Protein 4FR2 (pdb70)

Structure (mmCIF, N/CA/C/O backbone):
data_4FR2
#
_entry.id   4FR2
#
_cell.length_a   88.825
_cell.length_b   88.825
_cell.length_c   151.028
_cell.angle_alpha   90.00
_cell.angle_beta   90.00
_cell.angle_gamma   90.00
#
_symmetry.space_group_name_H-M   'P 43 21 2'
#
loop_
_entity.id
_entity.type
_entity.pdbx_description
1 polymer '1,3-propanediol dehydrogenase'
2 non-polymer 'NICKEL (II) ION'
#
loop_
_atom_site.group_PDB
_atom_site.id
_atom_site.type_symbol
_atom_site.label_atom_id
_atom_site.label_alt_id
_atom_site.label_comp_id
_atom_site.label_asym_id
_atom_site.label_entity_id
_atom_site.label_seq_id
_atom_site.pdbx_PDB_ins_code
_atom_site.Cartn_x
_atom_site.Cartn_y
_atom_site.Cartn_z
_atom_site.occupancy
_atom_site.B_iso_or_equiv
_atom_site.auth_seq_id
_atom_site.auth_comp_id
_atom_site.auth_asym_id
_atom_site.auth_atom_id
_atom_site.pdbx_PDB_model_num
ATOM 1 N N . ALA A 1 16 ? 15.056 8.529 35.567 1.00 68.88 5 ALA A N 1
ATOM 2 C CA . ALA A 1 16 ? 16.141 8.147 34.608 1.00 68.94 5 ALA A CA 1
ATOM 3 C C . ALA A 1 16 ? 15.800 6.850 33.903 1.00 68.96 5 ALA A C 1
ATOM 4 O O . ALA A 1 16 ? 15.981 6.735 32.684 1.00 69.23 5 ALA A O 1
ATOM 6 N N . TYR A 1 17 ? 15.330 5.874 34.681 1.00 68.79 6 TYR A N 1
ATOM 7 C CA . TYR A 1 17 ? 14.820 4.607 34.152 1.00 68.45 6 TYR A CA 1
ATOM 8 C C . TYR A 1 17 ? 13.474 4.330 34.794 1.00 68.10 6 TYR A C 1
ATOM 9 O O . TYR A 1 17 ? 13.351 4.356 36.022 1.00 67.95 6 TYR A O 1
ATOM 11 N N . ASP A 1 18 ? 12.468 4.083 33.959 1.00 67.78 7 ASP A N 1
ATOM 12 C CA . ASP A 1 18 ? 11.104 3.854 34.434 1.00 67.35 7 ASP A CA 1
ATOM 13 C C . ASP A 1 18 ? 10.693 2.411 34.274 1.00 67.05 7 ASP A C 1
ATOM 14 O O . ASP A 1 18 ? 11.158 1.726 33.365 1.00 67.17 7 ASP A O 1
ATOM 16 N N . PHE A 1 19 ? 9.819 1.960 35.167 1.00 66.77 8 PHE A N 1
ATOM 17 C CA . PHE A 1 19 ? 9.182 0.652 35.044 1.00 66.40 8 PHE A CA 1
ATOM 18 C C . PHE A 1 19 ? 7.667 0.809 34.921 1.00 66.24 8 PHE A C 1
ATOM 19 O O . PHE A 1 19 ? 6.986 1.176 35.885 1.00 66.10 8 PHE A O 1
ATOM 27 N N . LEU A 1 20 ? 7.159 0.510 33.728 1.00 66.00 9 LEU A N 1
ATOM 28 C CA . LEU A 1 20 ? 5.774 0.775 33.364 1.00 66.00 9 LEU A CA 1
ATOM 29 C C . LEU A 1 20 ? 4.951 -0.523 33.237 1.00 66.09 9 LEU A C 1
ATOM 30 O O . LEU A 1 20 ? 5.034 -1.225 32.238 1.00 66.22 9 LEU A O 1
ATOM 35 N N . MET A 1 21 ? 4.173 -0.844 34.265 1.00 66.30 10 MET A N 1
ATOM 36 C CA . MET A 1 21 ? 3.283 -2.005 34.237 1.00 66.82 10 MET A CA 1
ATOM 37 C C . MET A 1 21 ? 1.885 -1.557 34.651 1.00 67.50 10 MET A C 1
ATOM 38 O O . MET A 1 21 ? 1.766 -0.563 35.365 1.00 67.68 10 MET A O 1
ATOM 41 N N . PRO A 1 22 ? 0.824 -2.268 34.198 1.00 68.02 11 PRO A N 1
ATOM 42 C CA . PRO A 1 22 ? -0.548 -2.044 34.678 1.00 68.41 11 PRO A CA 1
ATOM 43 C C . PRO A 1 22 ? -0.711 -2.256 36.173 1.00 68.93 11 PRO A C 1
ATOM 44 O O . PRO A 1 22 ? -0.054 -3.126 36.760 1.00 69.03 11 PRO A O 1
ATOM 48 N N . SER A 1 23 ? -1.610 -1.467 36.756 1.00 69.44 12 SER A N 1
ATOM 49 C CA . SER A 1 23 ? -1.847 -1.423 38.197 1.00 69.91 12 SER A CA 1
ATOM 50 C C . SER A 1 23 ? -2.463 -2.691 38.762 1.00 70.23 12 SER A C 1
ATOM 51 O O . SER A 1 23 ? -2.164 -3.052 39.892 1.00 70.33 12 SER A O 1
ATOM 54 N N . VAL A 1 24 ? -3.353 -3.333 38.006 1.00 70.88 13 VAL A N 1
ATOM 55 C CA . VAL A 1 24 ? -3.905 -4.634 38.393 1.00 71.85 13 VAL A CA 1
ATOM 56 C C . VAL A 1 24 ? -3.828 -5.566 37.205 1.00 72.57 13 VAL A C 1
ATOM 57 O O . VAL A 1 24 ? -4.175 -5.181 36.089 1.00 72.82 13 VAL A O 1
ATOM 61 N N . ASN A 1 25 ? -3.354 -6.784 37.451 1.00 73.43 14 ASN A N 1
ATOM 62 C CA . ASN A 1 25 ? -3.348 -7.841 36.448 1.00 74.02 14 ASN A CA 1
ATOM 63 C C . ASN A 1 25 ? -3.892 -9.105 37.075 1.00 74.87 14 ASN A C 1
ATOM 64 O O . ASN A 1 25 ? -3.347 -9.590 38.065 1.00 74.91 14 ASN A O 1
ATOM 69 N N . PHE A 1 26 ? -4.968 -9.637 36.510 1.00 76.09 15 PHE A N 1
ATOM 70 C CA . PHE A 1 26 ? -5.513 -10.903 36.992 1.00 77.27 15 PHE A CA 1
ATOM 71 C C . PHE A 1 26 ? -5.051 -12.084 36.172 1.00 77.67 15 PHE A C 1
ATOM 72 O O . PHE A 1 26 ? -4.759 -11.956 34.987 1.00 77.60 15 PHE A O 1
ATOM 80 N N . PHE A 1 27 ? -4.996 -13.237 36.823 1.00 78.62 16 PHE A N 1
ATOM 81 C CA . PHE A 1 27 ? -4.448 -14.425 36.209 1.00 79.81 16 PHE A CA 1
ATOM 82 C C . PHE A 1 27 ? -5.114 -15.701 36.708 1.00 80.28 16 PHE A C 1
ATOM 83 O O . PHE A 1 27 ? -5.723 -15.714 37.777 1.00 80.53 16 PHE A O 1
ATOM 91 N N . GLY A 1 28 ? -4.983 -16.777 35.937 1.00 80.83 17 GLY A N 1
ATOM 92 C CA . GLY A 1 28 ? -5.606 -18.051 36.286 1.00 81.71 17 GLY A CA 1
ATOM 93 C C . GLY A 1 28 ? -7.077 -18.058 35.895 1.00 82.41 17 GLY A C 1
ATOM 94 O O . GLY A 1 28 ? -7.580 -17.051 35.376 1.00 82.56 17 GLY A O 1
ATOM 95 N N . PRO A 1 29 ? -7.781 -19.188 36.135 1.00 82.76 18 PRO A N 1
ATOM 96 C CA . PRO A 1 29 ? -9.174 -19.296 35.701 1.00 82.97 18 PRO A CA 1
ATOM 97 C C . PRO A 1 29 ? -10.123 -18.550 36.633 1.00 83.16 18 PRO A C 1
ATOM 98 O O . PRO A 1 29 ? -9.937 -18.560 37.850 1.00 83.13 18 PRO A O 1
ATOM 102 N N . GLY A 1 30 ? -11.131 -17.908 36.050 1.00 83.48 19 GLY A N 1
ATOM 103 C CA . GLY A 1 30 ? -12.046 -17.058 36.803 1.00 83.95 19 GLY A CA 1
ATOM 104 C C . GLY A 1 30 ? -11.663 -15.603 36.622 1.00 84.34 19 GLY A C 1
ATOM 105 O O . GLY A 1 30 ? -12.497 -14.705 36.770 1.00 84.38 19 GLY A O 1
ATOM 106 N N . VAL A 1 31 ? -10.392 -15.380 36.288 1.00 84.67 20 VAL A N 1
ATOM 107 C CA . VAL A 1 31 ? -9.855 -14.048 36.058 1.00 84.96 20 VAL A CA 1
ATOM 108 C C . VAL A 1 31 ? -10.818 -13.197 35.239 1.00 85.28 20 VAL A C 1
ATOM 109 O O . VAL A 1 31 ? -10.989 -12.011 35.522 1.00 85.51 20 VAL A O 1
ATOM 111 N N . ILE A 1 32 ? -11.461 -13.807 34.244 1.00 85.60 21 ILE A N 1
ATOM 112 C CA . ILE A 1 32 ? -12.445 -13.093 33.433 1.00 86.02 21 ILE A CA 1
ATOM 113 C C . ILE A 1 32 ? -13.608 -12.602 34.296 1.00 86.44 21 ILE A C 1
ATOM 114 O O . ILE A 1 32 ? -13.792 -11.392 34.455 1.00 86.52 21 ILE A O 1
ATOM 119 N N . SER A 1 33 ? -14.365 -13.537 34.872 1.00 86.80 22 SER A N 1
ATOM 120 C CA . SER A 1 33 ? -15.504 -13.187 35.715 1.00 87.09 22 SER A CA 1
ATOM 121 C C . SER A 1 33 ? -15.058 -12.164 36.748 1.00 87.13 22 SER A C 1
ATOM 122 O O . SER A 1 33 ? -15.687 -11.116 36.909 1.00 86.92 22 SER A O 1
ATOM 125 N N . LYS A 1 34 ? -13.938 -12.466 37.404 1.00 87.38 23 LYS A N 1
ATOM 126 C CA . LYS A 1 34 ? -13.384 -11.611 38.445 1.00 87.67 23 LYS A CA 1
ATOM 127 C C . LYS A 1 34 ? -13.100 -10.201 37.942 1.00 87.86 23 LYS A C 1
ATOM 128 O O . LYS A 1 34 ? -13.209 -9.241 38.700 1.00 87.93 23 LYS A O 1
ATOM 134 N N . ILE A 1 35 ? -12.760 -10.062 36.668 1.00 88.06 24 ILE A N 1
ATOM 135 C CA . ILE A 1 35 ? -12.559 -8.723 36.140 1.00 88.50 24 ILE A CA 1
ATOM 136 C C . ILE A 1 35 ? -13.887 -8.013 35.872 1.00 88.73 24 ILE A C 1
ATOM 137 O O . ILE A 1 35 ? -13.952 -6.782 35.906 1.00 88.72 24 ILE A O 1
ATOM 142 N N . GLY A 1 36 ? -14.938 -8.796 35.620 1.00 89.05 25 GLY A N 1
ATOM 143 C CA . GLY A 1 36 ? -16.295 -8.265 35.533 1.00 89.25 25 GLY A CA 1
ATOM 144 C C . GLY A 1 36 ? -16.641 -7.593 36.848 1.00 89.56 25 GLY A C 1
ATOM 145 O O . GLY A 1 36 ? -17.131 -6.462 36.865 1.00 89.46 25 GLY A O 1
ATOM 146 N N . GLU A 1 37 ? -16.354 -8.293 37.949 1.00 89.88 26 GLU A N 1
ATOM 147 C CA . GLU A 1 37 ? -16.531 -7.769 39.308 1.00 90.25 26 GLU A CA 1
ATOM 148 C C . GLU A 1 37 ? -15.734 -6.479 39.517 1.00 90.45 26 GLU A C 1
ATOM 149 O O . GLU A 1 37 ? -16.223 -5.532 40.138 1.00 90.47 26 GLU A O 1
ATOM 155 N N . ARG A 1 38 ? -14.514 -6.456 38.983 1.00 90.70 27 ARG A N 1
ATOM 156 C CA . ARG A 1 38 ? -13.592 -5.341 39.171 1.00 90.91 27 ARG A CA 1
ATOM 157 C C . ARG A 1 38 ? -13.950 -4.184 38.259 1.00 90.96 27 ARG A C 1
ATOM 158 O O . ARG A 1 38 ? -13.624 -3.031 38.552 1.00 90.99 27 ARG A O 1
ATOM 166 N N . ALA A 1 39 ? -14.607 -4.502 37.147 1.00 90.98 28 ALA A N 1
ATOM 167 C CA . ALA A 1 39 ? -15.175 -3.491 36.276 1.00 91.12 28 ALA A CA 1
ATOM 168 C C . ALA A 1 39 ? -16.408 -2.884 36.947 1.00 91.27 28 ALA A C 1
ATOM 169 O O . ALA A 1 39 ? -16.692 -1.698 36.766 1.00 91.29 28 ALA A O 1
ATOM 171 N N . LYS A 1 40 ? -17.125 -3.696 37.729 1.00 91.41 29 LYS A N 1
ATOM 172 C CA . LYS A 1 40 ? -18.266 -3.208 38.514 1.00 91.51 29 LYS A CA 1
ATOM 173 C C . LYS A 1 40 ? -17.773 -2.346 39.662 1.00 91.67 29 LYS A C 1
ATOM 174 O O . LYS A 1 40 ? -18.092 -1.162 39.726 1.00 91.88 29 LYS A O 1
ATOM 178 N N . MET A 1 41 ? -16.980 -2.943 40.551 1.00 91.86 30 MET A N 1
ATOM 179 C CA . MET A 1 41 ? -16.452 -2.253 41.729 1.00 92.01 30 MET A CA 1
ATOM 180 C C . MET A 1 41 ? -15.649 -0.997 41.392 1.00 92.19 30 MET A C 1
ATOM 181 O O . MET A 1 41 ? -15.364 -0.200 42.283 1.00 92.30 30 MET A O 1
ATOM 183 N N . LEU A 1 42 ? -15.289 -0.823 40.117 1.00 92.43 31 LEU A N 1
ATOM 184 C CA . LEU A 1 42 ? -14.627 0.404 39.656 1.00 92.74 31 LEU A CA 1
ATOM 185 C C . LEU A 1 42 ? -15.606 1.512 39.264 1.00 92.94 31 LEU A C 1
ATOM 186 O O . LEU A 1 42 ? -15.193 2.644 38.992 1.00 92.87 31 LEU A O 1
ATOM 191 N N . GLY A 1 43 ? -16.895 1.175 39.232 1.00 93.23 32 GLY A N 1
ATOM 192 C CA . GLY A 1 43 ? -17.958 2.137 38.936 1.00 93.57 32 GLY A CA 1
ATOM 193 C C . GLY A 1 43 ? -18.058 2.524 37.473 1.00 93.85 32 GLY A C 1
ATOM 194 O O . GLY A 1 43 ? -18.127 3.710 37.144 1.00 93.72 32 GLY A O 1
ATOM 195 N N . MET A 1 44 ? -18.062 1.520 36.598 1.00 94.23 33 MET A N 1
ATOM 196 C CA . MET A 1 44 ? -18.212 1.725 35.153 1.00 94.60 33 MET A CA 1
ATOM 197 C C . MET A 1 44 ? -19.566 1.215 34.666 1.00 94.75 33 MET A C 1
ATOM 198 O O . MET A 1 44 ? -20.112 0.275 35.243 1.00 94.87 33 MET A O 1
ATOM 203 N N . LYS A 1 45 ? -20.113 1.828 33.617 1.00 94.95 34 LYS A N 1
ATOM 204 C CA . LYS A 1 45 ? -21.492 1.522 33.221 1.00 95.23 34 LYS A CA 1
ATOM 205 C C . LYS A 1 45 ? -21.688 1.013 31.789 1.00 95.31 34 LYS A C 1
ATOM 206 O O . LYS A 1 45 ? -22.364 0.009 31.586 1.00 95.52 34 LYS A O 1
ATOM 212 N N . LYS A 1 46 ? -21.104 1.690 30.807 1.00 95.27 35 LYS A N 1
ATOM 213 C CA . LYS A 1 46 ? -21.382 1.382 29.403 1.00 95.26 35 LYS A CA 1
ATOM 214 C C . LYS A 1 46 ? -20.107 1.474 28.567 1.00 95.11 35 LYS A C 1
ATOM 215 O O . LYS A 1 46 ? -19.731 2.564 28.141 1.00 95.08 35 LYS A O 1
ATOM 221 N N . PRO A 1 47 ? -19.435 0.328 28.336 1.00 94.95 36 PRO A N 1
ATOM 222 C CA . PRO A 1 47 ? -18.180 0.260 27.581 1.00 94.70 36 PRO A CA 1
ATOM 223 C C . PRO A 1 47 ? -18.313 -0.271 26.151 1.00 94.42 36 PRO A C 1
ATOM 224 O O . PRO A 1 47 ? -19.263 -1.002 25.846 1.00 94.57 36 PRO A O 1
ATOM 228 N N . VAL A 1 48 ? -17.360 0.086 25.289 1.00 93.94 37 VAL A N 1
ATOM 229 C CA . VAL A 1 48 ? -17.233 -0.593 24.001 1.00 93.41 37 VAL A CA 1
ATOM 230 C C . VAL A 1 48 ? -16.289 -1.775 24.144 1.00 93.20 37 VAL A C 1
ATOM 231 O O . VAL A 1 48 ? -15.216 -1.675 24.746 1.00 93.08 37 VAL A O 1
ATOM 235 N N . ILE A 1 49 ? -16.724 -2.904 23.610 1.00 93.04 38 ILE A N 1
ATOM 236 C CA . ILE A 1 49 ? -15.892 -4.084 23.544 1.00 92.77 38 ILE A CA 1
ATOM 237 C C . ILE A 1 49 ? -15.256 -4.159 22.163 1.00 92.94 38 ILE A C 1
ATOM 238 O O . ILE A 1 49 ? -15.927 -4.002 21.148 1.00 92.96 38 ILE A O 1
ATOM 243 N N . VAL A 1 50 ? -13.949 -4.375 22.142 1.00 93.28 39 VAL A N 1
ATOM 244 C CA . VAL A 1 50 ? -13.185 -4.391 20.906 1.00 93.73 39 VAL A CA 1
ATOM 245 C C . VAL A 1 50 ? -12.631 -5.796 20.657 1.00 94.24 39 VAL A C 1
ATOM 246 O O . VAL A 1 50 ? -11.915 -6.346 21.502 1.00 94.40 39 VAL A O 1
ATOM 250 N N . THR A 1 51 ? -12.980 -6.375 19.508 1.00 94.71 40 THR A N 1
ATOM 251 C CA . THR A 1 51 ? -12.563 -7.740 19.164 1.00 95.34 40 THR A CA 1
ATOM 252 C C . THR A 1 51 ? -12.504 -7.968 17.656 1.00 95.94 40 THR A C 1
ATOM 253 O O . THR A 1 51 ? -12.930 -7.115 16.879 1.00 96.17 40 THR A O 1
ATOM 257 N N . ASP A 1 52 ? -11.982 -9.125 17.252 1.00 96.64 41 ASP A N 1
ATOM 258 C CA . ASP A 1 52 ? -11.961 -9.522 15.842 1.00 97.31 41 ASP A CA 1
ATOM 259 C C . ASP A 1 52 ? -13.281 -10.184 15.409 1.00 97.81 41 ASP A C 1
ATOM 260 O O . ASP A 1 52 ? -14.279 -10.152 16.143 1.00 97.80 41 ASP A O 1
ATOM 265 N N . LYS A 1 53 ? -13.280 -10.778 14.216 1.00 98.40 42 LYS A N 1
ATOM 266 C CA . LYS A 1 53 ? -14.400 -11.602 13.769 1.00 98.93 42 LYS A CA 1
ATOM 267 C C . LYS A 1 53 ? -14.515 -12.869 14.617 1.00 99.12 42 LYS A C 1
ATOM 268 O O . LYS A 1 53 ? -15.403 -12.970 15.465 1.00 99.07 42 LYS A O 1
ATOM 274 N N . PHE A 1 54 ? -13.585 -13.803 14.403 1.00 99.48 43 PHE A N 1
ATOM 275 C CA . PHE A 1 54 ? -13.598 -15.138 15.020 1.00 99.80 43 PHE A CA 1
ATOM 276 C C . PHE A 1 54 ? -14.318 -15.237 16.370 1.00 100.08 43 PHE A C 1
ATOM 277 O O . PHE A 1 54 ? -15.221 -16.057 16.531 1.00 100.01 43 PHE A O 1
ATOM 279 N N . LEU A 1 55 ? -13.931 -14.389 17.319 1.00 100.55 44 LEU A N 1
ATOM 280 C CA . LEU A 1 55 ? -14.464 -14.461 18.678 1.00 101.11 44 LEU A CA 1
ATOM 281 C C . LEU A 1 55 ? -15.919 -14.019 18.794 1.00 101.52 44 LEU A C 1
ATOM 282 O O . LEU A 1 55 ? -16.680 -14.611 19.564 1.00 101.58 44 LEU A O 1
ATOM 287 N N . GLU A 1 56 ? -16.298 -12.983 18.043 1.00 102.00 45 GLU A N 1
ATOM 288 C CA . GLU A 1 56 ? -17.702 -12.573 17.948 1.00 102.50 45 GLU A CA 1
ATOM 289 C C . GLU A 1 56 ? -18.539 -13.732 17.423 1.00 102.88 45 GLU A C 1
ATOM 290 O O . GLU A 1 56 ? -19.521 -14.134 18.049 1.00 102.92 45 GLU A O 1
ATOM 292 N N . ASN A 1 57 ? -18.121 -14.273 16.280 1.00 103.37 46 ASN A N 1
ATOM 293 C CA . ASN A 1 57 ? -18.770 -15.424 15.670 1.00 103.94 46 ASN A CA 1
ATOM 294 C C . ASN A 1 57 ? -18.794 -16.620 16.610 1.00 104.41 46 ASN A C 1
ATOM 295 O O . ASN A 1 57 ? -19.862 -17.165 16.900 1.00 104.58 46 ASN A O 1
ATOM 300 N N . LEU A 1 58 ? -17.619 -17.011 17.098 1.00 104.96 47 LEU A N 1
ATOM 301 C CA . LEU A 1 58 ? -17.491 -18.184 17.958 1.00 105.55 47 LEU A CA 1
ATOM 302 C C . LEU A 1 58 ? -18.146 -17.949 19.315 1.00 105.95 47 LEU A C 1
ATOM 303 O O . LEU A 1 58 ? -18.504 -16.817 19.654 1.00 105.76 47 LEU A O 1
ATOM 305 N N . LYS A 1 59 ? -18.314 -19.031 20.074 1.00 106.69 48 LYS A N 1
ATOM 306 C CA . LYS A 1 59 ? -18.866 -18.956 21.428 1.00 107.55 48 LYS A CA 1
ATOM 307 C C . LYS A 1 59 ? -18.304 -19.996 22.412 1.00 108.07 48 LYS A C 1
ATOM 308 O O . LYS A 1 59 ? -19.050 -20.550 23.238 1.00 108.32 48 LYS A O 1
ATOM 310 N N . ASN A 1 60 ? -16.998 -20.263 22.325 1.00 108.48 49 ASN A N 1
ATOM 311 C CA . ASN A 1 60 ? -16.308 -21.035 23.366 1.00 108.86 49 ASN A CA 1
ATOM 312 C C . ASN A 1 60 ? -16.236 -20.150 24.620 1.00 109.10 49 ASN A C 1
ATOM 313 O O . ASN A 1 60 ? -17.063 -20.282 25.536 1.00 109.22 49 ASN A O 1
ATOM 315 N N . GLY A 1 61 ? -15.257 -19.243 24.641 1.00 109.23 50 GLY A N 1
ATOM 316 C CA . GLY A 1 61 ? -15.260 -18.100 25.555 1.00 109.22 50 GLY A CA 1
ATOM 317 C C . GLY A 1 61 ? -15.960 -16.949 24.845 1.00 109.18 50 GLY A C 1
ATOM 318 O O . GLY A 1 61 ? -16.726 -16.198 25.464 1.00 109.31 50 GLY A O 1
ATOM 319 N N . ALA A 1 62 ? -15.685 -16.827 23.539 1.00 108.91 51 ALA A N 1
ATOM 320 C CA . ALA A 1 62 ? -16.362 -15.889 22.627 1.00 108.55 51 ALA A CA 1
ATOM 321 C C . ALA A 1 62 ? -16.288 -14.448 23.093 1.00 108.23 51 ALA A C 1
ATOM 322 O O . ALA A 1 62 ? -15.321 -14.039 23.737 1.00 108.33 51 ALA A O 1
ATOM 324 N N . VAL A 1 63 ? -17.317 -13.689 22.730 1.00 107.70 52 VAL A N 1
ATOM 325 C CA . VAL A 1 63 ? -17.611 -12.412 23.345 1.00 107.33 52 VAL A CA 1
ATOM 326 C C . VAL A 1 63 ? -18.889 -12.620 24.134 1.00 107.22 52 VAL A C 1
ATOM 327 O O . VAL A 1 63 ? -19.146 -11.938 25.129 1.00 107.15 52 VAL A O 1
ATOM 331 N N . ALA A 1 64 ? -19.672 -13.594 23.670 1.00 107.11 53 ALA A N 1
ATOM 332 C CA . ALA A 1 64 ? -20.972 -13.937 24.233 1.00 106.91 53 ALA A CA 1
ATOM 333 C C . ALA A 1 64 ? -20.903 -14.222 25.728 1.00 106.75 53 ALA A C 1
ATOM 334 O O . ALA A 1 64 ? -21.705 -13.692 26.498 1.00 106.92 53 ALA A O 1
ATOM 336 N N . GLN A 1 65 ? -19.943 -15.051 26.135 1.00 106.40 54 GLN A N 1
ATOM 337 C CA . GLN A 1 65 ? -19.792 -15.414 27.542 1.00 106.07 54 GLN A CA 1
ATOM 338 C C . GLN A 1 65 ? -19.313 -14.242 28.402 1.00 105.80 54 GLN A C 1
ATOM 339 O O . GLN A 1 65 ? -19.518 -14.239 29.619 1.00 105.69 54 GLN A O 1
ATOM 341 N N . THR A 1 66 ? -18.690 -13.247 27.765 1.00 105.47 55 THR A N 1
ATOM 342 C CA . THR A 1 66 ? -18.178 -12.072 28.482 1.00 105.12 55 THR A CA 1
ATOM 343 C C . THR A 1 66 ? -19.275 -11.033 28.671 1.00 104.90 55 THR A C 1
ATOM 344 O O . THR A 1 66 ? -19.520 -10.586 29.792 1.00 104.97 55 THR A O 1
ATOM 348 N N . LEU A 1 67 ? -19.922 -10.661 27.565 1.00 104.42 56 LEU A N 1
ATOM 349 C CA . LEU A 1 67 ? -21.025 -9.698 27.551 1.00 103.98 56 LEU A CA 1
ATOM 350 C C . LEU A 1 67 ? -22.068 -10.020 28.626 1.00 103.67 56 LEU A C 1
ATOM 351 O O . LEU A 1 67 ? -22.523 -9.132 29.353 1.00 103.53 56 LEU A O 1
ATOM 356 N N . ALA A 1 68 ? -22.430 -11.300 28.717 1.00 103.30 57 ALA A N 1
ATOM 357 C CA . ALA A 1 68 ? -23.321 -11.793 29.756 1.00 103.02 57 ALA A CA 1
ATOM 358 C C . ALA A 1 68 ? -22.674 -11.636 31.130 1.00 102.95 57 ALA A C 1
ATOM 359 O O . ALA A 1 68 ? -23.244 -10.985 32.003 1.00 103.03 57 ALA A O 1
ATOM 361 N N . SER A 1 69 ? -21.477 -12.205 31.307 1.00 102.82 58 SER A N 1
ATOM 362 C CA . SER A 1 69 ? -20.724 -12.094 32.567 1.00 102.61 58 SER A CA 1
ATOM 363 C C . SER A 1 69 ? -20.497 -10.638 32.967 1.00 102.54 58 SER A C 1
ATOM 364 O O . SER A 1 69 ? -20.312 -10.329 34.146 1.00 102.46 58 SER A O 1
ATOM 366 N N . LEU A 1 70 ? -20.520 -9.757 31.971 1.00 102.50 59 LEU A N 1
ATOM 367 C CA . LEU A 1 70 ? -20.378 -8.324 32.176 1.00 102.50 59 LEU A CA 1
ATOM 368 C C . LEU A 1 70 ? -21.698 -7.726 32.652 1.00 102.50 59 LEU A C 1
ATOM 369 O O . LEU A 1 70 ? -21.723 -6.936 33.596 1.00 102.48 59 LEU A O 1
ATOM 374 N N . LYS A 1 71 ? -22.794 -8.118 32.006 1.00 102.53 60 LYS A N 1
ATOM 375 C CA . LYS A 1 71 ? -24.130 -7.712 32.437 1.00 102.59 60 LYS A CA 1
ATOM 376 C C . LYS A 1 71 ? -24.486 -8.287 33.812 1.00 102.60 60 LYS A C 1
ATOM 377 O O . LYS A 1 71 ? -25.245 -7.677 34.565 1.00 102.60 60 LYS A O 1
ATOM 379 N N . LYS A 1 72 ? -23.917 -9.450 34.132 1.00 102.66 61 LYS A N 1
ATOM 380 C CA . LYS A 1 72 ? -24.217 -10.176 35.372 1.00 102.77 61 LYS A CA 1
ATOM 381 C C . LYS A 1 72 ? -23.809 -9.433 36.641 1.00 102.85 61 LYS A C 1
ATOM 382 O O . LYS A 1 72 ? -24.492 -9.526 37.660 1.00 102.79 61 LYS A O 1
ATOM 384 N N . SER A 1 73 ? -22.698 -8.703 36.578 1.00 103.20 62 SER A N 1
ATOM 385 C CA . SER A 1 73 ? -22.247 -7.886 37.710 1.00 103.54 62 SER A CA 1
ATOM 386 C C . SER A 1 73 ? -22.739 -6.440 37.569 1.00 103.86 62 SER A C 1
ATOM 387 O O . SER A 1 73 ? -22.152 -5.510 38.126 1.00 103.85 62 SER A O 1
ATOM 390 N N . GLY A 1 74 ? -23.826 -6.272 36.818 1.00 104.23 63 GLY A N 1
ATOM 391 C CA . GLY A 1 74 ? -24.491 -4.982 36.653 1.00 104.68 63 GLY A CA 1
ATOM 392 C C . GLY A 1 74 ? -23.728 -3.966 35.825 1.00 104.97 63 GLY A C 1
ATOM 393 O O . GLY A 1 74 ? -23.282 -2.949 36.362 1.00 105.07 63 GLY A O 1
ATOM 394 N N . VAL A 1 75 ? -23.578 -4.233 34.523 1.00 105.22 64 VAL A N 1
ATOM 395 C CA . VAL A 1 75 ? -22.933 -3.286 33.598 1.00 105.54 64 VAL A CA 1
ATOM 396 C C . VAL A 1 75 ? -23.340 -3.489 32.127 1.00 105.82 64 VAL A C 1
ATOM 397 O O . VAL A 1 75 ? -23.543 -4.624 31.676 1.00 105.81 64 VAL A O 1
ATOM 401 N N . ASP A 1 76 ? -23.436 -2.380 31.390 1.00 106.10 65 ASP A N 1
ATOM 402 C CA . ASP A 1 76 ? -23.860 -2.386 29.985 1.00 106.41 65 ASP A CA 1
ATOM 403 C C . ASP A 1 76 ? -22.785 -2.902 29.015 1.00 106.64 65 ASP A C 1
ATOM 404 O O . ASP A 1 76 ? -21.786 -3.480 29.447 1.00 106.77 65 ASP A O 1
ATOM 406 N N . TYR A 1 77 ? -22.994 -2.682 27.712 1.00 106.89 66 TYR A N 1
ATOM 407 C CA . TYR A 1 77 ? -22.250 -3.386 26.660 1.00 107.12 66 TYR A CA 1
ATOM 408 C C . TYR A 1 77 ? -22.576 -2.882 25.251 1.00 106.93 66 TYR A C 1
ATOM 409 O O . TYR A 1 77 ? -23.731 -2.572 24.957 1.00 107.13 66 TYR A O 1
ATOM 418 N N . VAL A 1 78 ? -21.561 -2.806 24.388 1.00 106.64 67 VAL A N 1
ATOM 419 C CA . VAL A 1 78 ? -21.735 -2.725 22.924 1.00 106.29 67 VAL A CA 1
ATOM 420 C C . VAL A 1 78 ? -20.429 -3.168 22.261 1.00 106.15 67 VAL A C 1
ATOM 421 O O . VAL A 1 78 ? -19.360 -2.631 22.558 1.00 106.19 67 VAL A O 1
ATOM 425 N N . VAL A 1 79 ? -20.524 -4.138 21.357 1.00 105.83 68 VAL A N 1
ATOM 426 C CA . VAL A 1 79 ? -19.348 -4.761 20.737 1.00 105.58 68 VAL A CA 1
ATOM 427 C C . VAL A 1 79 ? -18.876 -4.053 19.446 1.00 105.52 68 VAL A C 1
ATOM 428 O O . VAL A 1 79 ? -19.554 -3.167 18.933 1.00 105.55 68 VAL A O 1
ATOM 432 N N . TYR A 1 80 ? -17.693 -4.424 18.958 1.00 105.49 69 TYR A N 1
ATOM 433 C CA . TYR A 1 80 ? -17.205 -4.006 17.641 1.00 105.46 69 TYR A CA 1
ATOM 434 C C . TYR A 1 80 ? -16.476 -5.176 16.974 1.00 105.55 69 TYR A C 1
ATOM 435 O O . TYR A 1 80 ? -15.434 -5.620 17.449 1.00 105.50 69 TYR A O 1
ATOM 444 N N . ASN A 1 81 ? -17.049 -5.673 15.880 1.00 105.84 70 ASN A N 1
ATOM 445 C CA . ASN A 1 81 ? -16.567 -6.875 15.195 1.00 106.06 70 ASN A CA 1
ATOM 446 C C . ASN A 1 81 ? -15.402 -6.619 14.255 1.00 106.08 70 ASN A C 1
ATOM 447 O O . ASN A 1 81 ? -14.473 -7.424 14.166 1.00 106.08 70 ASN A O 1
ATOM 452 N N . GLY A 1 82 ? -15.463 -5.490 13.558 1.00 106.17 71 GLY A N 1
ATOM 453 C CA . GLY A 1 82 ? -14.713 -5.303 12.318 1.00 106.33 71 GLY A CA 1
ATOM 454 C C . GLY A 1 82 ? -13.208 -5.049 12.472 1.00 106.41 71 GLY A C 1
ATOM 455 O O . GLY A 1 82 ? -12.565 -4.575 11.527 1.00 106.47 71 GLY A O 1
ATOM 456 N N . VAL A 1 83 ? -12.646 -5.370 13.638 1.00 106.39 72 VAL A N 1
ATOM 457 C CA . VAL A 1 83 ? -11.198 -5.227 13.854 1.00 106.37 72 VAL A CA 1
ATOM 458 C C . VAL A 1 83 ? -10.391 -6.040 12.841 1.00 106.35 72 VAL A C 1
ATOM 459 O O . VAL A 1 83 ? -10.682 -7.214 12.583 1.00 106.31 72 VAL A O 1
ATOM 463 N N . GLU A 1 84 ? -9.382 -5.387 12.273 1.00 106.29 73 GLU A N 1
ATOM 464 C CA . GLU A 1 84 ? -8.579 -5.966 11.209 1.00 106.29 73 GLU A CA 1
ATOM 465 C C . GLU A 1 84 ? -7.184 -6.336 11.696 1.00 105.99 73 GLU A C 1
ATOM 466 O O . GLU A 1 84 ? -6.589 -5.592 12.478 1.00 106.01 73 GLU A O 1
ATOM 472 N N . PRO A 1 85 ? -6.659 -7.489 11.239 1.00 105.72 74 PRO A N 1
ATOM 473 C CA . PRO A 1 85 ? -5.259 -7.819 11.485 1.00 105.52 74 PRO A CA 1
ATOM 474 C C . PRO A 1 85 ? -4.389 -6.707 10.911 1.00 105.37 74 PRO A C 1
ATOM 475 O O . PRO A 1 85 ? -4.615 -6.279 9.774 1.00 105.34 74 PRO A O 1
ATOM 479 N N . ASN A 1 86 ? -3.413 -6.249 11.693 1.00 105.18 75 ASN A N 1
ATOM 480 C CA . ASN A 1 86 ? -2.715 -4.986 11.436 1.00 105.14 75 ASN A CA 1
ATOM 481 C C . ASN A 1 86 ? -3.721 -3.835 11.535 1.00 105.01 75 ASN A C 1
ATOM 482 O O . ASN A 1 86 ? -4.185 -3.329 10.511 1.00 105.19 75 ASN A O 1
ATOM 487 N N . PRO A 1 87 ? -4.079 -3.434 12.770 1.00 104.80 76 PRO A N 1
ATOM 488 C CA . PRO A 1 87 ? -5.132 -2.440 13.009 1.00 104.54 76 PRO A CA 1
ATOM 489 C C . PRO A 1 87 ? -4.945 -1.139 12.233 1.00 104.29 76 PRO A C 1
ATOM 490 O O . PRO A 1 87 ? -3.907 -0.478 12.355 1.00 104.17 76 PRO A O 1
ATOM 494 N N . LYS A 1 88 ? -5.961 -0.797 11.444 1.00 104.05 77 LYS A N 1
ATOM 495 C CA . LYS A 1 88 ? -5.957 0.395 10.601 1.00 103.76 77 LYS A CA 1
ATOM 496 C C . LYS A 1 88 ? -6.459 1.627 11.344 1.00 103.62 77 LYS A C 1
ATOM 497 O O . LYS A 1 88 ? -7.190 1.512 12.329 1.00 103.58 77 LYS A O 1
ATOM 499 N N . ILE A 1 89 ? -6.061 2.803 10.859 1.00 103.44 78 ILE A N 1
ATOM 500 C CA . ILE A 1 89 ? -6.568 4.079 11.370 1.00 103.27 78 ILE A CA 1
ATOM 501 C C . ILE A 1 89 ? -8.083 4.201 11.176 1.00 103.22 78 ILE A C 1
ATOM 502 O O . ILE A 1 89 ? -8.745 4.970 11.872 1.00 103.19 78 ILE A O 1
ATOM 504 N N . HIS A 1 90 ? -8.614 3.430 10.229 1.00 103.27 79 HIS A N 1
ATOM 505 C CA . HIS A 1 90 ? -10.046 3.380 9.955 1.00 103.37 79 HIS A CA 1
ATOM 506 C C . HIS A 1 90 ? -10.816 2.628 11.045 1.00 103.59 79 HIS A C 1
ATOM 507 O O . HIS A 1 90 ? -11.858 3.105 11.504 1.00 103.81 79 HIS A O 1
ATOM 509 N N . ASN A 1 91 ? -10.310 1.462 11.455 1.00 103.62 80 ASN A N 1
ATOM 510 C CA . ASN A 1 91 ? -10.928 0.681 12.537 1.00 103.50 80 ASN A CA 1
ATOM 511 C C . ASN A 1 91 ? -11.152 1.502 13.804 1.00 103.51 80 ASN A C 1
ATOM 512 O O . ASN A 1 91 ? -12.222 1.438 14.410 1.00 103.39 80 ASN A O 1
ATOM 517 N N . ILE A 1 92 ? -10.130 2.268 14.185 1.00 103.63 81 ILE A N 1
ATOM 518 C CA . ILE A 1 92 ? -10.182 3.149 15.346 1.00 103.78 81 ILE A CA 1
ATOM 519 C C . ILE A 1 92 ? -11.378 4.088 15.241 1.00 103.93 81 ILE A C 1
ATOM 520 O O . ILE A 1 92 ? -12.225 4.111 16.134 1.00 103.99 81 ILE A O 1
ATOM 522 N N . LYS A 1 93 ? -11.449 4.828 14.132 1.00 104.14 82 LYS A N 1
ATOM 523 C CA . LYS A 1 93 ? -12.542 5.774 13.851 1.00 104.30 82 LYS A CA 1
ATOM 524 C C . LYS A 1 93 ? -13.920 5.097 13.859 1.00 104.40 82 LYS A C 1
ATOM 525 O O . LYS A 1 93 ? -14.914 5.692 14.286 1.00 104.25 82 LYS A O 1
ATOM 531 N N . GLU A 1 94 ? -13.953 3.852 13.386 1.00 104.59 83 GLU A N 1
ATOM 532 C CA . GLU A 1 94 ? -15.180 3.071 13.251 1.00 104.76 83 GLU A CA 1
ATOM 533 C C . GLU A 1 94 ? -15.728 2.617 14.594 1.00 104.91 83 GLU A C 1
ATOM 534 O O . GLU A 1 94 ? -16.939 2.643 14.820 1.00 104.94 83 GLU A O 1
ATOM 536 N N . VAL A 1 95 ? -14.826 2.192 15.473 1.00 105.11 84 VAL A N 1
ATOM 537 C CA . VAL A 1 95 ? -15.198 1.684 16.786 1.00 105.26 84 VAL A CA 1
ATOM 538 C C . VAL A 1 95 ? -15.408 2.798 17.801 1.00 105.30 84 VAL A C 1
ATOM 539 O O . VAL A 1 95 ? -16.182 2.632 18.745 1.00 105.37 84 VAL A O 1
ATOM 541 N N . LYS A 1 96 ? -14.714 3.921 17.621 1.00 105.27 85 LYS A N 1
ATOM 542 C CA . LYS A 1 96 ? -14.856 5.035 18.551 1.00 105.37 85 LYS A CA 1
ATOM 543 C C . LYS A 1 96 ? -16.179 5.733 18.319 1.00 105.33 85 LYS A C 1
ATOM 544 O O . LYS A 1 96 ? -16.935 5.955 19.264 1.00 105.40 85 LYS A O 1
ATOM 550 N N . THR A 1 97 ? -16.461 6.046 17.056 1.00 105.38 86 THR A N 1
ATOM 551 C CA . THR A 1 97 ? -17.741 6.616 16.672 1.00 105.49 86 THR A CA 1
ATOM 552 C C . THR A 1 97 ? -18.842 5.632 17.035 1.00 105.59 86 THR A C 1
ATOM 553 O O . THR A 1 97 ? -19.921 6.038 17.471 1.00 105.74 86 THR A O 1
ATOM 555 N N . LEU A 1 98 ? -18.544 4.340 16.888 1.00 105.62 87 LEU A N 1
ATOM 556 C CA . LEU A 1 98 ? -19.497 3.275 17.187 1.00 105.72 87 LEU A CA 1
ATOM 557 C C . LEU A 1 98 ? -20.062 3.368 18.598 1.00 105.71 87 LEU A C 1
ATOM 558 O O . LEU A 1 98 ? -21.232 3.054 18.811 1.00 105.96 87 LEU A O 1
ATOM 563 N N . TYR A 1 99 ? -19.245 3.804 19.554 1.00 105.67 88 TYR A N 1
ATOM 564 C CA . TYR A 1 99 ? -19.710 3.906 20.933 1.00 105.80 88 TYR A CA 1
ATOM 565 C C . TYR A 1 99 ? -20.092 5.320 21.372 1.00 105.67 88 TYR A C 1
ATOM 566 O O . TYR A 1 99 ? -20.679 5.503 22.445 1.00 105.77 88 TYR A O 1
ATOM 575 N N . GLU A 1 100 ? -19.754 6.317 20.558 1.00 105.40 89 GLU A N 1
ATOM 576 C CA . GLU A 1 100 ? -20.208 7.687 20.803 1.00 105.11 89 GLU A CA 1
ATOM 577 C C . GLU A 1 100 ? -21.730 7.748 20.918 1.00 105.14 89 GLU A C 1
ATOM 578 O O . GLU A 1 100 ? -22.284 8.646 21.564 1.00 105.16 89 GLU A O 1
ATOM 584 N N . LYS A 1 101 ? -22.384 6.769 20.294 1.00 104.99 90 LYS A N 1
ATOM 585 C CA . LYS A 1 101 ? -23.835 6.616 20.332 1.00 104.77 90 LYS A CA 1
ATOM 586 C C . LYS A 1 101 ? -24.330 6.020 21.648 1.00 104.46 90 LYS A C 1
ATOM 587 O O . LYS A 1 101 ? -25.533 6.064 21.930 1.00 104.64 90 LYS A O 1
ATOM 589 N N . GLU A 1 102 ? -23.413 5.455 22.440 1.00 103.88 91 GLU A N 1
ATOM 590 C CA . GLU A 1 102 ? -23.760 4.925 23.771 1.00 103.45 91 GLU A CA 1
ATOM 591 C C . GLU A 1 102 ? -22.993 5.587 24.924 1.00 102.71 91 GLU A C 1
ATOM 592 O O . GLU A 1 102 ? -23.221 5.256 26.095 1.00 102.69 91 GLU A O 1
ATOM 598 N N . ASP A 1 103 ? -22.109 6.527 24.576 1.00 101.72 92 ASP A N 1
ATOM 599 C CA . ASP A 1 103 ? -21.274 7.269 25.534 1.00 100.80 92 ASP A CA 1
ATOM 600 C C . ASP A 1 103 ? -20.577 6.376 26.565 1.00 99.99 92 ASP A C 1
ATOM 601 O O . ASP A 1 103 ? -21.061 6.208 27.695 1.00 100.04 92 ASP A O 1
ATOM 606 N N . ALA A 1 104 ? -19.439 5.811 26.159 1.00 98.70 93 ALA A N 1
ATOM 607 C CA . ALA A 1 104 ? -18.695 4.857 26.982 1.00 97.29 93 ALA A CA 1
ATOM 608 C C . ALA A 1 104 ? -17.918 5.518 28.114 1.00 96.29 93 ALA A C 1
ATOM 609 O O . ALA A 1 104 ? -17.630 6.713 28.060 1.00 96.33 93 ALA A O 1
ATOM 611 N N . ASP A 1 105 ? -17.596 4.737 29.141 1.00 94.98 94 ASP A N 1
ATOM 612 C CA . ASP A 1 105 ? -16.735 5.204 30.233 1.00 93.83 94 ASP A CA 1
ATOM 613 C C . ASP A 1 105 ? -15.502 4.309 30.418 1.00 93.21 94 ASP A C 1
ATOM 614 O O . ASP A 1 105 ? -14.399 4.806 30.675 1.00 93.14 94 ASP A O 1
ATOM 619 N N . SER A 1 106 ? -15.711 2.998 30.283 1.00 92.18 95 SER A N 1
ATOM 620 C CA . SER A 1 106 ? -14.641 2.012 30.225 1.00 91.17 95 SER A CA 1
ATOM 621 C C . SER A 1 106 ? -14.535 1.464 28.808 1.00 90.73 95 SER A C 1
ATOM 622 O O . SER A 1 106 ? -15.473 1.589 28.028 1.00 90.75 95 SER A O 1
ATOM 624 N N . ILE A 1 107 ? -13.389 0.870 28.472 1.00 90.14 96 ILE A N 1
ATOM 625 C CA . ILE A 1 107 ? -13.240 0.080 27.235 1.00 89.35 96 ILE A CA 1
ATOM 626 C C . ILE A 1 107 ? -12.734 -1.317 27.575 1.00 88.71 96 ILE A C 1
ATOM 627 O O . ILE A 1 107 ? -11.867 -1.483 28.431 1.00 88.56 96 ILE A O 1
ATOM 632 N N . ILE A 1 108 ? -13.279 -2.321 26.905 1.00 88.06 97 ILE A N 1
ATOM 633 C CA . ILE A 1 108 ? -12.836 -3.685 27.118 1.00 87.61 97 ILE A CA 1
ATOM 634 C C . ILE A 1 108 ? -12.458 -4.324 25.800 1.00 87.36 97 ILE A C 1
ATOM 635 O O . ILE A 1 108 ? -13.281 -4.428 24.903 1.00 87.43 97 ILE A O 1
ATOM 640 N N . THR A 1 109 ? -11.203 -4.740 25.685 1.00 87.14 98 THR A N 1
ATOM 641 C CA . THR A 1 109 ? -10.729 -5.385 24.467 1.00 86.85 98 THR A CA 1
ATOM 642 C C . THR A 1 109 ? -10.525 -6.871 24.695 1.00 86.69 98 THR A C 1
ATOM 643 O O . THR A 1 109 ? -9.758 -7.264 25.577 1.00 86.59 98 THR A O 1
ATOM 647 N N . VAL A 1 110 ? -11.222 -7.687 23.906 1.00 86.52 99 VAL A N 1
ATOM 648 C CA . VAL A 1 110 ? -11.034 -9.143 23.934 1.00 86.57 99 VAL A CA 1
ATOM 649 C C . VAL A 1 110 ? -10.392 -9.642 22.633 1.00 86.37 99 VAL A C 1
ATOM 650 O O . VAL A 1 110 ? -10.830 -9.281 21.543 1.00 86.32 99 VAL A O 1
ATOM 654 N N . GLY A 1 111 ? -9.339 -10.447 22.760 1.00 86.19 100 GLY A N 1
ATOM 655 C CA . GLY A 1 111 ? -8.644 -10.989 21.595 1.00 86.18 100 GLY A CA 1
ATOM 656 C C . GLY A 1 111 ? -7.128 -11.022 21.697 1.00 86.12 100 GLY A C 1
ATOM 657 O O . GLY A 1 111 ? -6.572 -11.141 22.793 1.00 86.12 100 GLY A O 1
ATOM 658 N N . GLY A 1 112 ? -6.469 -10.931 20.541 1.00 85.96 101 GLY A N 1
ATOM 659 C CA . GLY A 1 112 ? -5.011 -10.944 20.455 1.00 85.90 101 GLY A CA 1
ATOM 660 C C . GLY A 1 112 ? -4.432 -9.544 20.469 1.00 86.00 101 GLY A C 1
ATOM 661 O O . GLY A 1 112 ? -5.053 -8.618 20.983 1.00 86.23 101 GLY A O 1
ATOM 662 N N . GLY A 1 113 ? -3.242 -9.385 19.899 1.00 86.01 102 GLY A N 1
ATOM 663 C CA . GLY A 1 113 ? -2.576 -8.085 19.863 1.00 86.04 102 GLY A CA 1
ATOM 664 C C . GLY A 1 113 ? -3.322 -7.072 19.021 1.00 86.13 102 GLY A C 1
ATOM 665 O O . GLY A 1 113 ? -3.565 -5.945 19.458 1.00 86.12 102 GLY A O 1
ATOM 666 N N . SER A 1 114 ? -3.699 -7.488 17.816 1.00 86.23 103 SER A N 1
ATOM 667 C CA . SER A 1 114 ? -4.373 -6.614 16.860 1.00 86.36 103 SER A CA 1
ATOM 668 C C . SER A 1 114 ? -5.602 -5.959 17.464 1.00 86.02 103 SER A C 1
ATOM 669 O O . SER A 1 114 ? -5.938 -4.828 17.115 1.00 86.14 103 SER A O 1
ATOM 672 N N . ALA A 1 115 ? -6.264 -6.675 18.370 1.00 85.64 104 ALA A N 1
ATOM 673 C CA . ALA A 1 115 ? -7.421 -6.144 19.084 1.00 85.20 104 ALA A CA 1
ATOM 674 C C . ALA A 1 115 ? -7.011 -5.016 20.031 1.00 84.88 104 ALA A C 1
ATOM 675 O O . ALA A 1 115 ? -7.527 -3.901 19.934 1.00 84.92 104 ALA A O 1
ATOM 677 N N . HIS A 1 116 ? -6.062 -5.307 20.918 1.00 84.48 105 HIS A N 1
ATOM 678 C CA . HIS A 1 116 ? -5.645 -4.376 21.968 1.00 84.04 105 HIS A CA 1
ATOM 679 C C . HIS A 1 116 ? -5.090 -3.058 21.435 1.00 83.82 105 HIS A C 1
ATOM 680 O O . HIS A 1 116 ? -5.354 -2.003 22.005 1.00 83.88 105 HIS A O 1
ATOM 687 N N . ASP A 1 117 ? -4.315 -3.116 20.356 1.00 83.47 106 ASP A N 1
ATOM 688 C CA . ASP A 1 117 ? -3.760 -1.904 19.775 1.00 83.27 106 ASP A CA 1
ATOM 689 C C . ASP A 1 117 ? -4.867 -0.952 19.350 1.00 83.09 106 ASP A C 1
ATOM 690 O O . ASP A 1 117 ? -4.776 0.254 19.595 1.00 83.12 106 ASP A O 1
ATOM 695 N N . THR A 1 118 ? -5.913 -1.509 18.736 1.00 82.81 107 THR A N 1
ATOM 696 C CA . THR A 1 118 ? -7.098 -0.747 18.331 1.00 82.53 107 THR A CA 1
ATOM 697 C C . THR A 1 118 ? -7.788 -0.118 19.542 1.00 82.32 107 THR A C 1
ATOM 698 O O . THR A 1 118 ? -8.002 1.092 19.581 1.00 82.19 107 THR A O 1
ATOM 700 N N . GLY A 1 119 ? -8.118 -0.943 20.532 1.00 82.11 108 GLY A N 1
ATOM 701 C CA . GLY A 1 119 ? -8.693 -0.458 21.778 1.00 82.08 108 GLY A CA 1
ATOM 702 C C . GLY A 1 119 ? -7.919 0.716 22.340 1.00 82.20 108 GLY A C 1
ATOM 703 O O . GLY A 1 119 ? -8.508 1.700 22.774 1.00 82.32 108 GLY A O 1
ATOM 704 N N . LYS A 1 120 ? -6.594 0.611 22.322 1.00 82.40 109 LYS A N 1
ATOM 705 C CA . LYS A 1 120 ? -5.713 1.688 22.764 1.00 82.49 109 LYS A CA 1
ATOM 706 C C . LYS A 1 120 ? -5.808 2.897 21.842 1.00 82.77 109 LYS A C 1
ATOM 707 O O . LYS A 1 120 ? -5.777 4.035 22.302 1.00 82.70 109 LYS A O 1
ATOM 713 N N . GLY A 1 121 ? -5.912 2.645 20.541 1.00 83.17 110 GLY A N 1
ATOM 714 C CA . GLY A 1 121 ? -6.093 3.719 19.570 1.00 83.90 110 GLY A CA 1
ATOM 715 C C . GLY A 1 121 ? -7.347 4.515 19.886 1.00 84.43 110 GLY A C 1
ATOM 716 O O . GLY A 1 121 ? -7.270 5.712 20.194 1.00 84.42 110 GLY A O 1
ATOM 717 N N . ALA A 1 122 ? -8.498 3.837 19.825 1.00 84.86 111 ALA A N 1
ATOM 718 C CA . ALA A 1 122 ? -9.775 4.414 20.234 1.00 85.20 111 ALA A CA 1
ATOM 719 C C . ALA A 1 122 ? -9.577 5.109 21.572 1.00 85.64 111 ALA A C 1
ATOM 720 O O . ALA A 1 122 ? -9.910 6.281 21.717 1.00 85.75 111 ALA A O 1
ATOM 722 N N . GLY A 1 123 ? -8.985 4.384 22.522 1.00 86.12 112 GLY A N 1
ATOM 723 C CA . GLY A 1 123 ? -8.632 4.909 23.834 1.00 86.69 112 GLY A CA 1
ATOM 724 C C . GLY A 1 123 ? -8.096 6.330 23.827 1.00 87.21 112 GLY A C 1
ATOM 725 O O . GLY A 1 123 ? -8.806 7.259 24.203 1.00 87.32 112 GLY A O 1
ATOM 726 N N . ILE A 1 124 ? -6.850 6.508 23.398 1.00 87.66 113 ILE A N 1
ATOM 727 C CA . ILE A 1 124 ? -6.219 7.827 23.442 1.00 88.22 113 ILE A CA 1
ATOM 728 C C . ILE A 1 124 ? -7.088 8.868 22.737 1.00 88.80 113 ILE A C 1
ATOM 729 O O . ILE A 1 124 ? -7.347 9.942 23.293 1.00 88.85 113 ILE A O 1
ATOM 734 N N . ILE A 1 125 ? -7.552 8.525 21.533 1.00 89.45 114 ILE A N 1
ATOM 735 C CA . ILE A 1 125 ? -8.330 9.437 20.688 1.00 90.15 114 ILE A CA 1
ATOM 736 C C . ILE A 1 125 ? -9.708 9.763 21.272 1.00 90.72 114 ILE A C 1
ATOM 737 O O . ILE A 1 125 ? -10.262 10.840 21.019 1.00 90.75 114 ILE A O 1
ATOM 739 N N . MET A 1 126 ? -10.241 8.835 22.065 1.00 91.45 115 MET A N 1
ATOM 740 C CA . MET A 1 126 ? -11.502 9.025 22.788 1.00 92.20 115 MET A CA 1
ATOM 741 C C . MET A 1 126 ? -11.419 10.070 23.901 1.00 92.73 115 MET A C 1
ATOM 742 O O . MET A 1 126 ? -12.447 10.484 24.446 1.00 92.76 115 MET A O 1
ATOM 744 N N . THR A 1 127 ? -10.197 10.472 24.244 1.00 93.46 116 THR A N 1
ATOM 745 C CA . THR A 1 127 ? -9.969 11.492 25.259 1.00 94.26 116 THR A CA 1
ATOM 746 C C . THR A 1 127 ? -9.324 12.726 24.651 1.00 94.71 116 THR A C 1
ATOM 747 O O . THR A 1 127 ? -9.706 13.850 24.973 1.00 94.88 116 THR A O 1
ATOM 751 N N . ASN A 1 128 ? -8.351 12.506 23.770 1.00 95.32 117 ASN A N 1
ATOM 752 C CA . ASN A 1 128 ? -7.535 13.586 23.210 1.00 95.89 117 ASN A CA 1
ATOM 753 C C . ASN A 1 128 ? -7.980 14.002 21.803 1.00 96.19 117 ASN A C 1
ATOM 754 O O . ASN A 1 128 ? -8.930 13.434 21.247 1.00 96.00 117 ASN A O 1
ATOM 759 N N . GLY A 1 129 ? -7.291 15.002 21.248 1.00 96.64 118 GLY A N 1
ATOM 760 C CA . GLY A 1 129 ? -7.498 15.437 19.864 1.00 97.14 118 GLY A CA 1
ATOM 761 C C . GLY A 1 129 ? -7.353 14.260 18.920 1.00 97.45 118 GLY A C 1
ATOM 762 O O . GLY A 1 129 ? -6.286 13.650 18.846 1.00 97.46 118 GLY A O 1
ATOM 763 N N . ASP A 1 130 ? -8.441 13.948 18.213 1.00 97.85 119 ASP A N 1
ATOM 764 C CA . ASP A 1 130 ? -8.567 12.741 17.378 1.00 98.18 119 ASP A CA 1
ATOM 765 C C . ASP A 1 130 ? -7.592 12.705 16.196 1.00 98.36 119 ASP A C 1
ATOM 766 O O . ASP A 1 130 ? -7.943 13.076 15.067 1.00 98.55 119 ASP A O 1
ATOM 768 N N . ASP A 1 131 ? -6.377 12.229 16.464 1.00 98.50 120 ASP A N 1
ATOM 769 C CA . ASP A 1 131 ? -5.275 12.341 15.515 1.00 98.58 120 ASP A CA 1
ATOM 770 C C . ASP A 1 131 ? -4.149 11.370 15.877 1.00 98.25 120 ASP A C 1
ATOM 771 O O . ASP A 1 131 ? -3.205 11.730 16.594 1.00 98.24 120 ASP A O 1
ATOM 776 N N . ILE A 1 132 ? -4.257 10.140 15.376 1.00 97.84 121 ILE A N 1
ATOM 777 C CA . ILE A 1 132 ? -3.329 9.067 15.739 1.00 97.42 121 ILE A CA 1
ATOM 778 C C . ILE A 1 132 ? -1.864 9.466 15.577 1.00 97.21 121 ILE A C 1
ATOM 779 O O . ILE A 1 132 ? -1.050 9.194 16.461 1.00 97.19 121 ILE A O 1
ATOM 781 N N . THR A 1 133 ? -1.531 10.127 14.467 1.00 96.88 122 THR A N 1
ATOM 782 C CA . THR A 1 133 ? -0.133 10.489 14.202 1.00 96.67 122 THR A CA 1
ATOM 783 C C . THR A 1 133 ? 0.327 11.770 14.902 1.00 96.35 122 THR A C 1
ATOM 784 O O . THR A 1 133 ? 1.518 11.931 15.184 1.00 96.26 122 THR A O 1
ATOM 788 N N . LYS A 1 134 ? -0.609 12.676 15.179 1.00 96.03 123 LYS A N 1
ATOM 789 C CA . LYS A 1 134 ? -0.313 13.808 16.051 1.00 95.74 123 LYS A CA 1
ATOM 790 C C . LYS A 1 134 ? 0.065 13.246 17.412 1.00 95.39 123 LYS A C 1
ATOM 791 O O . LYS A 1 134 ? 0.810 13.867 18.166 1.00 95.30 123 LYS A O 1
ATOM 793 N N . LEU A 1 135 ? -0.457 12.055 17.699 1.00 95.06 124 LEU A N 1
ATOM 794 C CA . LEU A 1 135 ? -0.245 11.372 18.968 1.00 94.68 124 LEU A CA 1
ATOM 795 C C . LEU A 1 135 ? 0.857 10.298 18.878 1.00 94.63 124 LEU A C 1
ATOM 796 O O . LEU A 1 135 ? 1.169 9.633 19.870 1.00 94.46 124 LEU A O 1
ATOM 801 N N . ALA A 1 136 ? 1.452 10.157 17.690 1.00 94.65 125 ALA A N 1
ATOM 802 C CA . ALA A 1 136 ? 2.583 9.242 17.456 1.00 94.55 125 ALA A CA 1
ATOM 803 C C . ALA A 1 136 ? 3.921 9.802 17.943 1.00 94.41 125 ALA A C 1
ATOM 804 O O . ALA A 1 136 ? 4.180 11.002 17.832 1.00 94.34 125 ALA A O 1
ATOM 806 N N . GLY A 1 137 ? 4.768 8.913 18.461 1.00 94.32 126 GLY A N 1
ATOM 807 C CA . GLY A 1 137 ? 6.067 9.283 19.039 1.00 94.22 126 GLY A CA 1
ATOM 808 C C . GLY A 1 137 ? 6.173 8.780 20.468 1.00 94.06 126 GLY A C 1
ATOM 809 O O . GLY A 1 137 ? 5.640 7.716 20.785 1.00 94.24 126 GLY A O 1
ATOM 810 N N . ILE A 1 138 ? 6.848 9.534 21.336 1.00 93.78 127 ILE A N 1
ATOM 811 C CA . ILE A 1 138 ? 6.886 9.193 22.767 1.00 93.44 127 ILE A CA 1
ATOM 812 C C . ILE A 1 138 ? 6.073 10.139 23.651 1.00 93.21 127 ILE A C 1
ATOM 813 O O . ILE A 1 138 ? 6.274 11.359 23.627 1.00 93.28 127 ILE A O 1
ATOM 818 N N . GLU A 1 139 ? 5.141 9.557 24.406 1.00 92.81 128 GLU A N 1
ATOM 819 C CA . GLU A 1 139 ? 4.389 10.240 25.480 1.00 92.32 128 GLU A CA 1
ATOM 820 C C . GLU A 1 139 ? 3.892 11.655 25.179 1.00 91.70 128 GLU A C 1
ATOM 821 O O . GLU A 1 139 ? 3.896 12.517 26.058 1.00 91.54 128 GLU A O 1
ATOM 827 N N . THR A 1 140 ? 3.447 11.881 23.947 1.00 91.17 129 THR A N 1
ATOM 828 C CA . THR A 1 140 ? 3.023 13.214 23.518 1.00 90.85 129 THR A CA 1
ATOM 829 C C . THR A 1 140 ? 1.653 13.608 24.081 1.00 90.68 129 THR A C 1
ATOM 830 O O . THR A 1 140 ? 1.346 14.800 24.195 1.00 90.83 129 THR A O 1
ATOM 834 N N . LEU A 1 141 ? 0.840 12.610 24.427 1.00 90.30 130 LEU A N 1
ATOM 835 C CA . LEU A 1 141 ? -0.489 12.845 24.996 1.00 89.94 130 LEU A CA 1
ATOM 836 C C . LEU A 1 141 ? -0.417 13.434 26.404 1.00 89.63 130 LEU A C 1
ATOM 837 O O . LEU A 1 141 ? 0.515 13.150 27.163 1.00 89.64 130 LEU A O 1
ATOM 842 N N . LYS A 1 142 ? -1.409 14.250 26.745 1.00 89.19 131 LYS A N 1
ATOM 843 C CA . LYS A 1 142 ? -1.480 14.856 28.070 1.00 88.69 131 LYS A CA 1
ATOM 844 C C . LYS A 1 142 ? -2.488 14.121 28.945 1.00 88.15 131 LYS A C 1
ATOM 845 O O . LYS A 1 142 ? -2.175 13.749 30.075 1.00 88.19 131 LYS A O 1
ATOM 847 N N . ASN A 1 143 ? -3.692 13.915 28.419 1.00 87.36 132 ASN A N 1
ATOM 848 C CA . ASN A 1 143 ? -4.700 13.124 29.113 1.00 86.81 132 ASN A CA 1
ATOM 849 C C . ASN A 1 143 ? -4.475 11.626 28.880 1.00 86.02 132 ASN A C 1
ATOM 850 O O . ASN A 1 143 ? -3.818 11.245 27.913 1.00 86.16 132 ASN A O 1
ATOM 855 N N . PRO A 1 144 ? -4.986 10.768 29.779 1.00 85.15 133 PRO A N 1
ATOM 856 C CA . PRO A 1 144 ? -4.835 9.344 29.510 1.00 84.40 133 PRO A CA 1
ATOM 857 C C . PRO A 1 144 ? -6.066 8.738 28.822 1.00 83.45 133 PRO A C 1
ATOM 858 O O . PRO A 1 144 ? -7.127 9.369 28.794 1.00 83.36 133 PRO A O 1
ATOM 862 N N . LEU A 1 145 ? -5.914 7.528 28.275 1.00 82.23 134 LEU A N 1
ATOM 863 C CA . LEU A 1 145 ? -7.021 6.806 27.630 1.00 81.03 134 LEU A CA 1
ATOM 864 C C . LEU A 1 145 ? -8.124 6.439 28.631 1.00 80.28 134 LEU A C 1
ATOM 865 O O . LEU A 1 145 ? -7.844 6.328 29.829 1.00 80.53 134 LEU A O 1
ATOM 870 N N . PRO A 1 146 ? -9.379 6.251 28.153 1.00 79.30 135 PRO A N 1
ATOM 871 C CA . PRO A 1 146 ? -10.446 5.855 29.073 1.00 78.41 135 PRO A CA 1
ATOM 872 C C . PRO A 1 146 ? -10.160 4.471 29.590 1.00 77.33 135 PRO A C 1
ATOM 873 O O . PRO A 1 146 ? -9.764 3.600 28.815 1.00 77.05 135 PRO A O 1
ATOM 877 N N . PRO A 1 147 ? -10.336 4.274 30.899 1.00 76.56 136 PRO A N 1
ATOM 878 C CA . PRO A 1 147 ? -9.979 3.032 31.562 1.00 76.00 136 PRO A CA 1
ATOM 879 C C . PRO A 1 147 ? -10.121 1.828 30.642 1.00 75.19 136 PRO A C 1
ATOM 880 O O . PRO A 1 147 ? -11.225 1.529 30.182 1.00 75.15 136 PRO A O 1
ATOM 884 N N . LEU A 1 148 ? -8.993 1.178 30.355 1.00 74.22 137 LEU A N 1
ATOM 885 C CA . LEU A 1 148 ? -8.964 0.046 29.433 1.00 73.12 137 LEU A CA 1
ATOM 886 C C . LEU A 1 148 ? -8.681 -1.261 30.146 1.00 72.40 137 LEU A C 1
ATOM 887 O O . LEU A 1 148 ? -7.767 -1.355 30.955 1.00 72.37 137 LEU A O 1
ATOM 892 N N . ILE A 1 149 ? -9.476 -2.268 29.821 1.00 71.61 138 ILE A N 1
ATOM 893 C CA . ILE A 1 149 ? -9.324 -3.588 30.395 1.00 70.96 138 ILE A CA 1
ATOM 894 C C . ILE A 1 149 ? -9.109 -4.575 29.266 1.00 70.67 138 ILE A C 1
ATOM 895 O O . ILE A 1 149 ? -9.982 -4.790 28.421 1.00 70.46 138 ILE A O 1
ATOM 900 N N . ALA A 1 150 ? -7.926 -5.172 29.255 1.00 70.42 139 ALA A N 1
ATOM 901 C CA . ALA A 1 150 ? -7.532 -6.023 28.149 1.00 70.10 139 ALA A CA 1
ATOM 902 C C . ALA A 1 150 ? -7.684 -7.480 28.501 1.00 69.74 139 ALA A C 1
ATOM 903 O O . ALA A 1 150 ? -6.868 -8.051 29.223 1.00 69.57 139 ALA A O 1
ATOM 905 N N . VAL A 1 151 ? -8.763 -8.066 28.002 1.00 69.57 140 VAL A N 1
ATOM 906 C CA . VAL A 1 151 ? -8.953 -9.497 28.092 1.00 69.34 140 VAL A CA 1
ATOM 907 C C . VAL A 1 151 ? -8.247 -10.043 26.863 1.00 69.23 140 VAL A C 1
ATOM 908 O O . VAL A 1 151 ? -8.606 -9.706 25.739 1.00 69.26 140 VAL A O 1
ATOM 912 N N . ASN A 1 152 ? -7.214 -10.848 27.070 1.00 69.02 141 ASN A N 1
ATOM 913 C CA . ASN A 1 152 ? -6.398 -11.288 25.947 1.00 68.79 141 ASN A CA 1
ATOM 914 C C . ASN A 1 152 ? -6.452 -12.790 25.745 1.00 68.80 141 ASN A C 1
ATOM 915 O O . ASN A 1 152 ? -6.520 -13.547 26.706 1.00 68.44 141 ASN A O 1
ATOM 920 N N . THR A 1 153 ? -6.454 -13.209 24.485 1.00 69.24 142 THR A N 1
ATOM 921 C CA . THR A 1 153 ? -6.663 -14.616 24.150 1.00 69.99 142 THR A CA 1
ATOM 922 C C . THR A 1 153 ? -5.464 -15.334 23.507 1.00 70.38 142 THR A C 1
ATOM 923 O O . THR A 1 153 ? -5.468 -16.565 23.399 1.00 70.38 142 THR A O 1
ATOM 927 N N . THR A 1 154 ? -4.458 -14.568 23.079 1.00 70.83 143 THR A N 1
ATOM 928 C CA . THR A 1 154 ? -3.199 -15.121 22.564 1.00 71.09 143 THR A CA 1
ATOM 929 C C . THR A 1 154 ? -2.188 -15.381 23.682 1.00 71.52 143 THR A C 1
ATOM 930 O O . THR A 1 154 ? -2.200 -14.714 24.720 1.00 71.35 143 THR A O 1
ATOM 934 N N . ALA A 1 155 ? -1.314 -16.358 23.450 1.00 72.17 144 ALA A N 1
ATOM 935 C CA . ALA A 1 155 ? -0.196 -16.646 24.338 1.00 72.74 144 ALA A CA 1
ATOM 936 C C . ALA A 1 155 ? 1.096 -16.206 23.653 1.00 73.28 144 ALA A C 1
ATOM 937 O O . ALA A 1 155 ? 1.899 -17.044 23.218 1.00 73.42 144 ALA A O 1
ATOM 939 N N . GLY A 1 156 ? 1.284 -14.892 23.539 1.00 73.66 145 GLY A N 1
ATOM 940 C CA . GLY A 1 156 ? 2.468 -14.354 22.889 1.00 74.31 145 GLY A CA 1
ATOM 941 C C . GLY A 1 156 ? 2.665 -12.865 23.057 1.00 74.83 145 GLY A C 1
ATOM 942 O O . GLY A 1 156 ? 3.576 -12.417 23.771 1.00 75.00 145 GLY A O 1
ATOM 943 N N . THR A 1 157 ? 1.820 -12.096 22.378 1.00 75.22 146 THR A N 1
ATOM 944 C CA . THR A 1 157 ? 1.877 -10.639 22.436 1.00 75.55 146 THR A CA 1
ATOM 945 C C . THR A 1 157 ? 1.542 -10.183 23.861 1.00 75.78 146 THR A C 1
ATOM 946 O O . THR A 1 157 ? 0.689 -10.785 24.523 1.00 75.88 146 THR A O 1
ATOM 950 N N . GLY A 1 158 ? 2.238 -9.157 24.348 1.00 75.92 147 GLY A N 1
ATOM 951 C CA . GLY A 1 158 ? 2.046 -8.698 25.730 1.00 75.97 147 GLY A CA 1
ATOM 952 C C . GLY A 1 158 ? 1.076 -7.536 25.859 1.00 76.04 147 GLY A C 1
ATOM 953 O O . GLY A 1 158 ? 0.858 -7.026 26.961 1.00 75.97 147 GLY A O 1
ATOM 954 N N . SER A 1 159 ? 0.475 -7.154 24.729 1.00 76.07 148 SER A N 1
ATOM 955 C CA . SER A 1 159 ? -0.270 -5.895 24.563 1.00 76.05 148 SER A CA 1
ATOM 956 C C . SER A 1 159 ? -1.250 -5.508 25.670 1.00 75.97 148 SER A C 1
ATOM 957 O O . SER A 1 159 ? -1.466 -4.322 25.910 1.00 75.86 148 SER A O 1
ATOM 960 N N . GLU A 1 160 ? -1.840 -6.495 26.339 1.00 75.90 149 GLU A N 1
ATOM 961 C CA . GLU A 1 160 ? -2.740 -6.208 27.452 1.00 75.85 149 GLU A CA 1
ATOM 962 C C . GLU A 1 160 ? -2.046 -5.423 28.562 1.00 75.78 149 GLU A C 1
ATOM 963 O O . GLU A 1 160 ? -2.709 -4.725 29.323 1.00 75.96 149 GLU A O 1
ATOM 969 N N . LEU A 1 161 ? -0.719 -5.533 28.636 1.00 75.67 150 LEU A N 1
ATOM 970 C CA . LEU A 1 161 ? 0.080 -4.788 29.607 1.00 75.50 150 LEU A CA 1
ATOM 971 C C . LEU A 1 161 ? 0.851 -3.660 28.949 1.00 75.81 150 LEU A C 1
ATOM 972 O O . LEU A 1 161 ? 1.114 -2.630 29.567 1.00 75.62 150 LEU A O 1
ATOM 977 N N . THR A 1 162 ? 1.215 -3.867 27.691 1.00 76.33 151 THR A N 1
ATOM 978 C CA . THR A 1 162 ? 2.230 -3.051 27.055 1.00 77.09 151 THR A CA 1
ATOM 979 C C . THR A 1 162 ? 1.804 -1.588 26.881 1.00 77.76 151 THR A C 1
ATOM 980 O O . THR A 1 162 ? 0.620 -1.275 26.822 1.00 77.88 151 THR A O 1
ATOM 984 N N . ARG A 1 163 ? 2.785 -0.698 26.838 1.00 78.76 152 ARG A N 1
ATOM 985 C CA . ARG A 1 163 ? 2.535 0.728 26.668 1.00 79.69 152 ARG A CA 1
ATOM 986 C C . ARG A 1 163 ? 2.644 1.120 25.197 1.00 80.51 152 ARG A C 1
ATOM 987 O O . ARG A 1 163 ? 2.853 2.293 24.875 1.00 80.66 152 ARG A O 1
ATOM 995 N N . HIS A 1 164 ? 2.516 0.135 24.311 1.00 81.52 153 HIS A N 1
ATOM 996 C CA . HIS A 1 164 ? 2.597 0.374 22.872 1.00 82.58 153 HIS A CA 1
ATOM 997 C C . HIS A 1 164 ? 1.256 0.158 22.166 1.00 83.27 153 HIS A C 1
ATOM 998 O O . HIS A 1 164 ? 0.585 -0.858 22.378 1.00 83.24 153 HIS A O 1
ATOM 1005 N N . ALA A 1 165 ? 0.874 1.127 21.337 1.00 84.19 154 ALA A N 1
ATOM 1006 C CA . ALA A 1 165 ? -0.134 0.914 20.302 1.00 85.19 154 ALA A CA 1
ATOM 1007 C C . ALA A 1 165 ? 0.480 1.315 18.966 1.00 85.97 154 ALA A C 1
ATOM 1008 O O . ALA A 1 165 ? 0.856 2.475 18.768 1.00 86.04 154 ALA A O 1
ATOM 1010 N N . VAL A 1 166 ? 0.625 0.345 18.066 1.00 86.94 155 VAL A N 1
ATOM 1011 C CA . VAL A 1 166 ? 1.106 0.636 16.713 1.00 87.89 155 VAL A CA 1
ATOM 1012 C C . VAL A 1 166 ? -0.076 0.600 15.730 1.00 88.52 155 VAL A C 1
ATOM 1013 O O . VAL A 1 166 ? -0.734 -0.432 15.560 1.00 88.50 155 VAL A O 1
ATOM 1017 N N . ILE A 1 167 ? -0.370 1.747 15.127 1.00 89.40 156 ILE A N 1
ATOM 1018 C CA . ILE A 1 167 ? -1.531 1.863 14.256 1.00 90.32 156 ILE A CA 1
ATOM 1019 C C . ILE A 1 167 ? -1.093 1.969 12.808 1.00 91.04 156 ILE A C 1
ATOM 1020 O O . ILE A 1 167 ? -0.242 2.795 12.461 1.00 90.98 156 ILE A O 1
ATOM 1022 N N . THR A 1 168 ? -1.669 1.112 11.971 1.00 92.09 157 THR A N 1
ATOM 1023 C CA . THR A 1 168 ? -1.365 1.119 10.550 1.00 93.23 157 THR A CA 1
ATOM 1024 C C . THR A 1 168 ? -2.222 2.174 9.825 1.00 94.11 157 THR A C 1
ATOM 1025 O O . THR A 1 168 ? -3.326 2.504 10.277 1.00 94.21 157 THR A O 1
ATOM 1029 N N . ASN A 1 169 ? -1.692 2.704 8.720 1.00 95.21 158 ASN A N 1
ATOM 1030 C CA . ASN A 1 169 ? -2.311 3.812 7.980 1.00 96.27 158 ASN A CA 1
ATOM 1031 C C . ASN A 1 169 ? -1.941 3.798 6.492 1.00 97.00 158 ASN A C 1
ATOM 1032 O O . ASN A 1 169 ? -0.769 3.961 6.135 1.00 97.20 158 ASN A O 1
ATOM 1037 N N . GLU A 1 170 ? -2.952 3.629 5.637 1.00 97.88 159 GLU A N 1
ATOM 1038 C CA . GLU A 1 170 ? -2.757 3.466 4.193 1.00 98.67 159 GLU A CA 1
ATOM 1039 C C . GLU A 1 170 ? -2.618 4.784 3.402 1.00 99.29 159 GLU A C 1
ATOM 1040 O O . GLU A 1 170 ? -3.528 5.149 2.647 1.00 99.37 159 GLU A O 1
ATOM 1042 N N . GLU A 1 171 ? -1.488 5.485 3.582 1.00 100.03 160 GLU A N 1
ATOM 1043 C CA . GLU A 1 171 ? -1.126 6.664 2.758 1.00 100.72 160 GLU A CA 1
ATOM 1044 C C . GLU A 1 171 ? 0.163 6.440 1.951 1.00 101.07 160 GLU A C 1
ATOM 1045 O O . GLU A 1 171 ? 0.183 6.645 0.729 1.00 101.23 160 GLU A O 1
ATOM 1051 N N . THR A 1 172 ? 1.233 6.060 2.656 1.00 101.37 161 THR A N 1
ATOM 1052 C CA . THR A 1 172 ? 2.441 5.467 2.062 1.00 101.53 161 THR A CA 1
ATOM 1053 C C . THR A 1 172 ? 2.472 4.024 2.599 1.00 101.44 161 THR A C 1
ATOM 1054 O O . THR A 1 172 ? 3.501 3.336 2.569 1.00 101.52 161 THR A O 1
ATOM 1058 N N . HIS A 1 173 ? 1.303 3.580 3.064 1.00 101.28 162 HIS A N 1
ATOM 1059 C CA . HIS A 1 173 ? 1.157 2.370 3.872 1.00 101.24 162 HIS A CA 1
ATOM 1060 C C . HIS A 1 173 ? 2.147 2.387 5.031 1.00 100.92 162 HIS A C 1
ATOM 1061 O O . HIS A 1 173 ? 2.875 1.417 5.275 1.00 100.89 162 HIS A O 1
ATOM 1068 N N . LEU A 1 174 ? 2.160 3.527 5.722 1.00 100.43 163 LEU A N 1
ATOM 1069 C CA . LEU A 1 174 ? 2.987 3.744 6.896 1.00 99.89 163 LEU A CA 1
ATOM 1070 C C . LEU A 1 174 ? 2.459 2.939 8.080 1.00 99.55 163 LEU A C 1
ATOM 1071 O O . LEU A 1 174 ? 1.272 2.613 8.142 1.00 99.48 163 LEU A O 1
ATOM 1073 N N . LYS A 1 175 ? 3.359 2.612 9.003 1.00 99.14 164 LYS A N 1
ATOM 1074 C CA . LYS A 1 175 ? 3.013 1.916 10.236 1.00 98.65 164 LYS A CA 1
ATOM 1075 C C . LYS A 1 175 ? 3.697 2.648 11.397 1.00 98.29 164 LYS A C 1
ATOM 1076 O O . LYS A 1 175 ? 4.803 2.277 11.807 1.00 98.31 164 LYS A O 1
ATOM 1082 N N . PHE A 1 176 ? 3.050 3.696 11.909 1.00 97.68 165 PHE A N 1
ATOM 1083 C CA . PHE A 1 176 ? 3.656 4.510 12.974 1.00 97.18 165 PHE A CA 1
ATOM 1084 C C . PHE A 1 176 ? 3.205 4.151 14.392 1.00 96.55 165 PHE A C 1
ATOM 1085 O O . PHE A 1 176 ? 2.188 3.476 14.589 1.00 96.41 165 PHE A O 1
ATOM 1093 N N . VAL A 1 177 ? 3.976 4.632 15.365 1.00 95.79 166 VAL A N 1
ATOM 1094 C CA . VAL A 1 177 ? 3.924 4.146 16.744 1.00 95.07 166 VAL A CA 1
ATOM 1095 C C . VAL A 1 177 ? 3.434 5.183 17.751 1.00 94.48 166 VAL A C 1
ATOM 1096 O O . VAL A 1 177 ? 3.971 6.291 17.824 1.00 94.48 166 VAL A O 1
ATOM 1100 N N . VAL A 1 178 ? 2.419 4.824 18.530 1.00 93.56 167 VAL A N 1
ATOM 1101 C CA . VAL A 1 178 ? 2.058 5.645 19.676 1.00 92.80 167 VAL A CA 1
ATOM 1102 C C . VAL A 1 178 ? 2.670 5.040 20.936 1.00 92.33 167 VAL A C 1
ATOM 1103 O O . VAL A 1 178 ? 2.024 4.273 21.653 1.00 92.32 167 VAL A O 1
ATOM 1107 N N . VAL A 1 179 ? 3.941 5.369 21.173 1.00 91.75 168 VAL A N 1
ATOM 1108 C CA . VAL A 1 179 ? 4.672 4.903 22.359 1.00 91.14 168 VAL A CA 1
ATOM 1109 C C . VAL A 1 179 ? 4.523 5.914 23.492 1.00 90.78 168 VAL A C 1
ATOM 1110 O O . VAL A 1 179 ? 5.463 6.635 23.835 1.00 90.68 168 VAL A O 1
ATOM 1114 N N . SER A 1 180 ? 3.319 5.966 24.054 1.00 90.41 169 SER A N 1
ATOM 1115 C CA . SER A 1 180 ? 3.024 6.815 25.198 1.00 89.93 169 SER A CA 1
ATOM 1116 C C . SER A 1 180 ? 2.648 5.949 26.386 1.00 89.63 169 SER A C 1
ATOM 1117 O O . SER A 1 180 ? 2.047 4.885 26.219 1.00 89.59 169 SER A O 1
ATOM 1120 N N . TRP A 1 181 ? 2.998 6.415 27.581 1.00 89.28 170 TRP A N 1
ATOM 1121 C CA . TRP A 1 181 ? 2.688 5.679 28.799 1.00 89.02 170 TRP A CA 1
ATOM 1122 C C . TRP A 1 181 ? 1.193 5.705 29.088 1.00 88.12 170 TRP A C 1
ATOM 1123 O O . TRP A 1 181 ? 0.643 4.725 29.590 1.00 88.22 170 TRP A O 1
ATOM 1134 N N . ARG A 1 182 ? 0.539 6.822 28.773 1.00 87.05 171 ARG A N 1
ATOM 1135 C CA . ARG A 1 182 ? -0.876 6.972 29.094 1.00 85.96 171 ARG A CA 1
ATOM 1136 C C . ARG A 1 182 ? -1.749 6.108 28.183 1.00 85.09 171 ARG A C 1
ATOM 1137 O O . ARG A 1 182 ? -2.969 6.266 28.143 1.00 85.07 171 ARG A O 1
ATOM 1139 N N . ASN A 1 183 ? -1.102 5.187 27.472 1.00 84.00 172 ASN A N 1
ATOM 1140 C CA . ASN A 1 183 ? -1.782 4.082 26.806 1.00 83.16 172 ASN A CA 1
ATOM 1141 C C . ASN A 1 183 ? -2.025 2.894 27.756 1.00 82.53 172 ASN A C 1
ATOM 1142 O O . ASN A 1 183 ? -3.090 2.274 27.719 1.00 82.30 172 ASN A O 1
ATOM 1144 N N . ILE A 1 184 ? -1.039 2.594 28.608 1.00 81.83 173 ILE A N 1
ATOM 1145 C CA . ILE A 1 184 ? -1.096 1.455 29.538 1.00 81.09 173 ILE A CA 1
ATOM 1146 C C . ILE A 1 184 ? -2.498 1.266 30.113 1.00 80.69 173 ILE A C 1
ATOM 1147 O O . ILE A 1 184 ? -3.064 2.198 30.679 1.00 80.82 173 ILE A O 1
ATOM 1149 N N . PRO A 1 185 ? -3.079 0.068 29.921 1.00 80.28 174 PRO A N 1
ATOM 1150 C CA . PRO A 1 185 ? -4.399 -0.331 30.434 1.00 79.90 174 PRO A CA 1
ATOM 1151 C C . PRO A 1 185 ? -4.499 -0.318 31.958 1.00 79.48 174 PRO A C 1
ATOM 1152 O O . PRO A 1 185 ? -3.489 -0.458 32.648 1.00 79.67 174 PRO A O 1
ATOM 1156 N N . LEU A 1 186 ? -5.715 -0.156 32.472 1.00 78.96 175 LEU A N 1
ATOM 1157 C CA . LEU A 1 186 ? -5.941 -0.057 33.920 1.00 78.34 175 LEU A CA 1
ATOM 1158 C C . LEU A 1 186 ? -5.931 -1.402 34.612 1.00 77.77 175 LEU A C 1
ATOM 1159 O O . LEU A 1 186 ? -5.567 -1.499 35.782 1.00 77.76 175 LEU A O 1
ATOM 1164 N N . VAL A 1 187 ? -6.357 -2.430 33.884 1.00 77.13 176 VAL A N 1
ATOM 1165 C CA . VAL A 1 187 ? -6.326 -3.798 34.365 1.00 76.48 176 VAL A CA 1
ATOM 1166 C C . VAL A 1 187 ? -5.998 -4.716 33.205 1.00 76.09 176 VAL A C 1
ATOM 1167 O O . VAL A 1 187 ? -6.479 -4.522 32.090 1.00 76.01 176 VAL A O 1
ATOM 1171 N N . SER A 1 188 ? -5.160 -5.705 33.480 1.00 75.75 177 SER A N 1
ATOM 1172 C CA . SER A 1 188 ? -4.945 -6.809 32.572 1.00 75.50 177 SER A CA 1
ATOM 1173 C C . SER A 1 188 ? -5.671 -8.031 33.101 1.00 75.47 177 SER A C 1
ATOM 1174 O O . SER A 1 188 ? -5.787 -8.218 34.310 1.00 75.42 177 SER A O 1
ATOM 1177 N N . PHE A 1 189 ? -6.159 -8.860 32.189 1.00 75.54 178 PHE A N 1
ATOM 1178 C CA . PHE A 1 189 ? -6.750 -10.136 32.552 1.00 75.61 178 PHE A CA 1
ATOM 1179 C C . PHE A 1 189 ? -6.262 -11.217 31.601 1.00 75.68 178 PHE A C 1
ATOM 1180 O O . PHE A 1 189 ? -6.320 -11.065 30.379 1.00 75.45 178 PHE A O 1
ATOM 1182 N N . ASN A 1 190 ? -5.758 -12.298 32.177 1.00 76.09 179 ASN A N 1
ATOM 1183 C CA . ASN A 1 190 ? -5.374 -13.471 31.410 1.00 76.70 179 ASN A CA 1
ATOM 1184 C C . ASN A 1 190 ? -6.028 -14.706 31.994 1.00 77.22 179 ASN A C 1
ATOM 1185 O O . ASN A 1 190 ? -5.531 -15.274 32.975 1.00 77.34 179 ASN A O 1
ATOM 1190 N N . ASP A 1 191 ? -7.156 -15.102 31.406 1.00 77.90 180 ASP A N 1
ATOM 1191 C CA . ASP A 1 191 ? -7.790 -16.375 31.748 1.00 78.54 180 ASP A CA 1
ATOM 1192 C C . ASP A 1 191 ? -7.315 -17.446 30.765 1.00 78.78 180 ASP A C 1
ATOM 1193 O O . ASP A 1 191 ? -7.596 -17.355 29.563 1.00 78.70 180 ASP A O 1
ATOM 1198 N N . PRO A 1 192 ? -6.587 -18.459 31.279 1.00 79.04 181 PRO A N 1
ATOM 1199 C CA . PRO A 1 192 ? -6.006 -19.550 30.505 1.00 79.45 181 PRO A CA 1
ATOM 1200 C C . PRO A 1 192 ? -7.028 -20.160 29.567 1.00 80.02 181 PRO A C 1
ATOM 1201 O O . PRO A 1 192 ? -6.682 -20.568 28.452 1.00 80.04 181 PRO A O 1
ATOM 1205 N N . THR A 1 193 ? -8.278 -20.201 30.027 1.00 80.54 182 THR A N 1
ATOM 1206 C CA . THR A 1 193 ? -9.360 -20.850 29.301 1.00 81.07 182 THR A CA 1
ATOM 1207 C C . THR A 1 193 ? -9.775 -20.126 28.016 1.00 81.20 182 THR A C 1
ATOM 1208 O O . THR A 1 193 ? -10.238 -20.765 27.071 1.00 81.41 182 THR A O 1
ATOM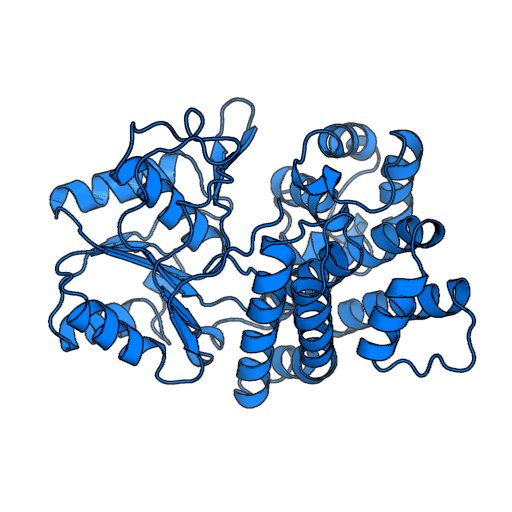 1212 N N . LEU A 1 194 ? -9.602 -18.809 27.972 1.00 81.31 183 LEU A N 1
ATOM 1213 C CA . LEU A 1 194 ? -9.882 -18.063 26.750 1.00 81.61 183 LEU A CA 1
ATOM 1214 C C . LEU A 1 194 ? -8.786 -18.296 25.709 1.00 81.97 183 LEU A C 1
ATOM 1215 O O . LEU A 1 194 ? -8.886 -17.840 24.566 1.00 81.88 183 LEU A O 1
ATOM 1220 N N . MET A 1 195 ? -7.755 -19.033 26.122 1.00 82.61 184 MET A N 1
ATOM 1221 C CA . MET A 1 195 ? -6.583 -19.319 25.291 1.00 83.22 184 MET A CA 1
ATOM 1222 C C . MET A 1 195 ? -6.567 -20.762 24.782 1.00 83.42 184 MET A C 1
ATOM 1223 O O . MET A 1 195 ? -5.596 -21.193 24.167 1.00 83.43 184 MET A O 1
ATOM 1228 N N . LEU A 1 196 ? -7.637 -21.507 25.043 1.00 83.90 185 LEU A N 1
ATOM 1229 C CA . LEU A 1 196 ? -7.819 -22.833 24.439 1.00 84.36 185 LEU A CA 1
ATOM 1230 C C . LEU A 1 196 ? -8.227 -22.685 22.988 1.00 84.71 185 LEU A C 1
ATOM 1231 O O . LEU A 1 196 ? -7.974 -23.572 22.173 1.00 84.74 185 LEU A O 1
ATOM 1236 N N . ASP A 1 197 ? -8.881 -21.559 22.700 1.00 85.23 186 ASP A N 1
ATOM 1237 C CA . ASP A 1 197 ? -9.199 -21.094 21.347 1.00 85.83 186 ASP A CA 1
ATOM 1238 C C . ASP A 1 197 ? -8.001 -21.160 20.382 1.00 85.73 186 ASP A C 1
ATOM 1239 O O . ASP A 1 197 ? -8.180 -21.370 19.177 1.00 85.71 186 ASP A O 1
ATOM 1244 N N . ILE A 1 198 ? -6.790 -20.982 20.913 1.00 85.62 187 ILE A N 1
ATOM 1245 C CA . ILE A 1 198 ? -5.575 -21.020 20.095 1.00 85.42 187 ILE A CA 1
ATOM 1246 C C . ILE A 1 198 ? -5.316 -22.444 19.568 1.00 85.18 187 ILE A C 1
ATOM 1247 O O . ILE A 1 198 ? -5.144 -23.385 20.349 1.00 84.94 187 ILE A O 1
ATOM 1252 N N . PRO A 1 199 ? -5.311 -22.605 18.235 1.00 85.06 188 PRO A N 1
ATOM 1253 C CA . PRO A 1 199 ? -5.020 -23.906 17.642 1.00 84.96 188 PRO A CA 1
ATOM 1254 C C . PRO A 1 199 ? -3.574 -24.044 17.154 1.00 84.84 188 PRO A C 1
ATOM 1255 O O . PRO A 1 199 ? -3.084 -23.172 16.437 1.00 84.85 188 PRO A O 1
ATOM 1259 N N . LYS A 1 200 ? -2.914 -25.133 17.559 1.00 84.67 189 LYS A N 1
ATOM 1260 C CA . LYS A 1 200 ? -1.570 -25.516 17.082 1.00 84.55 189 LYS A CA 1
ATOM 1261 C C . LYS A 1 200 ? -0.793 -24.411 16.343 1.00 84.50 189 LYS A C 1
ATOM 1262 O O . LYS A 1 200 ? 0.057 -23.746 16.937 1.00 84.61 189 LYS A O 1
ATOM 1264 N N . GLY A 1 201 ? -1.098 -24.225 15.057 1.00 84.38 190 GLY A N 1
ATOM 1265 C CA . GLY A 1 201 ? -0.498 -23.172 14.229 1.00 84.00 190 GLY A CA 1
ATOM 1266 C C . GLY A 1 201 ? -0.287 -21.848 14.945 1.00 83.81 190 GLY A C 1
ATOM 1267 O O . GLY A 1 201 ? 0.807 -21.284 14.886 1.00 83.93 190 GLY A O 1
ATOM 1268 N N . LEU A 1 202 ? -1.323 -21.375 15.643 1.00 83.45 191 LEU A N 1
ATOM 1269 C CA . LEU A 1 202 ? -1.305 -20.064 16.311 1.00 83.05 191 LEU A CA 1
ATOM 1270 C C . LEU A 1 202 ? -0.627 -20.043 17.694 1.00 82.57 191 LEU A C 1
ATOM 1271 O O . LEU A 1 202 ? -0.048 -19.025 18.083 1.00 82.36 191 LEU A O 1
ATOM 1276 N N . THR A 1 203 ? -0.704 -21.145 18.440 1.00 82.03 192 TH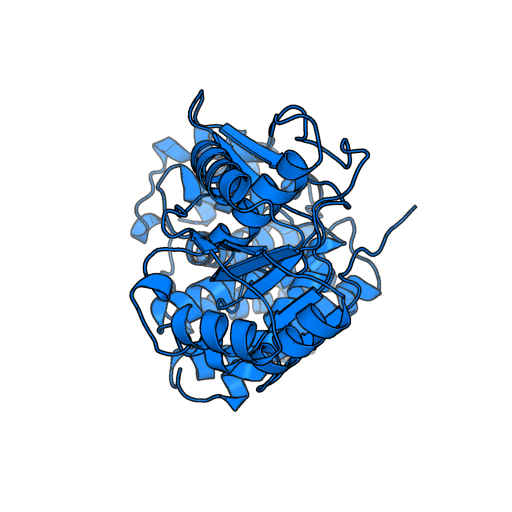R A N 1
ATOM 1277 C CA . THR A 1 203 ? -0.006 -21.224 19.739 1.00 81.60 192 THR A CA 1
ATOM 1278 C C . THR A 1 203 ? 1.503 -21.355 19.551 1.00 81.16 192 THR A C 1
ATOM 1279 O O . THR A 1 203 ? 2.290 -20.933 20.402 1.00 81.11 192 THR A O 1
ATOM 1283 N N . ALA A 1 204 ? 1.885 -21.936 18.420 1.00 80.55 193 ALA A N 1
ATOM 1284 C CA . ALA A 1 204 ? 3.276 -22.023 18.022 1.00 79.87 193 ALA A CA 1
ATOM 1285 C C . ALA A 1 204 ? 3.771 -20.660 17.564 1.00 79.29 193 ALA A C 1
ATOM 1286 O O . ALA A 1 204 ? 4.925 -20.305 17.789 1.00 79.29 193 ALA A O 1
ATOM 1288 N N . ALA A 1 205 ? 2.892 -19.899 16.922 1.00 78.61 194 ALA A N 1
ATOM 1289 C CA . ALA A 1 205 ? 3.258 -18.593 16.384 1.00 78.07 194 ALA A CA 1
ATOM 1290 C C . ALA A 1 205 ? 3.445 -17.579 17.506 1.00 77.55 194 ALA A C 1
ATOM 1291 O O . ALA A 1 205 ? 4.521 -16.990 17.656 1.00 77.73 194 ALA A O 1
ATOM 1293 N N . THR A 1 206 ? 2.397 -17.394 18.301 1.00 76.74 195 THR A N 1
ATOM 1294 C CA . THR A 1 206 ? 2.437 -16.449 19.403 1.00 75.80 195 THR A CA 1
ATOM 1295 C C . THR A 1 206 ? 3.469 -16.904 20.432 1.00 75.18 195 THR A C 1
ATOM 1296 O O . THR A 1 206 ? 4.259 -16.101 20.920 1.00 75.30 195 THR A O 1
ATOM 1300 N N . GLY A 1 207 ? 3.486 -18.203 20.716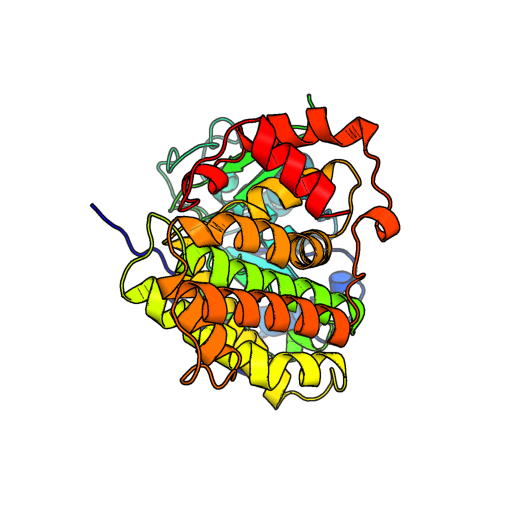 1.00 74.38 196 GLY A N 1
ATOM 1301 C CA . GLY A 1 207 ? 4.426 -18.782 21.673 1.00 73.44 196 GLY A CA 1
ATOM 1302 C C . GLY A 1 207 ? 5.886 -18.530 21.340 1.00 72.62 196 GLY A C 1
ATOM 1303 O O . GLY A 1 207 ? 6.727 -18.424 22.230 1.00 72.61 196 GLY A O 1
ATOM 1304 N N . MET A 1 208 ? 6.197 -18.438 20.056 1.00 71.71 197 MET A N 1
ATOM 1305 C CA . MET A 1 208 ? 7.540 -18.080 19.669 1.00 70.95 197 MET A CA 1
ATOM 1306 C C . MET A 1 208 ? 7.720 -16.582 19.815 1.00 70.61 197 MET A C 1
ATOM 1307 O O . MET A 1 208 ? 8.725 -16.137 20.354 1.00 70.57 197 MET A O 1
ATOM 1312 N N . ASP A 1 209 ? 6.727 -15.816 19.362 1.00 70.30 198 ASP A N 1
ATOM 1313 C CA . ASP A 1 209 ? 6.747 -14.351 19.454 1.00 69.92 198 ASP A CA 1
ATOM 1314 C C . ASP A 1 209 ? 7.104 -13.866 20.862 1.00 69.31 198 ASP A C 1
ATOM 1315 O O . ASP A 1 209 ? 8.001 -13.030 21.030 1.00 69.24 198 ASP A O 1
ATOM 1320 N N . ALA A 1 210 ? 6.400 -14.396 21.862 1.00 68.52 199 ALA A N 1
ATOM 1321 C CA . ALA A 1 210 ? 6.636 -14.041 23.256 1.00 68.00 199 ALA A CA 1
ATOM 1322 C C . ALA A 1 210 ? 8.096 -14.278 23.613 1.00 67.63 199 ALA A C 1
ATOM 1323 O O . ALA A 1 210 ? 8.793 -13.388 24.091 1.00 67.65 199 ALA A O 1
ATOM 1325 N N . PHE A 1 211 ? 8.543 -15.495 23.348 1.00 67.11 200 PHE A N 1
ATOM 1326 C CA . PHE A 1 211 ? 9.903 -15.924 23.595 1.00 66.54 200 PHE A CA 1
ATOM 1327 C C . PHE A 1 211 ? 10.955 -15.058 22.889 1.00 65.78 200 PHE A C 1
ATOM 1328 O O . PHE A 1 211 ? 11.984 -14.737 23.469 1.00 65.40 200 PHE A O 1
ATOM 1336 N N . VAL A 1 212 ? 10.689 -14.680 21.646 1.00 65.31 201 VAL A N 1
ATOM 1337 C CA . VAL A 1 212 ? 11.517 -13.697 20.967 1.00 65.21 201 VAL A CA 1
ATOM 1338 C C . VAL A 1 212 ? 11.516 -12.412 21.785 1.00 65.50 201 VAL A C 1
ATOM 1339 O O . VAL A 1 212 ? 12.571 -11.833 22.064 1.00 65.74 201 VAL A O 1
ATOM 1343 N N . GLN A 1 213 ? 10.327 -11.966 22.175 1.00 65.47 202 GLN A N 1
ATOM 1344 C CA . GLN A 1 213 ? 10.221 -10.782 22.996 1.00 65.48 202 GLN A CA 1
ATOM 1345 C C . GLN A 1 213 ? 11.047 -10.910 24.262 1.00 65.65 202 GLN A C 1
ATOM 1346 O O . GLN A 1 213 ? 11.448 -9.911 24.808 1.00 65.72 202 GLN A O 1
ATOM 1352 N N . ALA A 1 214 ? 11.310 -12.133 24.720 1.00 65.88 203 ALA A N 1
ATOM 1353 C CA . ALA A 1 214 ? 12.052 -12.340 25.965 1.00 65.90 203 ALA A CA 1
ATOM 1354 C C . ALA A 1 214 ? 13.568 -12.258 25.788 1.00 66.15 203 ALA A C 1
ATOM 1355 O O . ALA A 1 214 ? 14.256 -11.681 26.633 1.00 66.40 203 ALA A O 1
ATOM 1357 N N . VAL A 1 215 ? 14.099 -12.827 24.708 1.00 66.26 204 VAL A N 1
ATOM 1358 C CA . VAL A 1 215 ? 15.546 -12.762 24.491 1.00 66.40 204 VAL A CA 1
ATOM 1359 C C . VAL A 1 215 ? 15.955 -11.360 24.042 1.00 66.59 204 VAL A C 1
ATOM 1360 O O . VAL A 1 215 ? 16.908 -10.795 24.574 1.00 66.55 204 VAL A O 1
ATOM 1364 N N . GLU A 1 216 ? 15.202 -10.796 23.098 1.00 66.96 205 GLU A N 1
ATOM 1365 C CA . GLU A 1 216 ? 15.460 -9.451 22.562 1.00 67.45 205 GLU A CA 1
ATOM 1366 C C . GLU A 1 216 ? 15.793 -8.397 23.627 1.00 67.74 205 GLU A C 1
ATOM 1367 O O . GLU A 1 216 ? 16.779 -7.680 23.476 1.00 68.19 205 GLU A O 1
ATOM 1373 N N . PRO A 1 217 ? 14.974 -8.285 24.691 1.00 67.86 206 PRO A N 1
ATOM 1374 C CA . PRO A 1 217 ? 15.339 -7.383 25.760 1.00 68.09 206 PRO A CA 1
ATOM 1375 C C . PRO A 1 217 ? 16.386 -7.951 26.693 1.00 68.24 206 PRO A C 1
ATOM 1376 O O . PRO A 1 217 ? 17.123 -7.178 27.302 1.00 68.35 206 PRO A O 1
ATOM 1380 N N . TYR A 1 218 ? 16.462 -9.275 26.818 1.00 68.42 207 TYR A N 1
ATOM 1381 C CA . TYR A 1 218 ? 17.452 -9.845 27.724 1.00 68.61 207 TYR A CA 1
ATOM 1382 C C . TYR A 1 218 ? 18.873 -9.518 27.265 1.00 68.67 207 TYR A C 1
ATOM 1383 O O . TYR A 1 218 ? 19.806 -9.486 28.072 1.00 68.82 207 TYR A O 1
ATOM 1392 N N . VAL A 1 219 ? 19.019 -9.254 25.972 1.00 68.52 208 VAL A N 1
ATOM 1393 C CA . VAL A 1 219 ? 20.287 -8.809 25.428 1.00 68.34 208 VAL A CA 1
ATOM 1394 C C . VAL A 1 219 ? 20.257 -7.305 25.180 1.00 68.26 208 VAL A C 1
ATOM 1395 O O . VAL A 1 219 ? 21.287 -6.706 24.869 1.00 68.55 208 VAL A O 1
ATOM 1399 N N . SER A 1 220 ? 19.078 -6.705 25.336 1.00 67.96 209 SER A N 1
ATOM 1400 C CA . SER A 1 220 ? 18.859 -5.302 24.992 1.00 67.75 209 SER A CA 1
ATOM 1401 C C . SER A 1 220 ? 19.804 -4.352 25.715 1.00 67.92 209 SER A C 1
ATOM 1402 O O . SER A 1 220 ? 20.233 -4.622 26.845 1.00 68.09 209 SER A O 1
ATOM 1405 N N . VAL A 1 221 ? 20.129 -3.255 25.026 1.00 67.91 210 VAL A N 1
ATOM 1406 C CA . VAL A 1 221 ? 20.918 -2.134 25.551 1.00 67.88 210 VAL A CA 1
ATOM 1407 C C . VAL A 1 221 ? 20.327 -1.587 26.851 1.00 67.74 210 VAL A C 1
ATOM 1408 O O . VAL A 1 221 ? 21.055 -1.223 27.773 1.00 67.68 210 VAL A O 1
ATOM 1412 N N . ASP A 1 222 ? 19.004 -1.542 26.925 1.00 67.64 211 ASP A N 1
ATOM 1413 C CA . ASP A 1 222 ? 18.354 -0.900 28.053 1.00 67.77 211 ASP A CA 1
ATOM 1414 C C . ASP A 1 222 ? 17.685 -1.851 29.046 1.00 66.87 211 ASP A C 1
ATOM 1415 O O . ASP A 1 222 ? 16.712 -1.485 29.723 1.00 66.74 211 ASP A O 1
ATOM 1420 N N . HIS A 1 223 ? 18.238 -3.061 29.140 1.00 65.72 212 HIS A N 1
ATOM 1421 C CA . HIS A 1 223 ? 17.798 -4.051 30.116 1.00 64.74 212 HIS A CA 1
ATOM 1422 C C . HIS A 1 223 ? 18.274 -3.659 31.495 1.00 64.21 212 HIS A C 1
ATOM 1423 O O . HIS A 1 223 ? 19.228 -2.891 31.635 1.00 64.43 212 HIS A O 1
ATOM 1425 N N . ASN A 1 224 ? 17.599 -4.179 32.511 1.00 63.33 213 ASN A N 1
ATOM 1426 C CA . ASN A 1 224 ? 17.928 -3.878 33.896 1.00 62.62 213 ASN A CA 1
ATOM 1427 C C . ASN A 1 224 ? 17.694 -5.117 34.766 1.00 62.22 213 ASN A C 1
ATOM 1428 O O . ASN A 1 224 ? 17.309 -6.170 34.244 1.00 62.44 213 ASN A O 1
ATOM 1433 N N . PRO A 1 225 ? 17.935 -5.015 36.088 1.00 61.51 214 PRO A N 1
ATOM 1434 C CA . PRO A 1 225 ? 17.651 -6.187 36.896 1.00 60.93 214 PRO A CA 1
ATOM 1435 C C . PRO A 1 225 ? 16.246 -6.745 36.668 1.00 60.51 214 PRO A C 1
ATOM 1436 O O . PRO A 1 225 ? 16.137 -7.915 36.324 1.00 61.00 214 PRO A O 1
ATOM 1440 N N . ILE A 1 226 ? 15.200 -5.927 36.815 1.00 59.86 215 ILE A N 1
ATOM 1441 C CA . ILE A 1 226 ? 13.807 -6.405 36.722 1.00 59.17 215 ILE A CA 1
ATOM 1442 C C . ILE A 1 226 ? 13.586 -7.151 35.412 1.00 58.78 215 ILE A C 1
ATOM 1443 O O . ILE A 1 226 ? 13.117 -8.294 35.400 1.00 58.46 215 ILE A O 1
ATOM 1448 N N . THR A 1 227 ? 13.944 -6.491 34.319 1.00 58.46 216 THR A N 1
ATOM 1449 C CA . THR A 1 227 ? 13.878 -7.076 32.993 1.00 58.48 216 THR A CA 1
ATOM 1450 C C . THR A 1 227 ? 14.531 -8.450 32.958 1.00 58.50 216 THR A C 1
ATOM 1451 O O . THR A 1 227 ? 13.834 -9.455 32.855 1.00 58.59 216 THR A O 1
ATOM 1455 N N . ASP A 1 228 ? 15.859 -8.484 33.068 1.00 58.54 217 ASP A N 1
ATOM 1456 C CA . ASP A 1 228 ? 16.625 -9.728 33.117 1.00 58.52 217 ASP A CA 1
ATOM 1457 C C . ASP A 1 228 ? 15.886 -10.825 33.866 1.00 58.48 217 ASP A C 1
ATOM 1458 O O . ASP A 1 228 ? 15.747 -11.942 33.366 1.00 58.63 217 ASP A O 1
ATOM 1463 N N . SER A 1 229 ? 15.401 -10.480 35.058 1.00 58.08 218 SER A N 1
ATOM 1464 C CA . SER A 1 229 ? 14.694 -11.406 35.909 1.00 57.84 218 SER A CA 1
ATOM 1465 C C . SER A 1 229 ? 13.480 -12.000 35.203 1.00 57.78 218 SER A C 1
ATOM 1466 O O . SER A 1 229 ? 13.448 -13.201 34.929 1.00 57.93 218 SER A O 1
ATOM 1468 N N . GLN A 1 230 ? 12.496 -11.165 34.885 1.00 57.52 219 GLN A N 1
ATOM 1469 C CA . GLN A 1 230 ? 11.266 -11.654 34.263 1.00 57.22 219 GLN A CA 1
ATOM 1470 C C . GLN A 1 230 ? 11.574 -12.402 32.948 1.00 57.05 219 GLN A C 1
ATOM 1471 O O . GLN A 1 230 ? 10.997 -13.448 32.668 1.00 56.75 219 GLN A O 1
ATOM 1473 N N . CYS A 1 231 ? 12.528 -11.873 32.188 1.00 57.20 220 CYS A N 1
ATOM 1474 C CA . CYS A 1 231 ? 12.916 -12.413 30.885 1.00 57.57 220 CYS A CA 1
ATOM 1475 C C . CYS A 1 231 ? 13.353 -13.875 30.905 1.00 57.80 220 CYS A C 1
ATOM 1476 O O . CYS A 1 231 ? 12.965 -14.653 30.031 1.00 57.94 220 CYS A O 1
ATOM 1478 N N . ILE A 1 232 ? 14.173 -14.256 31.874 1.00 57.75 221 ILE A N 1
ATOM 1479 C CA . ILE A 1 232 ? 14.593 -15.645 31.912 1.00 57.93 221 ILE A CA 1
ATOM 1480 C C . ILE A 1 232 ? 13.413 -16.542 32.296 1.00 58.09 221 ILE A C 1
ATOM 1481 O O . ILE A 1 232 ? 13.006 -17.386 31.500 1.00 58.02 221 ILE A O 1
ATOM 1486 N N . GLN A 1 233 ? 12.824 -16.327 33.470 1.00 58.35 222 GLN A N 1
ATOM 1487 C CA . GLN A 1 233 ? 11.706 -17.162 33.911 1.00 58.75 222 GLN A CA 1
ATOM 1488 C C . GLN A 1 233 ? 10.682 -17.358 32.792 1.00 59.02 222 GLN A C 1
ATOM 1489 O O . GLN A 1 233 ? 10.089 -18.427 32.682 1.00 59.13 222 GLN A O 1
ATOM 1495 N N . ALA A 1 234 ? 10.492 -16.326 31.966 1.00 59.37 223 ALA A N 1
ATOM 1496 C CA . ALA A 1 234 ? 9.627 -16.404 30.779 1.00 59.52 223 ALA A CA 1
ATOM 1497 C C . ALA A 1 234 ? 10.082 -17.516 29.838 1.00 59.72 223 ALA A C 1
ATOM 1498 O O . ALA A 1 234 ? 9.286 -18.365 29.444 1.00 59.67 223 ALA A O 1
ATOM 1500 N N . ILE A 1 235 ? 11.370 -17.513 29.503 1.00 60.13 224 ILE A N 1
ATOM 1501 C CA . ILE A 1 235 ? 11.966 -18.554 28.664 1.00 60.59 224 ILE A CA 1
ATOM 1502 C C . ILE A 1 235 ? 11.981 -19.909 29.398 1.00 60.98 224 ILE A C 1
ATOM 1503 O O . ILE A 1 235 ? 11.722 -20.970 28.800 1.00 60.99 224 ILE A O 1
ATOM 1508 N N . LYS A 1 236 ? 12.278 -19.868 30.694 1.00 61.17 225 LYS A N 1
ATOM 1509 C CA . LYS A 1 236 ? 12.218 -21.069 31.500 1.00 61.67 225 LYS A CA 1
ATOM 1510 C C . LYS A 1 236 ? 10.829 -21.701 31.380 1.00 62.11 225 LYS A C 1
ATOM 1511 O O . LYS A 1 236 ? 10.711 -22.913 31.210 1.00 62.31 225 LYS A O 1
ATOM 1517 N N . LEU A 1 237 ? 9.786 -20.870 31.445 1.00 62.53 226 LEU A N 1
ATOM 1518 C CA . LEU A 1 237 ? 8.409 -21.351 31.409 1.00 62.87 226 LEU A CA 1
ATOM 1519 C C . LEU A 1 237 ? 8.043 -21.820 30.015 1.00 63.09 226 LEU A C 1
ATOM 1520 O O . LEU A 1 237 ? 7.235 -22.739 29.853 1.00 63.19 226 LEU A O 1
ATOM 1525 N N . ILE A 1 238 ? 8.646 -21.192 29.011 1.00 63.32 227 ILE A N 1
ATOM 1526 C CA . ILE A 1 238 ? 8.395 -21.568 27.628 1.00 63.48 227 ILE A CA 1
ATOM 1527 C C . ILE A 1 238 ? 9.026 -22.921 27.326 1.00 64.09 227 ILE A C 1
ATOM 1528 O O . ILE A 1 238 ? 8.333 -23.823 26.860 1.00 64.26 227 ILE A O 1
ATOM 1533 N N . GLU A 1 239 ? 10.318 -23.078 27.621 1.00 64.65 228 GLU A N 1
ATOM 1534 C CA . GLU A 1 239 ? 10.981 -24.361 27.396 1.00 65.25 228 GLU A CA 1
ATOM 1535 C C . GLU A 1 239 ? 10.053 -25.501 27.844 1.00 65.73 228 GLU A C 1
ATOM 1536 O O . GLU A 1 239 ? 9.690 -26.375 27.046 1.00 66.01 228 GLU A O 1
ATOM 1542 N N . SER A 1 240 ? 9.640 -25.444 29.109 1.00 66.03 229 SER A N 1
ATOM 1543 C CA . SER A 1 240 ? 9.011 -26.571 29.773 1.00 66.47 229 SER A CA 1
ATOM 1544 C C . SER A 1 240 ? 7.559 -26.752 29.370 1.00 66.85 229 SER A C 1
ATOM 1545 O O . SER A 1 240 ? 7.046 -27.875 29.380 1.00 67.03 229 SER A O 1
ATOM 1547 N N . SER A 1 241 ? 6.898 -25.659 29.001 1.00 67.09 230 SER A N 1
ATOM 1548 C CA . SER A 1 241 ? 5.458 -25.720 28.810 1.00 67.36 230 SER A CA 1
ATOM 1549 C C . SER A 1 241 ? 4.943 -25.378 27.409 1.00 67.89 230 SER A C 1
ATOM 1550 O O . SER A 1 241 ? 3.762 -25.566 27.142 1.00 68.06 230 SER A O 1
ATOM 1553 N N . LEU A 1 242 ? 5.805 -24.904 26.508 1.00 68.58 231 LEU A N 1
ATOM 1554 C CA . LEU A 1 242 ? 5.334 -24.493 25.175 1.00 69.15 231 LEU A CA 1
ATOM 1555 C C . LEU A 1 242 ? 4.913 -25.671 24.307 1.00 69.91 231 LEU A C 1
ATOM 1556 O O . LEU A 1 242 ? 3.771 -25.730 23.855 1.00 69.89 231 LEU A O 1
ATOM 1561 N N . ARG A 1 243 ? 5.839 -26.601 24.084 1.00 70.90 232 ARG A N 1
ATOM 1562 C CA . ARG A 1 243 ? 5.606 -27.732 23.184 1.00 71.68 232 ARG A CA 1
ATOM 1563 C C . ARG A 1 243 ? 4.382 -28.528 23.600 1.00 72.09 232 ARG A C 1
ATOM 1564 O O . ARG A 1 243 ? 3.624 -28.988 22.748 1.00 72.25 232 ARG A O 1
ATOM 1572 N N . GLU A 1 244 ? 4.202 -28.683 24.910 1.00 72.60 233 GLU A N 1
ATOM 1573 C CA . GLU A 1 244 ? 2.999 -29.291 25.470 1.00 73.23 233 GLU A CA 1
ATOM 1574 C C . GLU A 1 244 ? 1.739 -28.632 24.890 1.00 73.54 233 GLU A C 1
ATOM 1575 O O . GLU A 1 244 ? 0.942 -29.293 24.219 1.00 73.69 233 GLU A O 1
ATOM 1581 N N . ALA A 1 245 ? 1.588 -27.328 25.111 1.00 73.85 234 ALA A N 1
ATOM 1582 C CA . ALA A 1 245 ? 0.412 -26.588 24.639 1.00 74.32 234 ALA A CA 1
ATOM 1583 C C . ALA A 1 245 ? 0.168 -26.748 23.141 1.00 74.70 234 ALA A C 1
ATOM 1584 O O . ALA A 1 245 ? -0.972 -26.690 22.683 1.00 74.78 234 ALA A O 1
ATOM 1586 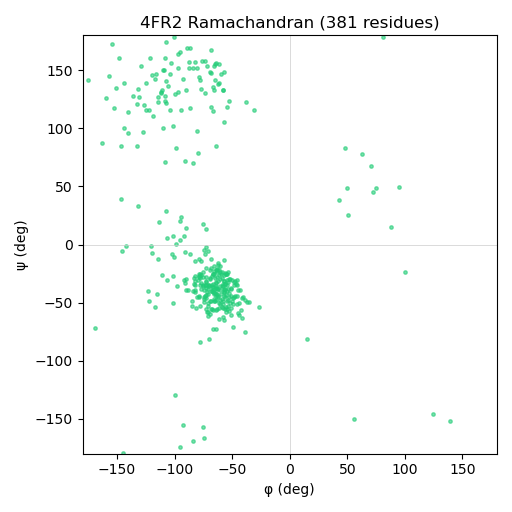N N . VAL A 1 246 ? 1.245 -26.943 22.387 1.00 75.23 235 VAL A N 1
ATOM 1587 C CA . VAL A 1 246 ? 1.173 -27.054 20.936 1.00 75.76 235 VAL A CA 1
ATOM 1588 C C . VAL A 1 246 ? 0.627 -28.424 20.540 1.00 76.17 235 VAL A C 1
ATOM 1589 O O . VAL A 1 246 ? -0.105 -28.540 19.555 1.00 76.21 235 VAL A O 1
ATOM 1593 N N . ALA A 1 247 ? 0.982 -29.454 21.309 1.00 76.61 236 ALA A N 1
ATOM 1594 C CA . ALA A 1 247 ? 0.373 -30.774 21.152 1.00 77.07 236 ALA A CA 1
ATOM 1595 C C . ALA A 1 247 ? -1.020 -30.771 21.802 1.00 77.42 236 ALA A C 1
ATOM 1596 O O . ALA A 1 247 ? -2.030 -30.549 21.122 1.00 77.34 236 ALA A O 1
ATOM 1598 N N . ASN A 1 248 ? -1.069 -30.992 23.115 1.00 77.89 237 ASN A N 1
ATOM 1599 C CA . ASN A 1 248 ? -2.327 -30.953 23.846 1.00 78.38 237 ASN A CA 1
ATOM 1600 C C . ASN A 1 248 ? -2.739 -29.516 24.132 1.00 78.84 237 ASN A C 1
ATOM 1601 O O . ASN A 1 248 ? -2.548 -29.012 25.244 1.00 79.06 237 ASN A O 1
ATOM 1603 N N . GLY A 1 249 ? -3.292 -28.853 23.117 1.00 79.24 238 GLY A N 1
ATOM 1604 C CA . GLY A 1 249 ? -3.861 -27.515 23.284 1.00 79.74 238 GLY A CA 1
ATOM 1605 C C . GLY A 1 249 ? -4.877 -27.478 24.413 1.00 80.16 238 GLY A C 1
ATOM 1606 O O . GLY A 1 249 ? -5.126 -26.426 24.998 1.00 80.13 238 GLY A O 1
ATOM 1607 N N . HIS A 1 250 ? -5.449 -28.643 24.714 1.00 80.64 239 HIS A N 1
ATOM 1608 C CA . HIS A 1 250 ? -6.450 -28.796 25.761 1.00 81.12 239 HIS A CA 1
ATOM 1609 C C . HIS A 1 250 ? -5.826 -28.820 27.155 1.00 81.48 239 HIS A C 1
ATOM 1610 O O . HIS A 1 250 ? -6.490 -28.489 28.142 1.00 81.56 239 HIS A O 1
ATOM 1612 N N . ASN A 1 251 ? -4.558 -29.222 27.241 1.00 81.93 240 ASN A N 1
ATOM 1613 C CA . ASN A 1 251 ? -3.848 -29.231 28.523 1.00 82.30 240 ASN A CA 1
ATOM 1614 C C . ASN A 1 251 ? -3.857 -27.833 29.124 1.00 82.53 240 ASN A C 1
ATOM 1615 O O . ASN A 1 251 ? -3.127 -26.953 28.655 1.00 82.71 240 ASN A O 1
ATOM 1620 N N . LEU A 1 252 ? -4.678 -27.622 30.153 1.00 82.62 241 LEU A N 1
ATOM 1621 C CA . LEU A 1 252 ? -4.758 -26.288 30.747 1.00 82.54 241 LEU A CA 1
ATOM 1622 C C . LEU A 1 252 ? -3.527 -25.917 31.578 1.00 82.39 241 LEU A C 1
ATOM 1623 O O . LEU A 1 252 ? -3.088 -24.771 31.536 1.00 82.59 241 LEU A O 1
ATOM 1628 N N . GLN A 1 253 ? -2.959 -26.877 32.309 1.00 82.05 242 GLN A N 1
ATOM 1629 C CA . GLN A 1 253 ? -1.807 -26.580 33.173 1.00 81.76 242 GLN A CA 1
ATOM 1630 C C . GLN A 1 253 ? -0.616 -25.973 32.405 1.00 80.98 242 GLN A C 1
ATOM 1631 O O . GLN A 1 253 ? 0.041 -25.053 32.896 1.00 81.02 242 GLN A O 1
ATOM 1637 N N . ALA A 1 254 ? -0.370 -26.457 31.192 1.00 80.03 243 ALA A N 1
ATOM 1638 C CA . ALA A 1 254 ? 0.656 -25.874 30.332 1.00 79.08 243 ALA A CA 1
ATOM 1639 C C . ALA A 1 254 ? 0.151 -24.591 29.672 1.00 78.40 243 ALA A C 1
ATOM 1640 O O . ALA A 1 254 ? 0.933 -23.693 29.356 1.00 78.43 243 ALA A O 1
ATOM 1642 N N . ARG A 1 255 ? -1.162 -24.513 29.476 1.00 77.46 244 ARG A N 1
ATOM 1643 C CA . ARG A 1 255 ? -1.798 -23.346 28.871 1.00 76.53 244 ARG A CA 1
ATOM 1644 C C . ARG A 1 255 ? -1.806 -22.154 29.835 1.00 76.25 244 ARG A C 1
ATOM 1645 O O . ARG A 1 255 ? -1.945 -21.008 29.410 1.00 75.94 244 ARG A O 1
ATOM 1653 N N . THR A 1 256 ? -1.656 -22.451 31.127 1.00 75.99 245 THR A N 1
ATOM 1654 C CA . THR A 1 256 ? -1.574 -21.445 32.183 1.00 75.85 245 THR A CA 1
ATOM 1655 C C . THR A 1 256 ? -0.161 -20.885 32.272 1.00 75.47 245 THR A C 1
ATOM 1656 O O . THR A 1 256 ? 0.035 -19.669 32.207 1.00 75.62 245 THR A O 1
ATOM 1660 N N . LYS A 1 257 ? 0.820 -21.773 32.435 1.00 74.80 246 LYS A N 1
ATOM 1661 C CA . LYS A 1 257 ? 2.215 -21.354 32.582 1.00 74.03 246 LYS A CA 1
ATOM 1662 C C . LYS A 1 257 ? 2.736 -20.713 31.296 1.00 73.29 246 LYS A C 1
ATOM 1663 O O . LYS A 1 257 ? 3.658 -19.898 31.335 1.00 73.33 246 LYS A O 1
ATOM 1669 N N . MET A 1 258 ? 2.137 -21.077 30.165 1.00 72.22 247 MET A N 1
ATOM 1670 C CA . MET A 1 258 ? 2.380 -20.361 28.926 1.00 71.40 247 MET A CA 1
ATOM 1671 C C . MET A 1 258 ? 1.828 -18.939 28.987 1.00 70.84 247 MET A C 1
ATOM 1672 O O . MET A 1 258 ? 2.426 -18.008 28.439 1.00 70.87 247 MET A O 1
ATOM 1677 N N . VAL A 1 259 ? 0.685 -18.776 29.651 1.00 69.94 248 VAL A N 1
ATOM 1678 C CA . VAL A 1 259 ? 0.082 -17.459 29.798 1.00 68.95 248 VAL A CA 1
ATOM 1679 C C . VAL A 1 259 ? 0.966 -16.607 30.699 1.00 68.33 248 VAL A C 1
ATOM 1680 O O . VAL A 1 259 ? 1.173 -15.421 30.423 1.00 68.23 248 VAL A O 1
ATOM 1682 N N . GLU A 1 260 ? 1.500 -17.229 31.754 1.00 67.49 249 GLU A N 1
ATOM 1683 C CA . GLU A 1 260 ? 2.448 -16.577 32.655 1.00 66.88 249 GLU A CA 1
ATOM 1684 C C . GLU A 1 260 ? 3.636 -16.062 31.853 1.00 66.38 249 GLU A C 1
ATOM 1685 O O . GLU A 1 260 ? 3.956 -14.871 31.884 1.00 66.08 249 GLU A O 1
ATOM 1691 N N . ALA A 1 261 ? 4.267 -16.967 31.114 1.00 65.92 250 ALA A N 1
ATOM 1692 C CA . ALA A 1 261 ? 5.412 -16.626 30.291 1.00 65.75 250 ALA A CA 1
ATOM 1693 C C . ALA A 1 261 ? 5.137 -15.327 29.550 1.00 65.71 250 ALA A C 1
ATOM 1694 O O . ALA A 1 261 ? 5.826 -14.325 29.752 1.00 65.91 250 ALA A O 1
ATOM 1696 N N . GLU A 1 262 ? 4.091 -15.355 28.730 1.00 65.50 251 GLU A N 1
ATOM 1697 C CA . GLU A 1 262 ? 3.714 -14.259 27.845 1.00 65.11 251 GLU A CA 1
ATOM 1698 C C . GLU A 1 262 ? 3.705 -12.886 28.536 1.00 64.78 251 GLU A C 1
ATOM 1699 O O . GLU A 1 262 ? 4.045 -11.873 27.915 1.00 64.62 251 GLU A O 1
ATOM 1705 N N . MET A 1 263 ? 3.341 -12.857 29.819 1.00 64.45 252 MET A N 1
ATOM 1706 C CA . MET A 1 263 ? 3.337 -11.601 30.571 1.00 64.02 252 MET A CA 1
ATOM 1707 C C . MET A 1 263 ? 4.694 -11.271 31.156 1.00 63.42 252 MET A C 1
ATOM 1708 O O . MET A 1 263 ? 5.158 -10.139 31.007 1.00 63.37 252 MET A O 1
ATOM 1713 N N . LEU A 1 264 ? 5.317 -12.245 31.831 1.00 62.60 253 LEU A N 1
ATOM 1714 C CA . LEU A 1 264 ? 6.676 -12.075 32.349 1.00 61.69 253 LEU A CA 1
ATOM 1715 C C . LEU A 1 264 ? 7.565 -11.578 31.217 1.00 61.54 253 LEU A C 1
ATOM 1716 O O . LEU A 1 264 ? 8.429 -10.732 31.422 1.00 61.58 253 LEU A O 1
ATOM 1721 N N . ALA A 1 265 ? 7.318 -12.088 30.014 1.00 61.26 254 ALA A N 1
ATOM 1722 C CA . ALA A 1 265 ? 7.980 -11.604 28.817 1.00 61.22 254 ALA A CA 1
ATOM 1723 C C . ALA A 1 265 ? 7.588 -10.168 28.541 1.00 61.38 254 ALA A C 1
ATOM 1724 O O . ALA A 1 265 ? 8.446 -9.326 28.290 1.00 61.33 254 ALA A O 1
ATOM 1726 N N . GLY A 1 266 ? 6.283 -9.899 28.585 1.00 61.78 255 GLY A N 1
ATOM 1727 C CA . GLY A 1 266 ? 5.753 -8.558 28.368 1.00 62.06 255 GLY A CA 1
ATOM 1728 C C . GLY A 1 266 ? 6.402 -7.586 29.336 1.00 62.40 255 GLY A C 1
ATOM 1729 O O . GLY A 1 266 ? 7.048 -6.621 28.913 1.00 62.51 255 GLY A O 1
ATOM 1730 N N . MET A 1 267 ? 6.257 -7.861 30.632 1.00 62.37 256 MET A N 1
ATOM 1731 C CA . MET A 1 267 ? 6.841 -7.026 31.675 1.00 62.59 256 MET A CA 1
ATOM 1732 C C . MET A 1 267 ? 8.198 -6.493 31.255 1.00 63.11 256 MET A C 1
ATOM 1733 O O . MET A 1 267 ? 8.453 -5.300 31.342 1.00 63.33 256 MET A O 1
ATOM 1738 N N . ALA A 1 268 ? 9.061 -7.385 30.782 1.00 63.74 257 ALA A N 1
ATOM 1739 C CA . ALA A 1 268 ? 10.436 -7.024 30.485 1.00 64.34 257 ALA A CA 1
ATOM 1740 C C . ALA A 1 268 ? 10.578 -6.277 29.164 1.00 64.88 257 ALA A C 1
ATOM 1741 O O . ALA A 1 268 ? 11.156 -5.192 29.142 1.00 65.07 257 ALA A O 1
ATOM 1743 N N . PHE A 1 269 ? 10.042 -6.834 28.077 1.00 65.51 258 PHE A N 1
ATOM 1744 C CA . PHE A 1 269 ? 10.188 -6.208 26.758 1.00 66.32 258 PHE A CA 1
ATOM 1745 C C . PHE A 1 269 ? 9.513 -4.835 26.678 1.00 66.85 258 PHE A C 1
ATOM 1746 O O . PHE A 1 269 ? 9.861 -4.008 25.840 1.00 66.55 258 PHE A O 1
ATOM 1754 N N . ASN A 1 270 ? 8.562 -4.587 27.568 1.00 67.91 259 ASN A N 1
ATOM 1755 C CA . ASN A 1 270 ? 7.976 -3.268 27.658 1.00 68.98 259 ASN A CA 1
ATOM 1756 C C . ASN A 1 270 ? 8.974 -2.242 28.171 1.00 69.82 259 ASN A C 1
ATOM 1757 O O . ASN A 1 270 ? 8.958 -1.098 27.733 1.00 69.96 259 ASN A O 1
ATOM 1762 N N . ASN A 1 271 ? 9.849 -2.665 29.079 1.00 71.12 260 ASN A N 1
ATOM 1763 C CA . ASN A 1 271 ? 10.737 -1.743 29.793 1.00 72.44 260 ASN A CA 1
ATOM 1764 C C . ASN A 1 271 ? 12.153 -1.618 29.253 1.00 73.38 260 ASN A C 1
ATOM 1765 O O . ASN A 1 271 ? 12.742 -0.540 29.309 1.00 73.60 260 ASN A O 1
ATOM 1770 N N . ALA A 1 272 ? 12.699 -2.727 28.769 1.00 74.62 261 ALA A N 1
ATOM 1771 C CA . ALA A 1 272 ? 13.808 -2.702 27.822 1.00 75.93 261 ALA A CA 1
ATOM 1772 C C . ALA A 1 272 ? 13.178 -3.088 26.497 1.00 76.97 261 ALA A C 1
ATOM 1773 O O . ALA A 1 272 ? 12.375 -4.015 26.449 1.00 77.50 261 ALA A O 1
ATOM 1775 N N . ASN A 1 273 ? 13.520 -2.398 25.419 1.00 78.02 262 ASN A N 1
ATOM 1776 C CA . ASN A 1 273 ? 12.851 -2.664 24.149 1.00 79.13 262 ASN A CA 1
ATOM 1777 C C . ASN A 1 273 ? 13.338 -3.953 23.510 1.00 79.54 262 ASN A C 1
ATOM 1778 O O . ASN A 1 273 ? 13.841 -4.844 24.188 1.00 79.59 262 ASN A O 1
ATOM 1783 N N . LEU A 1 274 ? 13.178 -4.054 22.201 1.00 80.23 263 LEU A N 1
ATOM 1784 C CA . LEU A 1 274 ? 13.602 -5.242 21.486 1.00 81.03 263 LEU A CA 1
ATOM 1785 C C . LEU A 1 274 ? 14.847 -4.913 20.681 1.00 81.52 263 LEU A C 1
ATOM 1786 O O . LEU A 1 274 ? 15.289 -3.774 20.665 1.00 81.45 263 LEU A O 1
ATOM 1791 N N . GLY A 1 275 ? 15.435 -5.918 20.049 1.00 82.35 264 GLY A N 1
ATOM 1792 C CA . GLY A 1 275 ? 16.566 -5.690 19.162 1.00 83.21 264 GLY A CA 1
ATOM 1793 C C . GLY A 1 275 ? 16.105 -5.674 17.719 1.00 83.83 264 GLY A C 1
ATOM 1794 O O . GLY A 1 275 ? 15.133 -4.993 17.373 1.00 83.65 264 GLY A O 1
ATOM 1795 N N . TYR A 1 276 ? 16.794 -6.451 16.886 1.00 84.66 265 TYR A N 1
ATOM 1796 C CA . TYR A 1 276 ? 16.515 -6.491 15.452 1.00 85.61 265 TYR A CA 1
ATOM 1797 C C . TYR A 1 276 ? 15.455 -7.503 15.054 1.00 86.00 265 TYR A C 1
ATOM 1798 O O . TYR A 1 276 ? 14.642 -7.223 14.180 1.00 86.15 265 TYR A O 1
ATOM 1807 N N . VAL A 1 277 ? 15.456 -8.672 15.688 1.00 86.58 266 VAL A N 1
ATOM 1808 C CA . VAL A 1 277 ? 14.513 -9.719 15.311 1.00 87.13 266 VAL A CA 1
ATOM 1809 C C . VAL A 1 277 ? 13.148 -9.089 15.047 1.00 87.60 266 VAL A C 1
ATOM 1810 O O . VAL A 1 277 ? 12.521 -9.367 14.029 1.00 87.67 266 VAL A O 1
ATOM 1814 N N . HIS A 1 278 ? 12.714 -8.210 15.946 1.00 88.26 267 HIS A N 1
ATOM 1815 C CA . HIS A 1 278 ? 11.442 -7.514 15.774 1.00 89.01 267 HIS A CA 1
ATOM 1816 C C . HIS A 1 278 ? 11.477 -6.438 14.701 1.00 89.38 267 HIS A C 1
ATOM 1817 O O . HIS A 1 278 ? 10.555 -6.341 13.899 1.00 89.33 267 HIS A O 1
ATOM 1824 N N . ALA A 1 279 ? 12.538 -5.637 14.691 1.00 90.10 268 ALA A N 1
ATOM 1825 C CA . ALA A 1 279 ? 12.700 -4.578 13.691 1.00 90.88 268 ALA A CA 1
ATOM 1826 C C . ALA A 1 279 ? 12.646 -5.121 12.259 1.00 91.42 268 ALA A C 1
ATOM 1827 O O . ALA A 1 279 ? 11.972 -4.553 11.398 1.00 91.41 268 ALA A O 1
ATOM 1829 N N . MET A 1 280 ? 13.354 -6.225 12.024 1.00 92.19 269 MET A N 1
ATOM 1830 C CA . MET A 1 280 ? 13.323 -6.927 10.746 1.00 92.95 269 MET A CA 1
ATOM 1831 C C . MET A 1 280 ? 11.948 -7.562 10.470 1.00 93.64 269 MET A C 1
ATOM 1832 O O . MET A 1 280 ? 11.320 -7.266 9.444 1.00 93.70 269 MET A O 1
ATOM 1837 N N . ALA A 1 281 ? 11.480 -8.406 11.393 1.00 94.44 270 ALA A N 1
ATOM 1838 C CA . ALA A 1 281 ? 10.225 -9.157 11.218 1.00 95.30 270 ALA A CA 1
ATOM 1839 C C . ALA A 1 281 ? 8.956 -8.294 11.124 1.00 96.01 270 ALA A C 1
ATOM 1840 O O . ALA A 1 281 ? 7.935 -8.751 10.597 1.00 96.21 270 ALA A O 1
ATOM 1842 N N . HIS A 1 282 ? 9.017 -7.064 11.641 1.00 96.76 271 HIS A N 1
ATOM 1843 C CA . HIS A 1 282 ? 7.927 -6.101 11.484 1.00 97.53 271 HIS A CA 1
ATOM 1844 C C . HIS A 1 282 ? 7.732 -5.765 10.010 1.00 97.90 271 HIS A C 1
ATOM 1845 O O . HIS A 1 282 ? 6.599 -5.677 9.532 1.00 98.02 271 HIS A O 1
ATOM 1852 N N . GLN A 1 283 ? 8.842 -5.578 9.298 1.00 98.39 272 GLN A N 1
ATOM 1853 C CA . GLN A 1 283 ? 8.803 -5.261 7.871 1.00 98.79 272 GLN A CA 1
ATOM 1854 C C . GLN A 1 283 ? 8.207 -6.395 7.060 1.00 99.07 272 GLN A C 1
ATOM 1855 O O . GLN A 1 283 ? 7.324 -6.175 6.235 1.00 99.19 272 GLN A O 1
ATOM 1861 N N . LEU A 1 284 ? 8.677 -7.607 7.323 1.00 99.40 273 LEU A N 1
ATOM 1862 C CA . LEU A 1 284 ? 8.223 -8.792 6.603 1.00 99.79 273 LEU A CA 1
ATOM 1863 C C . LEU A 1 284 ? 6.740 -9.084 6.851 1.00 100.09 273 LEU A C 1
ATOM 1864 O O . LEU A 1 284 ? 6.045 -9.588 5.966 1.00 100.05 273 LEU A O 1
ATOM 1869 N N . GLY A 1 285 ? 6.266 -8.750 8.051 1.00 100.51 274 GLY A N 1
ATOM 1870 C CA . GLY A 1 285 ? 4.867 -8.940 8.436 1.00 101.02 274 GLY A CA 1
ATOM 1871 C C . GLY A 1 285 ? 3.857 -8.059 7.712 1.00 101.46 274 GLY A C 1
ATOM 1872 O O . GLY A 1 285 ? 2.666 -8.385 7.681 1.00 101.60 274 GLY A O 1
ATOM 1873 N N . GLY A 1 286 ? 4.326 -6.946 7.139 1.00 101.70 275 GLY A N 1
ATOM 1874 C CA . GLY A 1 286 ? 3.470 -6.009 6.401 1.00 101.80 275 GLY A CA 1
ATOM 1875 C C . GLY A 1 286 ? 4.030 -5.596 5.046 1.00 101.93 275 GLY A C 1
ATOM 1876 O O . GLY A 1 286 ? 3.838 -4.463 4.600 1.00 101.95 275 GLY A O 1
ATOM 1877 N N . GLN A 1 287 ? 4.733 -6.519 4.399 1.00 102.02 276 GLN A N 1
ATOM 1878 C CA . GLN A 1 287 ? 5.271 -6.318 3.057 1.00 102.20 276 GLN A CA 1
ATOM 1879 C C . GLN A 1 287 ? 5.126 -7.633 2.316 1.00 102.29 276 GLN A C 1
ATOM 1880 O O . GLN A 1 287 ? 5.502 -7.756 1.144 1.00 102.33 276 GLN A O 1
ATOM 1886 N N . TYR A 1 288 ? 4.593 -8.614 3.041 1.00 102.40 277 TYR A N 1
ATOM 1887 C CA . TYR A 1 288 ? 4.261 -9.934 2.526 1.00 102.56 277 TYR A CA 1
ATOM 1888 C C . TYR A 1 288 ? 3.011 -10.407 3.248 1.00 102.57 277 TYR A C 1
ATOM 1889 O O . TYR A 1 288 ? 2.461 -11.466 2.933 1.00 102.63 277 TYR A O 1
ATOM 1898 N N . ASP A 1 289 ? 2.585 -9.601 4.224 1.00 102.56 278 ASP A N 1
ATOM 1899 C CA . ASP A 1 289 ? 1.505 -9.923 5.174 1.00 102.50 278 ASP A CA 1
ATOM 1900 C C . ASP A 1 289 ? 1.640 -11.277 5.877 1.00 102.14 278 ASP A C 1
ATOM 1901 O O . ASP A 1 289 ? 0.643 -11.861 6.317 1.00 102.13 278 ASP A O 1
ATOM 1906 N N . ALA A 1 290 ? 2.883 -11.751 5.985 1.00 101.66 279 ALA A N 1
ATOM 1907 C CA . ALA A 1 290 ? 3.218 -12.965 6.729 1.00 101.17 279 ALA A CA 1
ATOM 1908 C C . ALA A 1 290 ? 3.015 -12.742 8.239 1.00 100.80 279 ALA A C 1
ATOM 1909 O O . ALA A 1 290 ? 3.196 -11.620 8.725 1.00 100.84 279 ALA A O 1
ATOM 1911 N N . PRO A 1 291 ? 2.616 -13.801 8.980 1.00 100.34 280 PRO A N 1
ATOM 1912 C CA . PRO A 1 291 ? 2.310 -13.672 10.414 1.00 99.91 280 PRO A CA 1
ATOM 1913 C C . PRO A 1 291 ? 3.500 -13.218 11.258 1.00 99.38 280 PRO A C 1
ATOM 1914 O O . PRO A 1 291 ? 4.629 -13.677 11.049 1.00 99.41 280 PRO A O 1
ATOM 1918 N N . HIS A 1 292 ? 3.219 -12.324 12.205 1.00 98.61 281 HIS A N 1
ATOM 1919 C CA . HIS A 1 292 ? 4.223 -11.710 13.074 1.00 97.75 281 HIS A CA 1
ATOM 1920 C C . HIS A 1 292 ? 5.122 -12.733 13.770 1.00 96.91 281 HIS A C 1
ATOM 1921 O O . HIS A 1 292 ? 6.346 -12.632 13.711 1.00 96.76 281 HIS A O 1
ATOM 1928 N N . GLY A 1 293 ? 4.501 -13.723 14.403 1.00 96.04 282 GLY A N 1
ATOM 1929 C CA . GLY A 1 293 ? 5.212 -14.714 15.206 1.00 94.93 282 GLY A CA 1
ATOM 1930 C C . GLY A 1 293 ? 6.140 -15.642 14.447 1.00 94.08 282 GLY A C 1
ATOM 1931 O O . GLY A 1 293 ? 7.242 -15.925 14.910 1.00 94.00 282 GLY A O 1
ATOM 1932 N N . VAL A 1 294 ? 5.699 -16.125 13.290 1.00 93.30 283 VAL A N 1
ATOM 1933 C CA . VAL A 1 294 ? 6.524 -17.037 12.499 1.00 92.51 283 VAL A CA 1
ATOM 1934 C C . VAL A 1 294 ? 7.695 -16.311 11.841 1.00 92.03 283 VAL A C 1
ATOM 1935 O O . VAL A 1 294 ? 8.826 -16.812 11.861 1.00 92.06 283 VAL A O 1
ATOM 1939 N N . CYS A 1 295 ? 7.436 -15.131 11.278 1.00 91.16 284 CYS A N 1
ATOM 1940 C CA . CYS A 1 295 ? 8.511 -14.348 10.679 1.00 90.41 284 CYS A CA 1
ATOM 1941 C C . CYS A 1 295 ? 9.495 -13.890 11.761 1.00 89.48 284 CYS A C 1
ATOM 1942 O O . CYS A 1 295 ? 10.659 -13.616 11.466 1.00 89.39 284 CYS A O 1
ATOM 1945 N N . CYS A 1 296 ? 9.028 -13.843 13.012 1.00 88.45 285 CYS A N 1
ATOM 1946 C CA . CYS A 1 296 ? 9.904 -13.613 14.169 1.00 87.24 285 CYS A CA 1
ATOM 1947 C C . CYS A 1 296 ? 10.738 -14.839 14.525 1.00 86.48 285 CYS A C 1
ATOM 1948 O O . CYS A 1 296 ? 11.943 -14.721 14.741 1.00 86.53 285 CYS A O 1
ATOM 1951 N N . ALA A 1 297 ? 10.100 -16.008 14.576 1.00 85.41 286 ALA A N 1
ATOM 1952 C CA . ALA A 1 297 ? 10.790 -17.254 14.914 1.00 84.47 286 ALA A CA 1
ATOM 1953 C C . ALA A 1 297 ? 11.872 -17.603 13.900 1.00 83.87 286 ALA A C 1
ATOM 1954 O O . ALA A 1 297 ? 12.988 -17.967 14.269 1.00 83.74 286 ALA A O 1
ATOM 1956 N N . LEU A 1 298 ? 11.532 -17.472 12.620 1.00 83.15 287 LEU A N 1
ATOM 1957 C CA . LEU A 1 298 ? 12.423 -17.849 11.529 1.00 82.40 287 LEU A CA 1
ATOM 1958 C C . LEU A 1 298 ? 13.676 -16.974 11.450 1.00 81.98 287 LEU A C 1
ATOM 1959 O O . LEU A 1 298 ? 14.673 -17.368 10.838 1.00 81.90 287 LEU A O 1
ATOM 1961 N N . LEU A 1 299 ? 13.618 -15.802 12.085 1.00 81.44 288 LEU A N 1
ATOM 1962 C CA . LEU A 1 299 ? 14.680 -14.794 12.008 1.00 80.85 288 LEU A CA 1
ATOM 1963 C C . LEU A 1 299 ? 15.600 -14.765 13.222 1.00 80.56 288 LEU A C 1
ATOM 1964 O O . LEU A 1 299 ? 16.765 -14.367 13.122 1.00 80.27 288 LEU A O 1
ATOM 1969 N N . LEU A 1 300 ? 15.058 -15.189 14.359 1.00 80.29 289 LEU A N 1
ATOM 1970 C CA . LEU A 1 300 ? 15.707 -15.059 15.659 1.00 80.18 289 LEU A CA 1
ATOM 1971 C C . LEU A 1 300 ? 17.137 -15.617 15.726 1.00 80.10 289 LEU A C 1
ATOM 1972 O O . LEU A 1 300 ? 18.061 -14.871 16.066 1.00 80.00 289 LEU A O 1
ATOM 1977 N N . PRO A 1 301 ? 17.326 -16.919 15.400 1.00 80.04 290 PRO A N 1
ATOM 1978 C CA . PRO A 1 301 ? 18.642 -17.531 15.535 1.00 80.17 290 PRO A CA 1
ATOM 1979 C C . PRO A 1 301 ? 19.737 -16.810 14.754 1.00 80.48 290 PRO A C 1
ATOM 1980 O O . PRO A 1 301 ? 20.868 -16.757 15.211 1.00 80.40 290 PRO A O 1
ATOM 1984 N N . TYR A 1 302 ? 19.397 -16.251 13.598 1.00 81.09 291 TYR A N 1
ATOM 1985 C CA . TYR A 1 302 ? 20.374 -15.543 12.767 1.00 81.65 291 TYR A CA 1
ATOM 1986 C C . TYR A 1 302 ? 20.583 -14.106 13.235 1.00 81.73 291 TYR A C 1
ATOM 1987 O O . TYR A 1 302 ? 21.697 -13.580 13.153 1.00 81.77 291 TYR A O 1
ATOM 1996 N N . ALA A 1 303 ? 19.515 -13.474 13.718 1.00 81.82 292 ALA A N 1
ATOM 1997 C CA . ALA A 1 303 ? 19.613 -12.112 14.232 1.00 81.85 292 ALA A CA 1
ATOM 1998 C C . ALA A 1 303 ? 20.417 -12.099 15.526 1.00 81.83 292 ALA A C 1
ATOM 1999 O O . ALA A 1 303 ? 21.092 -11.118 15.837 1.00 81.75 292 ALA A O 1
ATOM 2001 N N . GLU A 1 304 ? 20.363 -13.199 16.268 1.00 81.81 293 GLU A N 1
ATOM 2002 C CA . GLU A 1 304 ? 21.097 -13.274 17.520 1.00 82.00 293 GLU A CA 1
ATOM 2003 C C . GLU A 1 304 ? 22.495 -13.861 17.336 1.00 82.20 293 GLU A C 1
ATOM 2004 O O . GLU A 1 304 ? 23.414 -13.495 18.064 1.00 82.19 293 GLU A O 1
ATOM 2010 N N . GLU A 1 305 ? 22.649 -14.752 16.354 1.00 82.57 294 GLU A N 1
ATOM 2011 C CA . GLU A 1 305 ? 23.961 -15.305 15.975 1.00 82.85 294 GLU A CA 1
ATOM 2012 C C . GLU A 1 305 ? 24.889 -14.166 15.590 1.00 83.10 294 GLU A C 1
ATOM 2013 O O . GLU A 1 305 ? 26.088 -14.223 15.832 1.00 83.15 294 GLU A O 1
ATOM 2019 N N . TYR A 1 306 ? 24.309 -13.136 14.985 1.00 83.52 295 TYR A N 1
ATOM 2020 C CA . TYR A 1 306 ? 25.010 -11.899 14.692 1.00 84.00 295 TYR A CA 1
ATOM 2021 C C . TYR A 1 306 ? 25.328 -11.187 16.000 1.00 84.27 295 TYR A C 1
ATOM 2022 O O . TYR A 1 306 ? 26.465 -10.773 16.226 1.00 84.43 295 TYR A O 1
ATOM 2031 N N . ASN A 1 307 ? 24.322 -11.064 16.864 1.00 84.60 296 ASN A N 1
ATOM 2032 C CA . ASN A 1 307 ? 24.449 -10.315 18.117 1.00 84.82 296 ASN A CA 1
ATOM 2033 C C . ASN A 1 307 ? 25.521 -10.857 19.061 1.00 85.04 296 ASN A C 1
ATOM 2034 O O . ASN A 1 307 ? 25.961 -10.147 19.966 1.00 84.94 296 ASN A O 1
ATOM 2039 N N . LEU A 1 308 ? 25.936 -12.107 18.839 1.00 85.42 297 LEU A N 1
ATOM 2040 C CA . LEU A 1 308 ? 26.903 -12.783 19.709 1.00 85.86 297 LEU A CA 1
ATOM 2041 C C . LEU A 1 308 ? 28.084 -11.899 20.082 1.00 85.88 297 LEU A C 1
ATOM 2042 O O . LEU A 1 308 ? 28.311 -11.646 21.256 1.00 86.07 297 LEU A O 1
ATOM 2047 N N . ILE A 1 309 ? 28.819 -11.423 19.080 1.00 85.76 298 ILE A N 1
ATOM 2048 C CA . ILE A 1 309 ? 30.099 -10.751 19.311 1.00 85.63 298 ILE A CA 1
ATOM 2049 C C . ILE A 1 309 ? 30.054 -9.715 20.453 1.00 85.62 298 ILE A C 1
ATOM 2050 O O . ILE A 1 309 ? 30.943 -9.701 21.312 1.00 85.76 298 ILE A O 1
ATOM 2055 N N . ALA A 1 310 ? 28.996 -8.896 20.476 1.00 85.31 299 ALA A N 1
ATOM 2056 C CA . ALA A 1 310 ? 28.826 -7.825 21.466 1.00 84.87 299 ALA A CA 1
ATOM 2057 C C . ALA A 1 310 ? 28.519 -8.317 22.889 1.00 84.68 299 ALA A C 1
ATOM 2058 O O . ALA A 1 310 ? 29.169 -7.883 23.846 1.00 84.80 299 ALA A O 1
ATOM 2060 N N . ASP A 1 311 ? 27.530 -9.203 23.035 1.00 84.28 300 ASP A N 1
ATOM 2061 C CA . ASP A 1 311 ? 27.243 -9.818 24.346 1.00 83.85 300 ASP A CA 1
ATOM 2062 C C . ASP A 1 311 ? 26.727 -11.265 24.243 1.00 83.22 300 ASP A C 1
ATOM 2063 O O . ASP A 1 311 ? 25.517 -11.502 24.239 1.00 82.90 300 ASP A O 1
ATOM 2068 N N . PRO A 1 312 ? 27.661 -12.235 24.152 1.00 82.74 301 PRO A N 1
ATOM 2069 C CA . PRO A 1 312 ? 27.353 -13.663 24.195 1.00 82.16 301 PRO A CA 1
ATOM 2070 C C . PRO A 1 312 ? 27.404 -14.206 25.611 1.00 81.48 301 PRO A C 1
ATOM 2071 O O . PRO A 1 312 ? 27.071 -15.368 25.842 1.00 81.42 301 PRO A O 1
ATOM 2075 N N . GLU A 1 313 ? 27.832 -13.363 26.545 1.00 80.62 302 GLU A N 1
ATOM 2076 C CA . GLU A 1 313 ? 27.811 -13.692 27.954 1.00 80.08 302 GLU A CA 1
ATOM 2077 C C . GLU A 1 313 ? 26.386 -13.924 28.439 1.00 79.42 302 GLU A C 1
ATOM 2078 O O . GLU A 1 313 ? 26.163 -14.727 29.338 1.00 79.26 302 GLU A O 1
ATOM 2084 N N . ARG A 1 314 ? 25.433 -13.221 27.828 1.00 78.80 303 ARG A N 1
ATOM 2085 C CA . ARG A 1 314 ? 24.023 -13.292 28.208 1.00 78.24 303 ARG A CA 1
ATOM 2086 C C . ARG A 1 314 ? 23.296 -14.473 27.577 1.00 77.95 303 ARG A C 1
ATOM 2087 O O . ARG A 1 314 ? 22.391 -15.039 28.192 1.00 77.97 303 ARG A O 1
ATOM 2095 N N . PHE A 1 315 ? 23.684 -14.843 26.356 1.00 77.52 304 PHE A N 1
ATOM 2096 C CA . PHE A 1 315 ? 23.144 -16.044 25.722 1.00 77.11 304 PHE A CA 1
ATOM 2097 C C . PHE A 1 315 ? 23.469 -17.257 26.559 1.00 76.87 304 PHE A C 1
ATOM 2098 O O . PHE A 1 315 ? 22.731 -18.235 26.543 1.00 76.76 304 PHE A O 1
ATOM 2106 N N . ALA A 1 316 ? 24.593 -17.197 27.269 1.00 76.69 305 ALA A N 1
ATOM 2107 C CA . ALA A 1 316 ? 24.976 -18.267 28.164 1.00 76.66 305 ALA A CA 1
ATOM 2108 C C . ALA A 1 316 ? 23.809 -18.540 29.098 1.00 76.78 305 ALA A C 1
ATOM 2109 O O . ALA A 1 316 ? 23.486 -19.705 29.349 1.00 77.05 305 ALA A O 1
ATOM 2111 N N . GLU A 1 317 ? 23.154 -17.477 29.577 1.00 76.65 306 GLU A N 1
ATOM 2112 C CA . GLU A 1 317 ? 21.913 -17.634 30.338 1.00 76.75 306 GLU A CA 1
ATOM 2113 C C . GLU A 1 317 ? 20.778 -18.129 29.463 1.00 76.37 306 GLU A C 1
ATOM 2114 O O . GLU A 1 317 ? 20.172 -19.153 29.767 1.00 76.28 306 GLU A O 1
ATOM 2120 N N . LEU A 1 318 ? 20.489 -17.410 28.379 1.00 76.12 307 LEU A N 1
ATOM 2121 C CA . LEU A 1 318 ? 19.439 -17.833 27.460 1.00 75.98 307 LEU A CA 1
ATOM 2122 C C . LEU A 1 318 ? 19.526 -19.354 27.296 1.00 75.93 307 LEU A C 1
ATOM 2123 O O . LEU A 1 318 ? 18.520 -20.055 27.396 1.00 76.05 307 LEU A O 1
ATOM 2125 N N . ALA A 1 319 ? 20.750 -19.849 27.117 1.00 75.80 308 ALA A N 1
ATOM 2126 C CA . ALA A 1 319 ? 21.035 -21.272 26.969 1.00 75.59 308 ALA A CA 1
ATOM 2127 C C . ALA A 1 319 ? 20.682 -22.091 28.204 1.00 75.48 308 ALA A C 1
ATOM 2128 O O . ALA A 1 319 ? 19.939 -23.066 28.112 1.00 75.20 308 ALA A O 1
ATOM 2130 N N . ARG A 1 320 ? 21.229 -21.705 29.354 1.00 75.58 309 ARG A N 1
ATOM 2131 C CA . ARG A 1 320 ? 20.937 -22.408 30.598 1.00 75.93 309 ARG A CA 1
ATOM 2132 C C . ARG A 1 320 ? 19.428 -22.460 30.813 1.00 76.40 309 ARG A C 1
ATOM 2133 O O . ARG A 1 320 ? 18.895 -23.485 31.222 1.00 76.31 309 ARG A O 1
ATOM 2135 N N . ILE A 1 321 ? 18.754 -21.353 30.490 1.00 77.31 310 ILE A N 1
ATOM 2136 C CA . ILE A 1 321 ? 17.295 -21.221 30.587 1.00 78.05 310 ILE A CA 1
ATOM 2137 C C . ILE A 1 321 ? 16.585 -22.149 29.612 1.00 78.76 310 ILE A C 1
ATOM 2138 O O . ILE A 1 321 ? 15.433 -22.539 29.836 1.00 78.75 310 ILE A O 1
ATOM 2140 N N . MET A 1 322 ? 17.285 -22.492 28.531 1.00 79.61 311 MET A N 1
ATOM 2141 C CA . MET A 1 322 ? 16.824 -23.497 27.580 1.00 80.47 311 MET A CA 1
ATOM 2142 C C . MET A 1 322 ? 17.058 -24.914 28.100 1.00 81.04 311 MET A C 1
ATOM 2143 O O . MET A 1 322 ? 16.537 -25.879 27.539 1.00 81.15 311 MET A O 1
ATOM 2148 N N . GLY A 1 323 ? 17.843 -25.043 29.163 1.00 81.55 312 GLY A N 1
ATOM 2149 C CA . GLY A 1 323 ? 18.125 -26.352 29.724 1.00 82.51 312 GLY A CA 1
ATOM 2150 C C . GLY A 1 323 ? 19.327 -27.004 29.074 1.00 83.24 312 GLY A C 1
ATOM 2151 O O . GLY A 1 323 ? 19.546 -28.213 29.211 1.00 83.23 312 GLY A O 1
ATOM 2152 N N . GLU A 1 324 ? 20.108 -26.206 28.356 1.00 83.93 313 GLU A N 1
ATOM 2153 C CA . GLU A 1 324 ? 21.390 -26.673 27.866 1.00 84.79 313 GLU A CA 1
ATOM 2154 C C . GLU A 1 324 ? 22.383 -26.745 29.016 1.00 84.99 313 GLU A C 1
ATOM 2155 O O . GLU A 1 324 ? 22.510 -25.795 29.789 1.00 84.95 313 GLU A O 1
ATOM 2161 N N . ASN A 1 325 ? 23.060 -27.884 29.147 1.00 85.34 314 ASN A N 1
ATOM 2162 C CA . ASN A 1 325 ? 24.155 -27.997 30.100 1.00 85.68 314 ASN A CA 1
ATOM 2163 C C . ASN A 1 325 ? 25.421 -27.395 29.505 1.00 85.85 314 ASN A C 1
ATOM 2164 O O . ASN A 1 325 ? 26.136 -28.044 28.745 1.00 85.96 314 ASN A O 1
ATOM 2169 N N . THR A 1 326 ? 25.691 -26.150 29.868 1.00 86.13 315 THR A N 1
ATOM 2170 C CA . THR A 1 326 ? 26.703 -25.360 29.189 1.00 86.52 315 THR A CA 1
ATOM 2171 C C . THR A 1 326 ? 28.010 -25.288 29.960 1.00 86.97 315 THR A C 1
ATOM 2172 O O . THR A 1 326 ? 28.919 -24.535 29.582 1.00 87.12 315 THR A O 1
ATOM 2176 N N . ASP A 1 327 ? 28.120 -26.059 31.037 1.00 87.39 316 ASP A N 1
ATOM 2177 C CA . ASP A 1 327 ? 29.291 -25.932 31.909 1.00 87.68 316 ASP A CA 1
ATOM 2178 C C . ASP A 1 327 ? 30.590 -26.468 31.304 1.00 87.57 316 ASP A C 1
ATOM 2179 O O . ASP A 1 327 ? 31.660 -26.311 31.891 1.00 87.57 316 ASP A O 1
ATOM 2184 N N . GLY A 1 328 ? 30.489 -27.076 30.125 1.00 87.48 317 GLY A N 1
ATOM 2185 C CA . GLY A 1 328 ? 31.664 -27.400 29.335 1.00 87.55 317 GLY A CA 1
ATOM 2186 C C . GLY A 1 328 ? 32.168 -26.188 28.565 1.00 87.67 317 GLY A C 1
ATOM 2187 O O . GLY A 1 328 ? 33.367 -25.901 28.562 1.00 87.76 317 GLY A O 1
ATOM 2188 N N . LEU A 1 329 ? 31.239 -25.461 27.941 1.00 87.70 318 LEU A N 1
ATOM 2189 C CA . LEU A 1 329 ? 31.548 -24.452 26.913 1.00 87.71 318 LEU A CA 1
ATOM 2190 C C . LEU A 1 329 ? 32.006 -23.113 27.465 1.00 87.70 318 LEU A C 1
ATOM 2191 O O . LEU A 1 329 ? 31.619 -22.725 28.567 1.00 87.79 318 LEU A O 1
ATOM 2196 N N . SER A 1 330 ? 32.817 -22.400 26.686 1.00 87.71 319 SER A N 1
ATOM 2197 C CA . SER A 1 330 ? 33.181 -21.028 27.030 1.00 87.80 319 SER A CA 1
ATOM 2198 C C . SER A 1 330 ? 32.116 -20.087 26.481 1.00 87.98 319 SER A C 1
ATOM 2199 O O . SER A 1 330 ? 31.254 -20.509 25.702 1.00 87.96 319 SER A O 1
ATOM 2202 N N . THR A 1 331 ? 32.183 -18.821 26.893 1.00 88.18 320 THR A N 1
ATOM 2203 C CA . THR A 1 331 ? 31.166 -17.819 26.550 1.00 88.27 320 THR A CA 1
ATOM 2204 C C . THR A 1 331 ? 30.675 -17.896 25.086 1.00 88.33 320 THR A C 1
ATOM 2205 O O . THR A 1 331 ? 29.502 -18.189 24.852 1.00 88.40 320 THR A O 1
ATOM 2209 N N . ARG A 1 332 ? 31.564 -17.665 24.118 1.00 88.38 321 ARG A N 1
ATOM 2210 C CA . ARG A 1 332 ? 31.162 -17.581 22.705 1.00 88.34 321 ARG A CA 1
ATOM 2211 C C . ARG A 1 332 ? 30.570 -18.881 22.164 1.00 87.90 321 ARG A C 1
ATOM 2212 O O . ARG A 1 332 ? 29.620 -18.860 21.378 1.00 87.70 321 ARG A O 1
ATOM 2220 N N . ASP A 1 333 ? 31.136 -20.005 22.588 1.00 87.55 322 ASP A N 1
ATOM 2221 C CA . ASP A 1 333 ? 30.675 -21.304 22.109 1.00 87.45 322 ASP A CA 1
ATOM 2222 C C . ASP A 1 333 ? 29.348 -21.732 22.745 1.00 86.91 322 ASP A C 1
ATOM 2223 O O . ASP A 1 333 ? 28.519 -22.357 22.082 1.00 86.91 322 ASP A O 1
ATOM 2228 N N . ALA A 1 334 ? 29.138 -21.390 24.013 1.00 86.29 323 ALA A N 1
ATOM 2229 C CA . ALA A 1 334 ? 27.848 -21.650 24.662 1.00 85.68 323 ALA A CA 1
ATOM 2230 C C . ALA A 1 334 ? 26.731 -20.849 23.982 1.00 85.26 323 ALA A C 1
ATOM 2231 O O . ALA A 1 334 ? 25.652 -21.380 23.698 1.00 85.25 323 ALA A O 1
ATOM 2233 N N . ALA A 1 335 ? 27.021 -19.580 23.703 1.00 84.59 324 ALA A N 1
ATOM 2234 C CA . ALA A 1 335 ? 26.124 -18.684 22.988 1.00 83.99 324 ALA A CA 1
ATOM 2235 C C . ALA A 1 335 ? 25.578 -19.276 21.696 1.00 83.69 324 ALA A C 1
ATOM 2236 O O . ALA A 1 335 ? 24.470 -18.939 21.284 1.00 83.59 324 ALA A O 1
ATOM 2238 N N . GLU A 1 336 ? 26.367 -20.139 21.057 1.00 83.32 325 GLU A N 1
ATOM 2239 C CA . GLU A 1 336 ? 25.926 -20.876 19.871 1.00 83.02 325 GLU A CA 1
ATOM 2240 C C . GLU A 1 336 ? 24.860 -21.921 20.185 1.00 82.52 325 GLU A C 1
ATOM 2241 O O . GLU A 1 336 ? 23.835 -21.991 19.504 1.00 82.52 325 GLU A O 1
ATOM 2247 N N . LEU A 1 337 ? 25.118 -22.735 21.207 1.00 81.78 326 LEU A N 1
ATOM 2248 C CA . LEU A 1 337 ? 24.202 -23.794 21.613 1.00 81.24 326 LEU A CA 1
ATOM 2249 C C . LEU A 1 337 ? 22.821 -23.239 21.951 1.00 80.86 326 LEU A C 1
ATOM 2250 O O . LEU A 1 337 ? 21.815 -23.945 21.851 1.00 80.76 326 LEU A O 1
ATOM 2252 N N . SER A 1 338 ? 22.790 -21.970 22.354 1.00 80.36 327 SER A N 1
ATOM 2253 C CA . SER A 1 338 ? 21.542 -21.259 22.610 1.00 79.92 327 SER A CA 1
ATOM 2254 C C . SER A 1 338 ? 20.823 -20.983 21.303 1.00 79.63 327 SER A C 1
ATOM 2255 O O . SER A 1 338 ? 19.603 -21.142 21.219 1.00 79.62 327 SER A O 1
ATOM 2257 N N . ILE A 1 339 ? 21.589 -20.571 20.290 1.00 79.27 328 ILE A N 1
ATOM 2258 C CA . ILE A 1 339 ? 21.066 -20.379 18.935 1.00 78.92 328 ILE A CA 1
ATOM 2259 C C . ILE A 1 339 ? 20.590 -21.717 18.377 1.00 78.83 328 ILE A C 1
ATOM 2260 O O . ILE A 1 339 ? 19.579 -21.778 17.674 1.00 78.83 328 ILE A O 1
ATOM 2265 N N . LYS A 1 340 ? 21.325 -22.780 18.701 1.00 78.67 329 LYS A N 1
ATOM 2266 C CA . LYS A 1 340 ? 20.956 -24.131 18.302 1.00 78.61 329 LYS A CA 1
ATOM 2267 C C . LYS A 1 340 ? 19.604 -24.516 18.879 1.00 78.50 329 LYS A C 1
ATOM 2268 O O . LYS A 1 340 ? 18.721 -24.966 18.150 1.00 78.58 329 LYS A O 1
ATOM 2270 N N . ALA A 1 341 ? 19.451 -24.323 20.185 1.00 78.33 330 ALA A N 1
ATOM 2271 C CA . ALA A 1 341 ? 18.243 -24.724 20.892 1.00 78.34 330 ALA A CA 1
ATOM 2272 C C . ALA A 1 341 ? 17.050 -23.842 20.539 1.00 78.37 330 ALA A C 1
ATOM 2273 O O . ALA A 1 341 ? 15.914 -24.323 20.480 1.00 78.22 330 ALA A O 1
ATOM 2275 N N . MET A 1 342 ? 17.312 -22.557 20.307 1.00 78.55 331 MET A N 1
ATOM 2276 C CA . MET A 1 342 ? 16.272 -21.626 19.873 1.00 78.84 331 MET A CA 1
ATOM 2277 C C . MET A 1 342 ? 15.715 -22.111 18.546 1.00 79.03 331 MET A C 1
ATOM 2278 O O . MET A 1 342 ? 14.502 -22.218 18.379 1.00 79.06 331 MET A O 1
ATOM 2280 N N . LYS A 1 343 ? 16.626 -22.434 17.629 1.00 79.44 332 LYS A N 1
ATOM 2281 C CA . LYS A 1 343 ? 16.290 -22.905 16.290 1.00 79.81 332 LYS A CA 1
ATOM 2282 C C . LYS A 1 343 ? 15.571 -24.245 16.345 1.00 80.10 332 LYS A C 1
ATOM 2283 O O . LYS A 1 343 ? 14.599 -24.472 15.622 1.00 80.04 332 LYS A O 1
ATOM 2285 N N . GLN A 1 344 ? 16.055 -25.126 17.211 1.00 80.62 333 GLN A N 1
ATOM 2286 C CA . GLN A 1 344 ? 15.453 -26.432 17.396 1.00 81.23 333 GLN A CA 1
ATOM 2287 C C . GLN A 1 344 ? 14.009 -26.288 17.880 1.00 81.73 333 GLN A C 1
ATOM 2288 O O . GLN A 1 344 ? 13.099 -26.872 17.294 1.00 81.76 333 GLN A O 1
ATOM 2294 N N . LEU A 1 345 ? 13.802 -25.487 18.925 1.00 82.48 334 LEU A N 1
ATOM 2295 C CA . LEU A 1 345 ? 12.468 -25.286 19.501 1.00 83.25 334 LEU A CA 1
ATOM 2296 C C . LEU A 1 345 ? 11.424 -24.949 18.437 1.00 83.92 334 LEU A C 1
ATOM 2297 O O . LEU A 1 345 ? 10.337 -25.522 18.432 1.00 84.01 334 LEU A O 1
ATOM 2302 N N . SER A 1 346 ? 11.763 -24.033 17.535 1.00 84.80 335 SER A N 1
ATOM 2303 C CA . SER A 1 346 ? 10.842 -23.619 16.481 1.00 85.86 335 SER A CA 1
ATOM 2304 C C . SER A 1 346 ? 10.509 -24.758 15.514 1.00 86.54 335 SER A C 1
ATOM 2305 O O . SER A 1 346 ? 9.373 -24.873 15.048 1.00 86.62 335 SER A O 1
ATOM 2308 N N . GLU A 1 347 ? 11.502 -25.593 15.219 1.00 87.48 336 GLU A N 1
ATOM 2309 C CA . GLU A 1 347 ? 11.307 -26.743 14.334 1.00 88.37 336 GLU A CA 1
ATOM 2310 C C . GLU A 1 347 ? 10.522 -27.857 15.026 1.00 88.98 336 GLU A C 1
ATOM 2311 O O . GLU A 1 347 ? 10.132 -28.834 14.383 1.00 89.11 336 GLU A O 1
ATOM 2313 N N . ASP A 1 348 ? 10.297 -27.703 16.332 1.00 89.72 337 ASP A N 1
ATOM 2314 C CA . ASP A 1 348 ? 9.509 -28.655 17.117 1.00 90.49 337 ASP A CA 1
ATOM 2315 C C . ASP A 1 348 ? 8.039 -28.265 17.154 1.00 91.14 337 ASP A C 1
ATOM 2316 O O . ASP A 1 348 ? 7.157 -29.125 17.193 1.00 91.12 337 ASP A O 1
ATOM 2321 N N . VAL A 1 349 ? 7.790 -26.960 17.147 1.00 92.07 338 VAL A N 1
ATOM 2322 C CA . VAL A 1 349 ? 6.432 -26.430 17.139 1.00 93.01 338 VAL A CA 1
ATOM 2323 C C . VAL A 1 349 ? 5.952 -26.186 15.704 1.00 93.76 338 VAL A C 1
ATOM 2324 O O . VAL A 1 349 ? 4.882 -25.618 15.480 1.00 93.94 338 VAL A O 1
ATOM 2328 N N . GLY A 1 350 ? 6.751 -26.625 14.737 1.00 94.58 339 GLY A N 1
ATOM 2329 C CA . GLY A 1 350 ? 6.355 -26.577 13.336 1.00 95.76 339 GLY A CA 1
ATOM 2330 C C . GLY A 1 350 ? 6.353 -25.186 12.739 1.00 96.57 339 GLY A C 1
ATOM 2331 O O . GLY A 1 350 ? 5.398 -24.796 12.064 1.00 96.61 339 GLY A O 1
ATOM 2332 N N . ILE A 1 351 ? 7.415 -24.433 13.010 1.00 97.43 340 ILE A N 1
ATOM 2333 C CA . ILE A 1 351 ? 7.673 -23.187 12.305 1.00 98.29 340 ILE A CA 1
ATOM 2334 C C . ILE A 1 351 ? 8.571 -23.626 11.164 1.00 98.98 340 ILE A C 1
ATOM 2335 O O . ILE A 1 351 ? 9.419 -24.506 11.339 1.00 99.01 340 ILE A O 1
ATOM 2340 N N . PRO A 1 352 ? 8.373 -23.018 9.998 1.00 100.02 341 PRO A N 1
ATOM 2341 C CA . PRO A 1 352 ? 9.214 -23.289 8.828 1.00 101.11 341 PRO A CA 1
ATOM 2342 C C . PRO A 1 352 ? 10.666 -22.902 9.115 1.00 101.91 341 PRO A C 1
ATOM 2343 O O . PRO A 1 352 ? 10.926 -21.866 9.739 1.00 101.98 341 PRO A O 1
ATOM 2347 N N . HIS A 1 353 ? 11.600 -23.748 8.681 1.00 102.93 342 HIS A N 1
ATOM 2348 C CA . HIS A 1 353 ? 13.031 -23.555 8.958 1.00 103.91 342 HIS A CA 1
ATOM 2349 C C . HIS A 1 353 ? 13.711 -22.388 8.236 1.00 104.50 342 HIS A C 1
ATOM 2350 O O . HIS A 1 353 ? 14.602 -21.739 8.796 1.00 104.51 342 HIS A O 1
ATOM 2352 N N . SER A 1 354 ? 13.283 -22.131 7.001 1.00 105.25 343 SER A N 1
ATOM 2353 C CA . SER A 1 354 ? 13.843 -21.053 6.191 1.00 106.10 343 SER A CA 1
ATOM 2354 C C . SER A 1 354 ? 12.773 -20.038 5.776 1.00 106.68 343 SER A C 1
ATOM 2355 O O . SER A 1 354 ? 11.576 -20.341 5.794 1.00 106.71 343 SER A O 1
ATOM 2357 N N . ILE A 1 355 ? 13.220 -18.837 5.405 1.00 107.41 344 ILE A N 1
ATOM 2358 C CA . ILE A 1 355 ? 12.333 -17.746 4.989 1.00 108.12 344 ILE A CA 1
ATOM 2359 C C . ILE A 1 355 ? 11.738 -18.015 3.604 1.00 108.57 344 ILE A C 1
ATOM 2360 O O . ILE A 1 355 ? 10.580 -17.666 3.335 1.00 108.60 344 ILE A O 1
ATOM 2365 N N . LYS A 1 356 ? 12.531 -18.651 2.740 1.00 109.10 345 LYS A N 1
ATOM 2366 C CA . LYS A 1 356 ? 12.103 -19.002 1.384 1.00 109.59 345 LYS A CA 1
ATOM 2367 C C . LYS A 1 356 ? 10.696 -19.609 1.361 1.00 109.93 345 LYS A C 1
ATOM 2368 O O . LYS A 1 356 ? 9.903 -19.304 0.467 1.00 109.94 345 LYS A O 1
ATOM 2370 N N . ASP A 1 357 ? 10.400 -20.447 2.359 1.00 110.31 346 ASP A N 1
ATOM 2371 C CA . ASP A 1 357 ? 9.107 -21.127 2.483 1.00 110.70 346 ASP A CA 1
ATOM 2372 C C . ASP A 1 357 ? 7.961 -20.146 2.656 1.00 110.98 346 ASP A C 1
ATOM 2373 O O . ASP A 1 357 ? 6.916 -20.291 2.020 1.00 111.04 346 ASP A O 1
ATOM 2378 N N . ILE A 1 358 ? 8.169 -19.153 3.519 1.00 111.40 347 ILE A N 1
ATOM 2379 C CA . ILE A 1 358 ? 7.187 -18.096 3.753 1.00 111.83 347 ILE A CA 1
ATOM 2380 C C . ILE A 1 358 ? 6.914 -17.314 2.469 1.00 112.14 347 ILE A C 1
ATOM 2381 O O . ILE A 1 358 ? 5.852 -16.702 2.315 1.00 112.19 347 ILE A O 1
ATOM 2383 N N . GLY A 1 359 ? 7.881 -17.345 1.555 1.00 112.46 348 GLY A N 1
ATOM 2384 C CA . GLY A 1 359 ? 7.694 -16.813 0.212 1.00 112.91 348 GLY A CA 1
ATOM 2385 C C . GLY A 1 359 ? 8.174 -15.392 0.035 1.00 113.21 348 GLY A C 1
ATOM 2386 O O . GLY A 1 359 ? 7.437 -14.550 -0.477 1.00 113.27 348 GLY A O 1
ATOM 2387 N N . ALA A 1 360 ? 9.407 -15.128 0.467 1.00 113.55 349 ALA A N 1
ATOM 2388 C CA . ALA A 1 360 ? 10.066 -13.843 0.228 1.00 113.86 349 ALA A CA 1
ATOM 2389 C C . ALA A 1 360 ? 10.947 -13.921 -1.024 1.00 114.14 349 ALA A C 1
ATOM 2390 O O . ALA A 1 360 ? 10.915 -14.931 -1.736 1.00 114.27 349 ALA A O 1
ATOM 2392 N N . LYS A 1 361 ? 11.712 -12.862 -1.302 1.00 114.41 350 LYS A N 1
ATOM 2393 C CA . LYS A 1 361 ? 12.631 -12.839 -2.453 1.00 114.64 350 LYS A CA 1
ATOM 2394 C C . LYS A 1 361 ? 13.866 -11.958 -2.246 1.00 114.77 350 LYS A C 1
ATOM 2395 O O . LYS A 1 361 ? 13.741 -10.830 -1.763 1.00 114.73 350 LYS A O 1
ATOM 2401 N N . PRO A 1 362 ? 15.062 -12.473 -2.617 1.00 114.92 351 PRO A N 1
ATOM 2402 C CA . PRO A 1 362 ? 16.343 -11.755 -2.503 1.00 115.02 351 PRO A CA 1
ATOM 2403 C C . PRO A 1 362 ? 16.382 -10.355 -3.133 1.00 115.14 351 PRO A C 1
ATOM 2404 O O . PRO A 1 362 ? 17.131 -9.498 -2.658 1.00 115.05 351 PRO A O 1
ATOM 2408 N N . GLU A 1 363 ? 15.587 -10.130 -4.179 1.00 115.35 352 GLU A N 1
ATOM 2409 C CA . GLU A 1 363 ? 15.465 -8.806 -4.801 1.00 115.61 352 GLU A CA 1
ATOM 2410 C C . GLU A 1 363 ? 14.803 -7.783 -3.866 1.00 115.80 352 GLU A C 1
ATOM 2411 O O . GLU A 1 363 ? 15.024 -6.577 -3.995 1.00 115.69 352 GLU A O 1
ATOM 2413 N N . ASP A 1 364 ? 14.001 -8.283 -2.927 1.00 116.14 353 ASP A N 1
ATOM 2414 C CA . ASP A 1 364 ? 13.296 -7.452 -1.946 1.00 116.49 353 ASP A CA 1
ATOM 2415 C C . ASP A 1 364 ? 14.155 -7.060 -0.745 1.00 116.48 353 ASP A C 1
ATOM 2416 O O . ASP A 1 364 ? 13.782 -6.169 0.028 1.00 116.61 353 ASP A O 1
ATOM 2421 N N . PHE A 1 365 ? 15.294 -7.727 -0.590 1.00 116.35 354 PHE A N 1
ATOM 2422 C CA . PHE A 1 365 ? 16.083 -7.633 0.637 1.00 116.22 354 PHE A CA 1
ATOM 2423 C C . PHE A 1 365 ? 16.695 -6.263 0.922 1.00 116.04 354 PHE A C 1
ATOM 2424 O O . PHE A 1 365 ? 16.683 -5.812 2.064 1.00 115.93 354 PHE A O 1
ATOM 2432 N N . ASP A 1 366 ? 17.215 -5.603 -0.109 1.00 115.94 355 ASP A N 1
ATOM 2433 C CA . ASP A 1 366 ? 17.871 -4.302 0.052 1.00 115.80 355 ASP A CA 1
ATOM 2434 C C . ASP A 1 366 ? 16.883 -3.218 0.472 1.00 115.72 355 ASP A C 1
ATOM 2435 O O . ASP A 1 366 ? 17.234 -2.305 1.226 1.00 115.63 355 ASP A O 1
ATOM 2440 N N . LEU A 1 367 ? 15.652 -3.336 -0.024 1.00 115.68 356 LEU A N 1
ATOM 2441 C CA . LEU A 1 367 ? 14.573 -2.401 0.292 1.00 115.63 356 LEU A CA 1
ATOM 2442 C C . LEU A 1 367 ? 14.079 -2.610 1.725 1.00 115.54 356 LEU A C 1
ATOM 2443 O O . LEU A 1 367 ? 14.074 -1.671 2.527 1.00 115.61 356 LEU A O 1
ATOM 2448 N N . MET A 1 368 ? 13.684 -3.844 2.043 1.00 115.32 357 MET A N 1
ATOM 2449 C CA . MET A 1 368 ? 13.158 -4.188 3.366 1.00 115.21 357 MET A CA 1
ATOM 2450 C C . MET A 1 368 ? 14.146 -3.888 4.498 1.00 115.20 357 MET A C 1
ATOM 2451 O O . MET A 1 368 ? 13.735 -3.594 5.623 1.00 115.14 357 MET A O 1
ATOM 2453 N N . ALA A 1 369 ? 15.440 -3.957 4.182 1.00 115.28 358 ALA A N 1
ATOM 2454 C CA . ALA A 1 369 ? 16.522 -3.748 5.151 1.00 115.23 358 ALA A CA 1
ATOM 2455 C C . ALA A 1 369 ? 16.750 -2.279 5.482 1.00 115.24 358 ALA A C 1
ATOM 2456 O O . ALA A 1 369 ? 17.121 -1.944 6.607 1.00 115.16 358 ALA A O 1
ATOM 2458 N N . GLU A 1 370 ? 16.537 -1.408 4.499 1.00 115.34 359 GLU A N 1
ATOM 2459 C CA . GLU A 1 370 ? 16.631 0.029 4.723 1.00 115.43 359 GLU A CA 1
ATOM 2460 C C . GLU A 1 370 ? 15.639 0.454 5.801 1.00 115.22 359 GLU A C 1
ATOM 2461 O O . GLU A 1 370 ? 15.941 1.332 6.609 1.00 115.29 359 GLU A O 1
ATOM 2467 N N . ASN A 1 371 ? 14.471 -0.191 5.811 1.00 115.01 360 ASN A N 1
ATOM 2468 C CA . ASN A 1 371 ? 13.403 0.091 6.777 1.00 114.85 360 ASN A CA 1
ATOM 2469 C C . ASN A 1 371 ? 13.656 -0.395 8.207 1.00 114.65 360 ASN A C 1
ATOM 2470 O O . ASN A 1 371 ? 12.822 -0.183 9.091 1.00 114.59 360 ASN A O 1
ATOM 2475 N N . ALA A 1 372 ? 14.794 -1.052 8.426 1.00 114.44 361 ALA A N 1
ATOM 2476 C CA . ALA A 1 372 ? 15.213 -1.450 9.768 1.00 114.25 361 ALA A CA 1
ATOM 2477 C C . ALA A 1 372 ? 15.720 -0.232 10.547 1.00 114.14 361 ALA A C 1
ATOM 2478 O O . ALA A 1 372 ? 15.455 -0.092 11.745 1.00 114.10 361 ALA A O 1
ATOM 2480 N N . LEU A 1 373 ? 16.439 0.643 9.844 1.00 114.01 362 LEU A N 1
ATOM 2481 C CA . LEU A 1 373 ? 16.913 1.925 10.376 1.00 113.91 362 LEU A CA 1
ATOM 2482 C C . LEU A 1 373 ? 15.769 2.775 10.953 1.00 113.72 362 LEU A C 1
ATOM 2483 O O . LEU A 1 373 ? 15.993 3.610 11.837 1.00 113.72 362 LEU A O 1
ATOM 2488 N N . LYS A 1 374 ? 14.554 2.547 10.451 1.00 113.39 363 LYS A N 1
ATOM 2489 C CA . LYS A 1 374 ? 13.377 3.345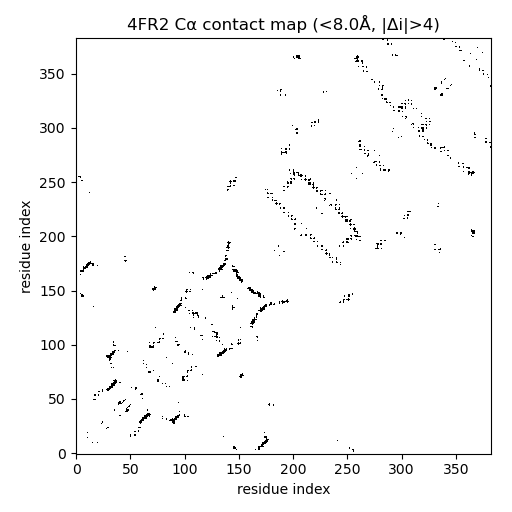 10.815 1.00 113.09 363 LYS A CA 1
ATOM 2490 C C . LYS A 1 374 ? 12.597 2.813 12.019 1.00 112.84 363 LYS A C 1
ATOM 2491 O O . LYS A 1 374 ? 11.975 3.594 12.748 1.00 112.86 363 LYS A O 1
ATOM 2497 N N . ASP A 1 375 ? 12.631 1.495 12.220 1.00 112.51 364 ASP A N 1
ATOM 2498 C CA . ASP A 1 375 ? 11.905 0.845 13.318 1.00 112.06 364 ASP A CA 1
ATOM 2499 C C . ASP A 1 375 ? 12.496 1.260 14.665 1.00 111.74 364 ASP A C 1
ATOM 2500 O O . ASP A 1 375 ? 13.654 0.951 14.966 1.00 111.67 364 ASP A O 1
ATOM 2505 N N . GLY A 1 376 ? 11.692 1.974 15.455 1.00 111.29 365 GLY A N 1
ATOM 2506 C CA . GLY A 1 376 ? 12.111 2.505 16.754 1.00 110.68 365 GLY A CA 1
ATOM 2507 C C . GLY A 1 376 ? 12.731 1.463 17.661 1.00 110.27 365 GLY A C 1
ATOM 2508 O O . GLY A 1 376 ? 13.699 1.744 18.367 1.00 110.23 365 GLY A O 1
ATOM 2509 N N . ASN A 1 377 ? 12.173 0.256 17.622 1.00 109.94 366 ASN A N 1
ATOM 2510 C CA . ASN A 1 377 ? 12.659 -0.873 18.412 1.00 109.60 366 ASN A CA 1
ATOM 2511 C C . ASN A 1 377 ? 14.117 -1.267 18.138 1.00 109.40 366 ASN A C 1
ATOM 2512 O O . ASN A 1 377 ? 14.780 -1.828 19.004 1.00 109.37 366 ASN A O 1
ATOM 2517 N N . ALA A 1 378 ? 14.615 -0.961 16.944 1.00 109.26 367 ALA A N 1
ATOM 2518 C CA . ALA A 1 378 ? 15.978 -1.338 16.548 1.00 109.12 367 ALA A CA 1
ATOM 2519 C C . ALA A 1 378 ? 17.082 -0.702 17.399 1.00 108.94 367 ALA A C 1
ATOM 2520 O O . ALA A 1 378 ? 18.161 -1.273 17.545 1.00 108.95 367 ALA A O 1
ATOM 2522 N N . PHE A 1 379 ? 16.803 0.471 17.960 1.00 108.80 368 PHE A N 1
ATOM 2523 C CA . PHE A 1 379 ? 17.797 1.232 18.715 1.00 108.70 368 PHE A CA 1
ATOM 2524 C C . PHE A 1 379 ? 18.286 0.503 19.975 1.00 108.50 368 PHE A C 1
ATOM 2525 O O . PHE A 1 379 ? 19.379 0.784 20.474 1.00 108.61 368 PHE A O 1
ATOM 2533 N N . SER A 1 380 ? 17.483 -0.440 20.470 1.00 108.16 369 SER A N 1
ATOM 2534 C CA . SER A 1 380 ? 17.831 -1.222 21.660 1.00 107.72 369 SER A CA 1
ATOM 2535 C C . SER A 1 380 ? 18.593 -2.510 21.357 1.00 107.59 369 SER A C 1
ATOM 2536 O O . SER A 1 380 ? 18.697 -3.381 22.222 1.00 107.80 369 SER A O 1
ATOM 2539 N N . ASN A 1 381 ? 19.114 -2.644 20.140 1.00 107.28 370 ASN A N 1
ATOM 2540 C CA . ASN A 1 381 ? 19.966 -3.783 19.815 1.00 107.07 370 ASN A CA 1
ATOM 2541 C C . ASN A 1 381 ? 21.358 -3.564 20.402 1.00 107.02 370 ASN A C 1
ATOM 2542 O O . ASN A 1 381 ? 21.919 -2.477 20.261 1.00 107.12 370 ASN A O 1
ATOM 2547 N N . PRO A 1 382 ? 21.921 -4.588 21.067 1.00 106.98 371 PRO A N 1
ATOM 2548 C CA . PRO A 1 382 ? 23.203 -4.436 21.762 1.00 107.08 371 PRO A CA 1
ATOM 2549 C C . PRO A 1 382 ? 24.372 -4.084 20.847 1.00 107.10 371 PRO A C 1
ATOM 2550 O O . PRO A 1 382 ? 25.415 -3.645 21.329 1.00 107.21 371 PRO A O 1
ATOM 2554 N N . ARG A 1 383 ? 24.185 -4.267 19.544 1.00 107.09 372 ARG A N 1
ATOM 2555 C CA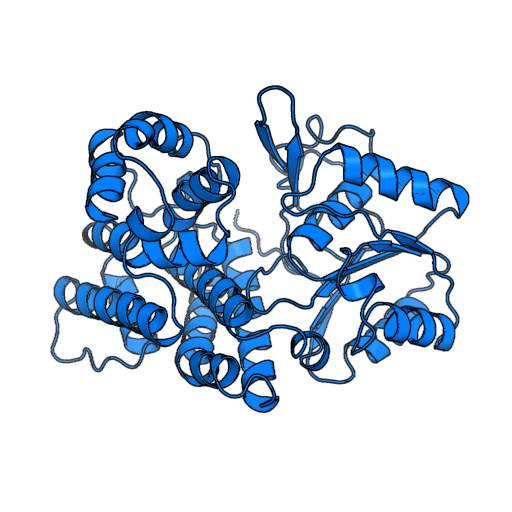 . ARG A 1 383 ? 25.245 -4.080 18.567 1.00 107.15 372 ARG A CA 1
ATOM 2556 C C . ARG A 1 383 ? 24.688 -3.489 17.273 1.00 107.21 372 ARG A C 1
ATOM 2557 O O . ARG A 1 383 ? 24.111 -4.206 16.448 1.00 107.02 372 ARG A O 1
ATOM 2565 N N . LYS A 1 384 ? 24.865 -2.178 17.105 1.00 107.43 373 LYS A N 1
ATOM 2566 C CA . LYS A 1 384 ? 24.408 -1.476 15.902 1.00 107.64 373 LYS A CA 1
ATOM 2567 C C . LYS A 1 384 ? 25.191 -1.955 14.679 1.00 107.78 373 LYS A C 1
ATOM 2568 O O . LYS A 1 384 ? 26.420 -2.051 14.727 1.00 107.90 373 LYS A O 1
ATOM 2574 N N . GLY A 1 385 ? 24.476 -2.261 13.597 1.00 107.91 374 GLY A N 1
ATOM 2575 C CA . GLY A 1 385 ? 25.096 -2.843 12.405 1.00 108.26 374 GLY A CA 1
ATOM 2576 C C . GLY A 1 385 ? 24.966 -2.030 11.132 1.00 108.51 374 GLY A C 1
ATOM 2577 O O . GLY A 1 385 ? 23.953 -1.361 10.916 1.00 108.57 374 GLY A O 1
ATOM 2578 N N . THR A 1 386 ? 25.999 -2.102 10.289 1.00 108.67 375 THR A N 1
ATOM 2579 C CA . THR A 1 386 ? 26.022 -1.418 8.992 1.00 108.81 375 THR A CA 1
ATOM 2580 C C . THR A 1 386 ?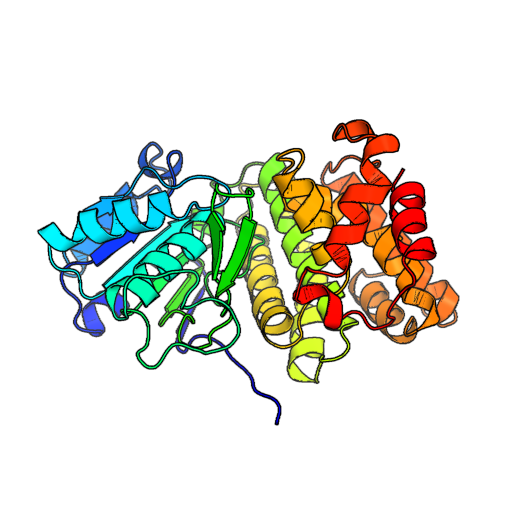 24.937 -1.964 8.062 1.00 108.97 375 THR A C 1
ATOM 2581 O O . THR A 1 386 ? 24.481 -3.097 8.230 1.00 108.98 375 THR A O 1
ATOM 2583 N N . LYS A 1 387 ? 24.526 -1.154 7.085 1.00 109.21 376 LYS A N 1
ATOM 2584 C CA . LYS A 1 387 ? 23.552 -1.581 6.071 1.00 109.38 376 LYS A CA 1
ATOM 2585 C C . LYS A 1 387 ? 23.934 -2.941 5.481 1.00 109.42 376 LYS A C 1
ATOM 2586 O O . LYS A 1 387 ? 23.068 -3.740 5.120 1.00 109.35 376 LYS A O 1
ATOM 2592 N N . GLU A 1 388 ? 25.240 -3.191 5.405 1.00 109.62 377 GLU A N 1
ATOM 2593 C CA . GLU A 1 388 ? 25.783 -4.425 4.850 1.00 109.78 377 GLU A CA 1
ATOM 2594 C C . GLU A 1 388 ? 25.374 -5.636 5.678 1.00 109.87 377 GLU A C 1
ATOM 2595 O O . GLU A 1 388 ? 24.515 -6.418 5.261 1.00 109.80 377 GLU A O 1
ATOM 2597 N N . ASP A 1 389 ? 25.978 -5.762 6.858 1.00 109.97 378 ASP A N 1
ATOM 2598 C CA . ASP A 1 389 ? 25.811 -6.940 7.710 1.00 110.05 378 ASP A CA 1
ATOM 2599 C C . ASP A 1 389 ? 24.348 -7.320 8.001 1.00 109.98 378 ASP A C 1
ATOM 2600 O O . ASP A 1 389 ? 24.045 -8.500 8.185 1.00 110.04 378 ASP A O 1
ATOM 2605 N N . ILE A 1 390 ? 23.450 -6.334 8.014 1.00 109.79 379 ILE A N 1
ATOM 2606 C CA . ILE A 1 390 ? 22.025 -6.597 8.271 1.00 109.72 379 ILE A CA 1
ATOM 2607 C C . ILE A 1 390 ? 21.283 -7.166 7.059 1.00 109.62 379 ILE A C 1
ATOM 2608 O O . ILE A 1 390 ? 20.375 -7.989 7.208 1.00 109.69 379 ILE A O 1
ATOM 2613 N N . VAL A 1 391 ? 21.666 -6.727 5.863 1.00 109.40 380 VAL A N 1
ATOM 2614 C CA . VAL A 1 391 ? 21.193 -7.368 4.644 1.00 109.10 380 VAL A CA 1
ATOM 2615 C C . VAL A 1 391 ? 21.782 -8.777 4.596 1.00 108.92 380 VAL A C 1
ATOM 2616 O O . VAL A 1 391 ? 21.090 -9.734 4.252 1.00 108.96 380 VAL A O 1
ATOM 2618 N N . LYS A 1 392 ? 23.054 -8.894 4.982 1.00 108.59 381 LYS A N 1
ATOM 2619 C CA . LYS A 1 392 ? 23.745 -10.179 5.064 1.00 108.22 381 LYS A CA 1
ATOM 2620 C C . LYS A 1 392 ? 23.099 -11.107 6.092 1.00 108.04 381 LYS A C 1
ATOM 2621 O O . LYS A 1 392 ? 23.330 -12.319 6.069 1.00 108.10 381 LYS A O 1
ATOM 2623 N N . ILE A 1 393 ? 22.297 -10.537 6.991 1.00 107.71 382 ILE A N 1
ATOM 2624 C CA . ILE A 1 393 ? 21.519 -11.335 7.938 1.00 107.49 382 ILE A CA 1
ATOM 2625 C C . ILE A 1 393 ? 20.304 -11.938 7.240 1.00 107.25 382 ILE A C 1
ATOM 2626 O O . ILE A 1 393 ? 19.927 -13.077 7.509 1.00 107.24 382 ILE A O 1
ATOM 2631 N N . PHE A 1 394 ? 19.697 -11.169 6.342 1.00 106.99 383 PHE A N 1
ATOM 2632 C CA . PHE A 1 394 ? 18.584 -11.664 5.544 1.00 106.78 383 PHE A CA 1
ATOM 2633 C C . PHE A 1 394 ? 19.016 -12.831 4.668 1.00 106.79 383 PHE A C 1
ATOM 2634 O O . PHE A 1 394 ? 18.261 -13.782 4.472 1.00 106.75 383 PHE A O 1
ATOM 2642 N N . GLN A 1 395 ? 20.233 -12.735 4.139 1.00 106.89 384 GLN A N 1
ATOM 2643 C CA . GLN A 1 395 ? 20.843 -13.808 3.363 1.00 107.02 384 GLN A CA 1
ATOM 2644 C C . GLN A 1 395 ? 21.083 -15.007 4.266 1.00 107.09 384 GLN A C 1
ATOM 2645 O O . GLN A 1 395 ? 20.749 -16.138 3.917 1.00 106.97 384 GLN A O 1
ATOM 2647 N N . GLU A 1 396 ? 21.655 -14.743 5.437 1.00 107.31 385 GLU A N 1
ATOM 2648 C CA . GLU A 1 396 ? 21.825 -15.762 6.460 1.00 107.63 385 GLU A CA 1
ATOM 2649 C C . GLU A 1 396 ? 20.476 -16.393 6.807 1.00 107.81 385 GLU A C 1
ATOM 2650 O O . GLU A 1 396 ? 20.397 -17.588 7.093 1.00 107.85 385 GLU A O 1
ATOM 2652 N N . ALA A 1 397 ? 19.420 -15.583 6.756 1.00 108.06 386 ALA A N 1
ATOM 2653 C CA . ALA A 1 397 ? 18.062 -16.042 7.024 1.00 108.35 386 ALA A CA 1
ATOM 2654 C C . ALA A 1 397 ? 17.622 -17.070 5.990 1.00 108.62 386 ALA A C 1
ATOM 2655 O O . ALA A 1 397 ? 16.864 -17.994 6.298 1.00 108.68 386 ALA A O 1
ATOM 2657 N N . TYR A 1 398 ? 18.110 -16.897 4.765 1.00 108.89 387 TYR A N 1
ATOM 2658 C CA . TYR A 1 398 ? 17.881 -17.851 3.687 1.00 109.22 387 TYR A CA 1
ATOM 2659 C C . TYR A 1 398 ? 18.755 -19.097 3.841 1.00 109.25 387 TYR A C 1
ATOM 2660 O O . TYR A 1 398 ? 18.394 -20.185 3.386 1.00 109.23 387 TYR A O 1
#

Nearest PDB structures (foldseek):
  4fr2-assembly1_A-2  TM=1.003E+00  e=7.905E-70  Oenococcus oeni ATCC BAA-1163
  3bfj-assembly1_A  TM=9.867E-01  e=2.710E-46  Klebsiella pneumoniae
  3ox4-assembly2_C  TM=9.803E-01  e=2.824E-41  Zymomonas mobilis
  2bl4-assembly1_A  TM=9.687E-01  e=7.400E-37  Escherichia coli
  1vlj-assembly1_A  TM=8.901E-01  e=6.892E-27  Thermotoga maritima MSB8

Foldseek 3Di:
DADFAWAPAEAAEACLLLVVLLVCVVVPWAEEEEFEEAVLCPDVQVRVVVNQVSNCVSPHHYDYDYHQDDQGALVSLVVRLVVCVVVDGQEYEYEEAQSRLLSSLLVFLCNPDPNDSVCQFDEAPGDAAGRAYEYEYQALAAQSRIAQKRWHFYPDVRDTTINNYSSSGHNYYYYYLSSNLVQALVRLLQRLQNLLLLLVFQLQWPQFDPLLVVLSLLLLLLSLVQSLVCSPPVVPSVSSRSSNSSSNSSRSNCRRGPGAQLQLLLVLVCPVLVQRSRLSSLLQRLLSVLVLLVLFLQSLLSLQVSNVHPCVVDDSSVSSNVSSVSSLVSSVSSPRDNAVVVVPDDLVCLLVSLVSSVVPPRNVGRSDDDDSPVSSVSNVVRD

B-factor: mean 88.17, std 15.18, range [20.0, 117.81]

Secondary structure (DSSP, 8-state):
-------SEEEESTTHHHHHHHHHHTTT---PEEE--HHHHH-TTTTTHHHHHHHHHTS---EEE----SS-BHHHHHHHHHHHHTT--SSEEEEESHHHHHHHHHHHHHTTS-S-TTTT-EES--SSPPS-EEEEE--SS--TTT-S-EEEEETTTTEEEEEE-GGGS-SEEEE-GGGGTT--THHHHHHHHHHHHHHHHHHS-TT--HHHHHHHHHHHHHHHHHHHHHHH-TT-HHHHHHHHHHHHHHHHHHHHS---HHHHHHHHHHTTS---HHHHHHTTHHHHHHHHTTT--TTHHHHHHHHT---SSS-HHHHHHHHHHHHHHHHHHTT--SSHHHHT--GGGHHHHHHTTTT-GGGGG-SS---HHHHHHHHHHH-

Solvent-accessible surface area: 15229 Å² total; per-residue (Å²): 170,96,69,84,27,46,10,102,56,49,56,56,12,100,34,3,30,62,73,7,4,80,76,5,64,72,74,45,27,114,71,3,0,1,0,0,47,130,56,14,23,114,48,77,93,20,5,13,52,55,11,40,63,33,11,51,88,35,50,16,28,110,32,47,17,60,31,9,84,115,54,12,25,28,67,6,21,137,48,3,32,60,66,11,90,90,64,112,30,51,2,0,8,0,0,1,18,17,42,3,0,18,8,0,0,19,1,0,3,16,32,63,30,56,65,72,40,75,58,22,24,30,140,87,72,17,100,82,74,6,25,33,0,2,0,5,0,5,19,4,0,27,0,9,0,1,4,42,26,2,34,18,34,37,81,113,123,152,33,88,42,59,7,33,0,140,4,0,17,3,67,3,0,0,0,1,0,62,10,0,70,74,5,86,59,59,82,2,2,14,19,0,1,4,0,2,0,6,0,8,0,0,13,5,5,88,86,25,34,110,85,0,29,59,9,0,53,78,0,0,94,35,0,49,64,16,0,85,89,1,25,91,51,20,82,35,56,136,6,4,26,97,3,0,52,0,0,18,44,0,0,43,0,18,0,15,0,40,4,0,17,0,5,0,2,0,32,30,16,11,42,101,74,114,17,82,66,6,32,10,0,1,14,0,4,10,61,1,4,70,25,1,7,115,49,48,10,98,56,6,26,77,8,0,60,7,23,57,71,132,25,143,80,76,72,57,163,64,2,0,74,21,6,11,57,18,7,41,104,0,12,64,66,11,62,10,62,83,28,8,54,105,67,38,17,132,76,95,55,21,96,104,7,2,70,51,8,155,134,31,54,32,12,179,3,8,34,58,182,20,63,100,74,45,12,28,60,7,2,61,56,1,94

Radius of gyration: 20.0 Å; Cα contacts (8 Å, |Δi|>4): 807; chains: 1; bounding box: 58×46×46 Å

InterPro domains:
  IPR001670 Alcohol dehydrogenase, iron-type/glycerol dehydrogenase GldA [PF00465] (11-181)
  IPR018211 Alcohol dehydrogenase, iron-type, conserved site [PS00913] (177-205)
  IPR039697 Iron-type alcohol dehydrogenase-like [PTHR11496] (1-387)
  IPR056798 Fe-containing alcohol dehydrogenase-like, C-terminal [PF25137] (192-387)

C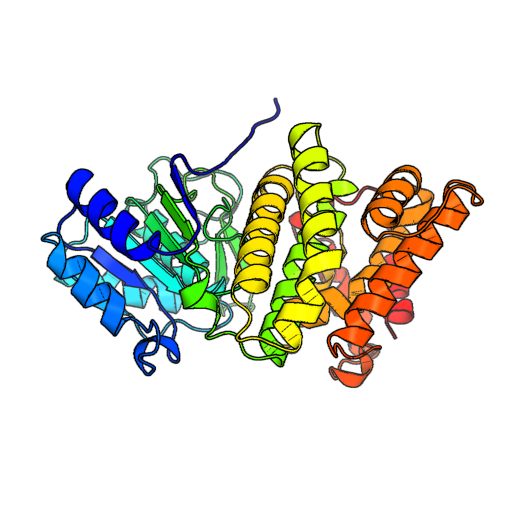ATH classification: 3.40.50.1970 (+1 more: 1.20.1090.10)

Sequence (383 aa):
AYDFLMPSVNFFGPGVISKIGERAKMLGMKKPVIVTDKFLENLKNGAVAQTLASLKKSGVDYVVYNGVEPNPKIHNIKEVKTLYEKEDADSIITVGGGSAHDTGKGAGIIMTNGDDITKLAGIETLKNPLPPLIAVNTTAGTGSELTRHAVITNEETHLKFVVVSWRNIPLVSFNDPTLMLDIPKGLTAATGMDAFVQAVEPYVSVDHNPITDSQCIQAIKLIESSLREAVANGHNLQARTKMVEAEMLAGMAFNNANLGYVHAMAHQLGGQYDAPHGVCCALLLPYAEEYNLIADPERFAELARIMGENTDGLSTRDAAELSIKAMKQLSEDVGIPHSIKDIGAKPEDFDLMAENALKDGNAFSNPRKGTKEDIVKIFQEAY

Organism: NCBI:txid379360